Protein AF-0000000084981467 (afdb_homodimer)

Radius of gyration: 21.56 Å; Cα contacts (8 Å, |Δi|>4): 1219; chains: 2; bounding box: 47×58×45 Å

Sequence (458 aa):
MKLGIIAAMEPEVRSLVESLENQRTQEVANQLIYEGTIAGKEVVLIQSGIGKVNATIATTLLIERLGVTHVINTGSAGGIGTHLAVGDLVVSTQLAYHDADARAFDYAYGQVPGMPLYYPADNLLQAKVKQAAESLSWSAQAGEVLSGDSFISSQERRQAIIGHFPNALAVEMEGAAIAQCCWQFDVPFVVIRAISDLGDEEASISFDEFIEKVGKKSAELVREVIKQVMKLGIIAAMEPEVRSLVESLENQRTQEVANQLIYEGTIAGKEVVLIQSGIGKVNATIATTLLIERLGVTHVINTGSAGGIGTHLAVGDLVVSTQLAYHDADARAFDYAYGQVPGMPLYYPADNLLQAKVKQAAESLSWSAQAGEVLSGDSFISSQERRQAIIGHFPNALAVEMEGAAIAQCCWQFDVPFVVIRAISDLGDEEASISFDEFIEKVGKKSAE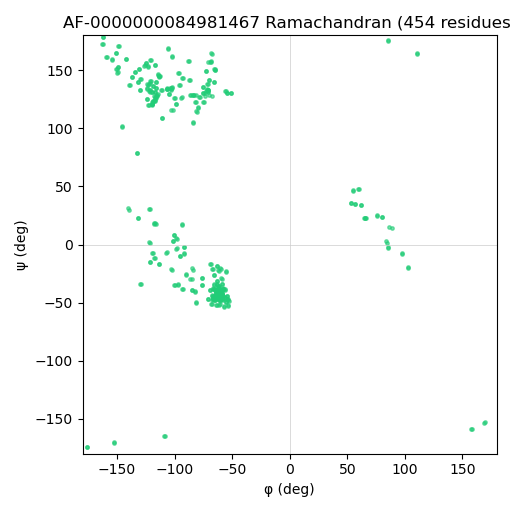LVREVIKQV

Nearest PDB structures (foldseek):
  3bl6-assembly1_A-2  TM=9.898E-01  e=1.188E-37  unclassified
  4g41-assembly1_B  TM=9.764E-01  e=2.211E-35  Streptococcus pyogenes ATCC 10782
  4gmh-assembly1_A-2  TM=9.787E-01  e=2.291E-36  Staphylococcus aureus subsp. aureus Mu50
  1zos-assembly3_E  TM=9.683E-01  e=3.658E-35  Streptococcus pneumoniae R6
  6po4-assembly3_E  TM=9.795E-01  e=8.295E-35  Haemophilus influenzae PittII

Secondary structure (DSSP, 8-state):
--EEEEESSHHHHHHHHHT-EEEEEEEETTEEEEEEEETTEEEEEEE--SSHHHHHHHHHIIIIIT--SEEEEEEEEEE-STT--TT-EEEEEEEEESS-B-GGGTPPTTPPTTS-S-EEPPHHHHHHHHHHHHHTT--EEEEEEEE-SB---SHHHHHHHHHH-TTEEEEESSHHHHHHHHHHHT--EEEEEEEEE-SSTTHHHHHHHHHHHHHHHHHHHHHHHHHH-/--EEEEESSHHHHHHHHHT-EEEEEEEETTEEEEEEEETTEEEEEEE--SSHHHHHHHHHIIIIIT--SEEEEEEEEEE-STT--TT-EEEEEEEEESS-B-GGGTPPTTPPTTS-S-EEPPHHHHHHHHHHHHHTT--EEEEEEEE-SB---SHHHHHHHHHH-TTEEEEESSHHHHHHHHHHHT--EEEEEEEEE-SSTTHHHHHHHHHHHHHHHHHHHHHHHHHH-

Foldseek 3Di:
DEEEEEEADCLQCVVVLVQFDPWDWDADPNKIWIWGDFLRHTYIYINQHFALVSLLVSLCCCCPVVPGQEYEYEFAWAFLAPPDDFFAKAKEQKEFAQPDDPCVVPDARRDDPPGDRIQGADPVLSVLLQVLCVVVVHDYHYFYEYADQDQQEAPVSSVSSCVSVVTHTTYGGYPVSSRRSCVVVVGHYMYMHGYQHHSHNCRVVSNVVCRNPRSVVRNSSVSSSSNVD/DEEEEEEADCLQCVVVLVQFDPWDWDADPNKIWIWGDFLRHTYIYIRQHFALVSLLVSLCCCCPPVPGQEYEYEFAWAFLAPPDDFFAKAKEQKEFAQPDDPCVVPDARRDDPPGDRIQGADPVLSVLLQVLCVVVVHDYHYFYEYADQDQQEAPVSSVSSCVSVVTHTTYGGYPVSSRRSCVVVVGHYMYMHGYQHHSHNCRVVSNVVCRNPRSVVRNSSVSSSSNVD

Structure (mmCIF, N/CA/C/O backbone):
data_AF-0000000084981467-model_v1
#
loop_
_entity.id
_entity.type
_entity.pdbx_description
1 polymer "5'-methylthioadenosine/S-adenosylhomocysteine nucleosidase"
#
loop_
_atom_site.group_PDB
_atom_site.id
_atom_site.type_symbol
_atom_site.label_atom_id
_atom_site.label_alt_id
_atom_site.label_comp_id
_atom_site.label_asym_id
_atom_site.label_entity_id
_atom_site.label_seq_id
_atom_site.pdbx_PDB_ins_code
_atom_site.Cartn_x
_atom_site.Cartn_y
_atom_site.Cartn_z
_atom_site.occupancy
_atom_site.B_iso_or_equiv
_atom_site.auth_seq_id
_atom_site.auth_comp_id
_atom_site.auth_asym_id
_atom_site.auth_atom_id
_atom_site.pdbx_PDB_model_num
ATOM 1 N N . MET A 1 1 ? 16.984 -9.336 -19.359 1 86.19 1 MET A N 1
ATOM 2 C CA . MET A 1 1 ? 15.797 -9.352 -18.5 1 86.19 1 MET A CA 1
ATOM 3 C C . MET A 1 1 ? 16.141 -9.859 -17.109 1 86.19 1 MET A C 1
ATOM 5 O O . MET A 1 1 ? 16.812 -10.883 -16.953 1 86.19 1 MET A O 1
ATOM 9 N N . LYS A 1 2 ? 16.031 -9.102 -16.172 1 93.88 2 LYS A N 1
ATOM 10 C CA . LYS A 1 2 ? 16.156 -9.531 -14.781 1 93.88 2 LYS A CA 1
ATOM 11 C C . LYS A 1 2 ? 14.789 -9.68 -14.125 1 93.88 2 LYS A C 1
ATOM 13 O O . LYS A 1 2 ? 14.07 -8.695 -13.93 1 93.88 2 LYS A O 1
ATOM 18 N N . LEU A 1 3 ? 14.43 -10.883 -13.742 1 97.69 3 LEU A N 1
ATOM 19 C CA . LEU A 1 3 ? 13.086 -11.203 -13.273 1 97.69 3 LEU A CA 1
ATOM 20 C C . LEU A 1 3 ? 13 -11.102 -11.758 1 97.69 3 LEU A C 1
ATOM 22 O O . LEU A 1 3 ? 13.859 -11.625 -11.039 1 97.69 3 LEU A O 1
ATOM 26 N N . GLY A 1 4 ? 12.062 -10.352 -11.297 1 98.75 4 GLY A N 1
ATOM 27 C CA . GLY A 1 4 ? 11.672 -10.336 -9.898 1 98.75 4 GLY A CA 1
ATOM 28 C C . GLY A 1 4 ? 10.359 -11.055 -9.641 1 98.75 4 GLY A C 1
ATOM 29 O O . GLY A 1 4 ? 9.375 -10.828 -10.344 1 98.75 4 GLY A O 1
ATOM 30 N N . ILE A 1 5 ? 10.383 -11.938 -8.688 1 98.88 5 ILE A N 1
ATOM 31 C CA . ILE A 1 5 ? 9.195 -12.703 -8.32 1 98.88 5 ILE A CA 1
ATOM 32 C C . ILE A 1 5 ? 8.789 -12.375 -6.883 1 98.88 5 ILE A C 1
ATOM 34 O O . ILE A 1 5 ? 9.633 -12.375 -5.98 1 98.88 5 ILE A O 1
ATOM 38 N N . ILE A 1 6 ? 7.539 -12.094 -6.688 1 98.94 6 ILE A N 1
ATOM 39 C CA . ILE A 1 6 ? 7.02 -11.773 -5.359 1 98.94 6 ILE A CA 1
ATOM 40 C C . ILE A 1 6 ? 5.941 -12.781 -4.973 1 98.94 6 ILE A C 1
ATOM 42 O O . ILE A 1 6 ? 5.043 -13.07 -5.766 1 98.94 6 ILE A O 1
ATOM 46 N N . ALA A 1 7 ? 6.043 -13.305 -3.826 1 98.88 7 ALA A N 1
ATOM 47 C CA . ALA A 1 7 ? 5.004 -14.102 -3.176 1 98.88 7 ALA A CA 1
ATOM 48 C C . ALA A 1 7 ? 4.824 -13.688 -1.72 1 98.88 7 ALA A C 1
ATOM 50 O O . ALA A 1 7 ? 5.785 -13.297 -1.054 1 98.88 7 ALA A O 1
ATOM 51 N N . ALA A 1 8 ? 3.619 -13.805 -1.212 1 98.81 8 ALA A N 1
ATOM 52 C CA . ALA A 1 8 ? 3.318 -13.273 0.116 1 98.81 8 ALA A CA 1
ATOM 53 C C . ALA A 1 8 ? 3.691 -14.273 1.205 1 98.81 8 ALA A C 1
ATOM 55 O O . ALA A 1 8 ? 4.211 -13.891 2.256 1 98.81 8 ALA A O 1
ATOM 56 N N . MET A 1 9 ? 3.439 -15.5 0.943 1 98.44 9 MET A N 1
ATOM 57 C CA . MET A 1 9 ? 3.551 -16.516 1.987 1 98.44 9 MET A CA 1
ATOM 58 C C . MET A 1 9 ? 4.555 -17.594 1.595 1 98.44 9 MET A C 1
ATOM 60 O O . MET A 1 9 ? 4.734 -17.875 0.409 1 98.44 9 MET A O 1
ATOM 64 N N . GLU A 1 10 ? 5.055 -18.281 2.58 1 98.06 10 GLU A N 1
ATOM 65 C CA . GLU A 1 10 ? 6.117 -19.266 2.402 1 98.06 10 GLU A CA 1
ATOM 66 C C . GLU A 1 10 ? 5.672 -20.406 1.481 1 98.06 10 GLU A C 1
ATOM 68 O O . GLU A 1 10 ? 6.398 -20.781 0.562 1 98.06 10 GLU A O 1
ATOM 73 N N . PRO A 1 11 ? 4.469 -20.922 1.599 1 97.94 11 PRO A N 1
ATOM 74 C CA . PRO A 1 11 ? 4.059 -22.016 0.71 1 97.94 11 PRO A CA 1
ATOM 75 C C . PRO A 1 11 ? 4.047 -21.609 -0.76 1 97.94 11 PRO A C 1
ATOM 77 O O . PRO A 1 11 ? 4.164 -22.453 -1.644 1 97.94 11 PRO A O 1
ATOM 80 N N . GLU A 1 12 ? 3.943 -20.328 -1.064 1 98.06 12 GLU A N 1
ATOM 81 C CA . GLU A 1 12 ? 3.822 -19.812 -2.428 1 98.06 12 GLU A CA 1
ATOM 82 C C . GLU A 1 12 ? 5.191 -19.656 -3.08 1 98.06 12 GLU A C 1
ATOM 84 O O . GLU A 1 12 ? 5.301 -19.609 -4.309 1 98.06 12 GLU A O 1
ATOM 89 N N . VAL A 1 13 ? 6.23 -19.562 -2.266 1 97.44 13 VAL A N 1
ATOM 90 C CA . VAL A 1 13 ? 7.543 -19.234 -2.818 1 97.44 13 VAL A CA 1
ATOM 91 C C . VAL A 1 13 ? 8.508 -20.391 -2.588 1 97.44 13 VAL A C 1
ATOM 93 O O . VAL A 1 13 ? 9.531 -20.5 -3.258 1 97.44 13 VAL A O 1
ATOM 96 N N . ARG A 1 14 ? 8.156 -21.344 -1.779 1 97.31 14 ARG A N 1
ATOM 97 C CA . ARG A 1 14 ? 9.047 -22.391 -1.301 1 97.31 14 ARG A CA 1
ATOM 98 C C . ARG A 1 14 ? 9.664 -23.156 -2.465 1 97.31 14 ARG A C 1
ATOM 100 O O . ARG A 1 14 ? 10.883 -23.328 -2.527 1 97.31 14 ARG A O 1
ATOM 107 N N . SER A 1 15 ? 8.875 -23.641 -3.322 1 97.69 15 SER A N 1
ATOM 108 C CA . SER A 1 15 ? 9.359 -24.484 -4.418 1 97.69 15 SER A CA 1
ATOM 109 C C . SER A 1 15 ? 10.289 -23.703 -5.34 1 97.69 15 SER A C 1
ATOM 111 O O . SER A 1 15 ? 11.227 -24.266 -5.91 1 97.69 15 SER A O 1
ATOM 113 N N . LEU A 1 16 ? 10 -22.391 -5.516 1 98.44 16 LEU A N 1
ATOM 114 C CA . LEU A 1 16 ? 10.875 -21.531 -6.324 1 98.44 16 LEU A CA 1
ATOM 115 C C . LEU A 1 16 ? 12.227 -21.359 -5.645 1 98.44 16 LEU A C 1
ATOM 117 O O . LEU A 1 16 ? 13.266 -21.438 -6.293 1 98.44 16 LEU A O 1
ATOM 121 N N . VAL A 1 17 ? 12.188 -21.094 -4.367 1 98.31 17 VAL A N 1
ATOM 122 C CA . VAL A 1 17 ? 13.414 -20.922 -3.596 1 98.31 17 VAL A CA 1
ATOM 123 C C . VAL A 1 17 ? 14.258 -22.203 -3.672 1 98.31 17 VAL A C 1
ATOM 125 O O . VAL A 1 17 ? 15.469 -22.141 -3.867 1 98.31 17 VAL A O 1
ATOM 128 N N . GLU A 1 18 ? 13.602 -23.312 -3.594 1 97.56 18 GLU A N 1
ATOM 129 C CA . GLU A 1 18 ? 14.281 -24.609 -3.633 1 97.56 18 GLU A CA 1
ATOM 130 C C . GLU A 1 18 ? 14.914 -24.859 -5 1 97.56 18 GLU A C 1
ATOM 132 O O . GLU A 1 18 ? 15.867 -25.625 -5.117 1 97.56 18 GLU A O 1
ATOM 137 N N . SER A 1 19 ? 14.469 -24.203 -5.984 1 97.25 19 SER A N 1
ATOM 138 C CA . SER A 1 19 ? 14.93 -24.422 -7.352 1 97.25 19 SER A CA 1
ATOM 139 C C . SER A 1 19 ? 16.094 -23.484 -7.695 1 97.25 19 SER A C 1
ATOM 141 O O . SER A 1 19 ? 16.688 -23.609 -8.758 1 97.25 19 SER A O 1
ATOM 143 N N . LEU A 1 20 ? 16.391 -22.578 -6.859 1 97.56 20 LEU A N 1
ATOM 144 C CA . LEU A 1 20 ? 17.422 -21.578 -7.137 1 97.56 20 LEU A CA 1
ATOM 145 C C . LEU A 1 20 ? 18.812 -22.219 -7.094 1 97.56 20 LEU A C 1
ATOM 147 O O . LEU A 1 20 ? 19.125 -22.984 -6.172 1 97.56 20 LEU A O 1
ATOM 151 N N . GLU A 1 21 ? 19.562 -21.922 -8.062 1 97.81 21 GLU A N 1
ATOM 152 C CA . GLU A 1 21 ? 20.984 -22.203 -8.07 1 97.81 21 GLU A CA 1
ATOM 153 C C . GLU A 1 21 ? 21.797 -20.984 -7.645 1 97.81 21 GLU A C 1
ATOM 155 O O . GLU A 1 21 ? 21.375 -19.844 -7.898 1 97.81 21 GLU A O 1
ATOM 160 N N . ASN A 1 22 ? 23 -21.188 -6.941 1 97.31 22 ASN A N 1
ATOM 161 C CA . ASN A 1 22 ? 23.844 -20.109 -6.461 1 97.31 22 ASN A CA 1
ATOM 162 C C . ASN A 1 22 ? 23.078 -19.125 -5.59 1 97.31 22 ASN A C 1
ATOM 164 O O . ASN A 1 22 ? 23.109 -17.906 -5.816 1 97.31 22 ASN A O 1
ATOM 168 N N . GLN A 1 23 ? 22.344 -19.609 -4.719 1 97.5 23 GLN A N 1
ATOM 169 C CA . GLN A 1 23 ? 21.406 -18.844 -3.92 1 97.5 23 GLN A CA 1
ATOM 170 C C . GLN A 1 23 ? 22.125 -17.953 -2.918 1 97.5 23 GLN A C 1
ATOM 172 O O . GLN A 1 23 ? 23.062 -18.375 -2.264 1 97.5 23 GLN A O 1
ATOM 177 N N . ARG A 1 24 ? 21.719 -16.703 -2.844 1 97.75 24 ARG A N 1
ATOM 178 C CA . ARG A 1 24 ? 22.062 -15.742 -1.8 1 97.75 24 ARG A CA 1
ATOM 179 C C . ARG A 1 24 ? 20.797 -15.18 -1.138 1 97.75 24 ARG A C 1
ATOM 181 O O . ARG A 1 24 ? 19.812 -14.883 -1.816 1 97.75 24 ARG A O 1
ATOM 188 N N . THR A 1 25 ? 20.906 -15.109 0.163 1 98.19 25 THR A N 1
ATOM 189 C CA . THR A 1 25 ? 19.734 -14.648 0.909 1 98.19 25 THR A CA 1
ATOM 190 C C . THR A 1 25 ? 20.078 -13.406 1.724 1 98.19 25 THR A C 1
ATOM 192 O O . THR A 1 25 ? 21.156 -13.297 2.289 1 98.19 25 THR A O 1
ATOM 195 N N . GLN A 1 26 ? 19.188 -12.477 1.736 1 98.12 26 GLN A N 1
ATOM 196 C CA . GLN A 1 26 ? 19.266 -11.312 2.611 1 98.12 26 GLN A CA 1
ATOM 197 C C . GLN A 1 26 ? 17.891 -10.93 3.131 1 98.12 26 GLN A C 1
ATOM 199 O O . GLN A 1 26 ? 16.875 -11.398 2.613 1 98.12 26 GLN A O 1
ATOM 204 N N . GLU A 1 27 ? 17.891 -10.234 4.16 1 98.38 27 GLU A N 1
ATOM 205 C CA . GLU A 1 27 ? 16.641 -9.711 4.73 1 98.38 27 GLU A CA 1
ATOM 206 C C . GLU A 1 27 ? 16.656 -8.18 4.75 1 98.38 27 GLU A C 1
ATOM 208 O O . GLU A 1 27 ? 17.609 -7.566 5.234 1 98.38 27 GLU A O 1
ATOM 213 N N . VAL A 1 28 ? 15.703 -7.586 4.152 1 98.25 28 VAL A N 1
ATOM 214 C CA . VAL A 1 28 ? 15.492 -6.145 4.141 1 98.25 28 VAL A CA 1
ATOM 215 C C . VAL A 1 28 ? 14.039 -5.832 4.508 1 98.25 28 VAL A C 1
ATOM 217 O O . VAL A 1 28 ? 13.117 -6.441 3.967 1 98.25 28 VAL A O 1
ATOM 220 N N . ALA A 1 29 ? 13.773 -4.871 5.426 1 98.38 29 ALA A N 1
ATOM 221 C CA . ALA A 1 29 ? 12.422 -4.477 5.824 1 98.38 29 ALA A CA 1
ATOM 222 C C . ALA A 1 29 ? 11.609 -5.688 6.266 1 98.38 29 ALA A C 1
ATOM 224 O O . ALA A 1 29 ? 10.445 -5.828 5.891 1 98.38 29 ALA A O 1
ATOM 225 N N . ASN A 1 30 ? 12.289 -6.594 6.906 1 98.38 30 ASN A N 1
ATOM 226 C CA . ASN A 1 30 ? 11.688 -7.801 7.461 1 98.38 30 ASN A CA 1
ATOM 227 C C . ASN A 1 30 ? 11.133 -8.703 6.363 1 98.38 30 ASN A C 1
ATOM 229 O O . ASN A 1 30 ? 10.164 -9.438 6.586 1 98.38 30 ASN A O 1
ATOM 233 N N . GLN A 1 31 ? 11.641 -8.57 5.152 1 98.69 31 GLN A N 1
ATOM 234 C CA . GLN A 1 31 ? 11.273 -9.461 4.055 1 98.69 31 GLN A CA 1
ATOM 235 C C . GLN A 1 31 ? 12.477 -10.258 3.57 1 98.69 31 GLN A C 1
ATOM 237 O O . GLN A 1 31 ? 13.594 -9.734 3.496 1 98.69 31 GLN A O 1
ATOM 242 N N . LEU A 1 32 ? 12.25 -11.484 3.285 1 98.69 32 LEU A N 1
ATOM 243 C CA . LEU A 1 32 ? 13.312 -12.359 2.797 1 98.69 32 LEU A CA 1
ATOM 244 C C . LEU A 1 32 ? 13.492 -12.211 1.29 1 98.69 32 LEU A C 1
ATOM 246 O O . LEU A 1 32 ? 12.516 -12.258 0.537 1 98.69 32 LEU A O 1
ATOM 250 N N . ILE A 1 33 ? 14.711 -11.984 0.908 1 98.75 33 ILE A N 1
ATOM 251 C CA . ILE A 1 33 ? 15.086 -11.844 -0.495 1 98.75 33 ILE A CA 1
ATOM 252 C C . ILE A 1 33 ? 16.047 -12.961 -0.894 1 98.75 33 ILE A C 1
ATOM 254 O O . ILE A 1 33 ? 17.062 -13.172 -0.244 1 98.75 33 ILE A O 1
ATOM 258 N N . TYR A 1 34 ? 15.688 -13.664 -1.94 1 98.69 34 TYR A N 1
ATOM 259 C CA . TYR A 1 34 ? 16.516 -14.742 -2.484 1 98.69 34 TYR A CA 1
ATOM 260 C C . TYR A 1 34 ? 16.969 -14.414 -3.9 1 98.69 34 TYR A C 1
ATOM 262 O O . TYR A 1 34 ? 16.156 -14.133 -4.777 1 98.69 34 TYR A O 1
ATOM 270 N N . GLU A 1 35 ? 18.25 -14.43 -4.098 1 98.19 35 GLU A N 1
ATOM 271 C CA . GLU A 1 35 ? 18.812 -14.203 -5.426 1 98.19 35 GLU A CA 1
ATOM 272 C C . GLU A 1 35 ? 19.516 -15.453 -5.953 1 98.19 35 GLU A C 1
ATOM 274 O O . GLU A 1 35 ? 20.109 -16.203 -5.18 1 98.19 35 GLU A O 1
ATOM 279 N N . GLY A 1 36 ? 19.453 -15.641 -7.223 1 97.44 36 GLY A N 1
ATOM 280 C CA . GLY A 1 36 ? 20.125 -16.75 -7.875 1 97.44 36 GLY A CA 1
ATOM 281 C C . GLY A 1 36 ? 19.703 -16.938 -9.32 1 97.44 36 GLY A C 1
ATOM 282 O O . GLY A 1 36 ? 19.422 -15.969 -10.023 1 97.44 36 GLY A O 1
ATOM 283 N N . THR A 1 37 ? 19.844 -18.203 -9.734 1 97.38 37 THR A N 1
ATOM 284 C CA . THR A 1 37 ? 19.438 -18.516 -11.102 1 97.38 37 THR A CA 1
ATOM 285 C C . THR A 1 37 ? 18.5 -19.719 -11.141 1 97.38 37 THR A C 1
ATOM 287 O O . THR A 1 37 ? 18.594 -20.609 -10.305 1 97.38 37 THR A O 1
ATOM 290 N N . ILE A 1 38 ? 17.562 -19.656 -12 1 97.12 38 ILE A N 1
ATOM 291 C CA . ILE A 1 38 ? 16.719 -20.781 -12.375 1 97.12 38 ILE A CA 1
ATOM 292 C C . ILE A 1 38 ? 16.812 -21.016 -13.883 1 97.12 38 ILE A C 1
ATOM 294 O O . ILE A 1 38 ? 16.547 -20.109 -14.68 1 97.12 38 ILE A O 1
ATOM 298 N N . ALA A 1 39 ? 17.25 -22.203 -14.305 1 94.81 39 ALA A N 1
ATOM 299 C CA . ALA A 1 39 ? 17.406 -22.531 -15.719 1 94.81 39 ALA A CA 1
ATOM 300 C C . ALA A 1 39 ? 18.328 -21.531 -16.406 1 94.81 39 ALA A C 1
ATOM 302 O O . ALA A 1 39 ? 18.031 -21.062 -17.516 1 94.81 39 ALA A O 1
ATOM 303 N N . GLY A 1 40 ? 19.266 -21.078 -15.742 1 94.44 40 GLY A N 1
ATOM 304 C CA . GLY A 1 40 ? 20.297 -20.203 -16.297 1 94.44 40 GLY A CA 1
ATOM 305 C C . GLY A 1 40 ? 19.875 -18.734 -16.312 1 94.44 40 GLY A C 1
ATOM 306 O O . GLY A 1 40 ? 20.656 -17.875 -16.719 1 94.44 40 GLY A O 1
ATOM 307 N N . LYS A 1 41 ? 18.703 -18.438 -15.82 1 95.88 41 LYS A N 1
ATOM 308 C CA . LYS A 1 41 ? 18.188 -17.062 -15.812 1 95.88 41 LYS A CA 1
ATOM 309 C C . LYS A 1 41 ? 18.328 -16.438 -14.43 1 95.88 41 LYS A C 1
ATOM 311 O O . LYS A 1 41 ? 18.062 -17.078 -13.414 1 95.88 41 LYS A O 1
ATOM 316 N N . GLU A 1 42 ? 18.797 -15.234 -14.344 1 95.56 42 GLU A N 1
ATOM 317 C CA . GLU A 1 42 ? 18.875 -14.508 -13.078 1 95.56 42 GLU A CA 1
ATOM 318 C C . GLU A 1 42 ? 17.5 -14.164 -12.539 1 95.56 42 GLU A C 1
ATOM 320 O O . GLU A 1 42 ? 16.688 -13.562 -13.25 1 95.56 42 GLU A O 1
ATOM 325 N N . VAL A 1 43 ? 17.297 -14.531 -11.281 1 97.69 43 VAL A N 1
ATOM 326 C CA . VAL A 1 43 ? 15.992 -14.281 -10.672 1 97.69 43 VAL A CA 1
ATOM 327 C C . VAL A 1 43 ? 16.188 -13.75 -9.25 1 97.69 43 VAL A C 1
ATOM 329 O O . VAL A 1 43 ? 17.141 -14.109 -8.57 1 97.69 43 VAL A O 1
ATOM 332 N N . VAL A 1 44 ? 15.344 -12.852 -8.844 1 98.69 44 VAL A N 1
ATOM 333 C CA . VAL A 1 44 ? 15.234 -12.375 -7.473 1 98.69 44 VAL A CA 1
ATOM 334 C C . VAL A 1 44 ? 13.844 -12.664 -6.93 1 98.69 44 VAL A C 1
ATOM 336 O O . VAL A 1 44 ? 12.844 -12.242 -7.508 1 98.69 44 VAL A O 1
ATOM 339 N N . LEU A 1 45 ? 13.781 -13.438 -5.844 1 98.81 45 LEU A N 1
ATOM 340 C CA . LEU A 1 45 ? 12.531 -13.781 -5.184 1 98.81 45 LEU A CA 1
ATOM 341 C C . LEU A 1 45 ? 12.383 -13.016 -3.873 1 98.81 45 LEU A C 1
ATOM 343 O O . LEU A 1 45 ? 13.344 -12.875 -3.115 1 98.81 45 LEU A O 1
ATOM 347 N N . ILE A 1 46 ? 11.203 -12.445 -3.652 1 98.94 46 ILE A N 1
ATOM 348 C CA . ILE A 1 46 ? 10.938 -11.828 -2.357 1 98.94 46 ILE A CA 1
ATOM 349 C C . ILE A 1 46 ? 9.688 -12.445 -1.736 1 98.94 46 ILE A C 1
ATOM 351 O O . ILE A 1 46 ? 8.656 -12.562 -2.395 1 98.94 46 ILE A O 1
ATOM 355 N N . GLN A 1 47 ? 9.836 -12.938 -0.547 1 98.88 47 GLN A N 1
ATOM 356 C CA . GLN A 1 47 ? 8.688 -13.234 0.298 1 98.88 47 GLN A CA 1
ATOM 357 C C . GLN A 1 47 ? 8.211 -11.992 1.044 1 98.88 47 GLN A C 1
ATOM 359 O O . GLN A 1 47 ? 8.766 -11.633 2.084 1 98.88 47 GLN A O 1
ATOM 364 N N . SER A 1 48 ? 7.145 -11.43 0.615 1 98.81 48 SER A N 1
ATOM 365 C CA . SER A 1 48 ? 6.832 -10.047 0.964 1 98.81 48 SER A CA 1
ATOM 366 C C . SER A 1 48 ? 6.02 -9.977 2.25 1 98.81 48 SER A C 1
ATOM 368 O O . SER A 1 48 ? 6.023 -8.953 2.938 1 98.81 48 SER A O 1
ATOM 370 N N . GLY A 1 49 ? 5.289 -11.062 2.545 1 98.75 49 GLY A N 1
ATOM 371 C CA . GLY A 1 49 ? 4.18 -10.938 3.477 1 98.75 49 GLY A CA 1
ATOM 372 C C . GLY A 1 49 ? 2.893 -10.484 2.812 1 98.75 49 GLY A C 1
ATOM 373 O O . GLY A 1 49 ? 2.881 -10.164 1.624 1 98.75 49 GLY A O 1
ATOM 374 N N . ILE A 1 50 ? 1.874 -10.445 3.602 1 98.88 50 ILE A N 1
ATOM 375 C CA . ILE A 1 50 ? 0.529 -10.281 3.061 1 98.88 50 ILE A CA 1
ATOM 376 C C . ILE A 1 50 ? 0.158 -8.797 3.047 1 98.88 50 ILE A C 1
ATOM 378 O O . ILE A 1 50 ? 0.534 -8.047 3.951 1 98.88 50 ILE A O 1
ATOM 382 N N . GLY A 1 51 ? -0.55 -8.375 2.031 1 98.94 51 GLY A N 1
ATOM 383 C CA . GLY A 1 51 ? -1.158 -7.055 2.029 1 98.94 51 GLY A CA 1
ATOM 384 C C . GLY A 1 51 ? -0.511 -6.102 1.042 1 98.94 51 GLY A C 1
ATOM 385 O O . GLY A 1 51 ? 0.636 -6.301 0.636 1 98.94 51 GLY A O 1
ATOM 386 N N . LYS A 1 52 ? -1.212 -5.012 0.765 1 98.94 52 LYS A N 1
ATOM 387 C CA . LYS A 1 52 ? -0.82 -4.035 -0.245 1 98.94 52 LYS A CA 1
ATOM 388 C C . LYS A 1 52 ? 0.507 -3.373 0.115 1 98.94 52 LYS A C 1
ATOM 390 O O . LYS A 1 52 ? 1.384 -3.225 -0.738 1 98.94 52 LYS A O 1
ATOM 395 N N . VAL A 1 53 ? 0.643 -3.037 1.354 1 98.94 53 VAL A N 1
ATOM 396 C CA . VAL A 1 53 ? 1.81 -2.266 1.769 1 98.94 53 VAL A CA 1
ATOM 397 C C . VAL A 1 53 ? 3.057 -3.148 1.719 1 98.94 53 VAL A C 1
ATOM 399 O O . VAL A 1 53 ? 4.086 -2.748 1.168 1 98.94 53 VAL A O 1
ATOM 402 N N . ASN A 1 54 ? 2.986 -4.348 2.256 1 98.94 54 ASN A N 1
ATOM 403 C CA . ASN A 1 54 ? 4.117 -5.266 2.174 1 98.94 54 ASN A CA 1
ATOM 404 C C . ASN A 1 54 ? 4.504 -5.555 0.726 1 98.94 54 ASN A C 1
ATOM 406 O O . ASN A 1 54 ? 5.688 -5.551 0.382 1 98.94 54 ASN A O 1
ATOM 410 N N . ALA A 1 55 ? 3.535 -5.812 -0.099 1 98.94 55 ALA A N 1
ATOM 411 C CA . ALA A 1 55 ? 3.779 -6.086 -1.514 1 98.94 55 ALA A CA 1
ATOM 412 C C . ALA A 1 55 ? 4.453 -4.895 -2.189 1 98.94 55 ALA A C 1
ATOM 414 O O . ALA A 1 55 ? 5.32 -5.074 -3.051 1 98.94 55 ALA A O 1
ATOM 415 N N . THR A 1 56 ? 4.02 -3.693 -1.818 1 99 56 THR A N 1
ATOM 416 C CA . THR A 1 56 ? 4.574 -2.477 -2.4 1 99 56 THR A CA 1
ATOM 417 C C . THR A 1 56 ? 6.031 -2.299 -1.985 1 99 56 THR A C 1
ATOM 419 O O . THR A 1 56 ? 6.879 -1.94 -2.809 1 99 56 THR A O 1
ATOM 422 N N . ILE A 1 57 ? 6.348 -2.516 -0.693 1 98.94 57 ILE A N 1
ATOM 423 C CA . ILE A 1 57 ? 7.727 -2.457 -0.23 1 98.94 57 ILE A CA 1
ATOM 424 C C . ILE A 1 57 ? 8.586 -3.41 -1.056 1 98.94 57 ILE A C 1
ATOM 426 O O . ILE A 1 57 ? 9.625 -3.012 -1.594 1 98.94 57 ILE A O 1
ATOM 430 N N . ALA A 1 58 ? 8.125 -4.648 -1.195 1 98.94 58 ALA A N 1
ATOM 431 C CA . ALA A 1 58 ? 8.859 -5.672 -1.938 1 98.94 58 ALA A CA 1
ATOM 432 C C . ALA A 1 58 ? 9.109 -5.23 -3.377 1 98.94 58 ALA A C 1
ATOM 434 O O . ALA A 1 58 ? 10.227 -5.359 -3.887 1 98.94 58 ALA A O 1
ATOM 435 N N . THR A 1 59 ? 8.07 -4.73 -4.023 1 98.94 59 THR A N 1
ATOM 436 C CA . THR A 1 59 ? 8.18 -4.324 -5.418 1 98.94 59 THR A CA 1
ATOM 437 C C . THR A 1 59 ? 9.172 -3.176 -5.574 1 98.94 59 THR A C 1
ATOM 439 O O . THR A 1 59 ? 10 -3.18 -6.492 1 98.94 59 THR A O 1
ATOM 442 N N . THR A 1 60 ? 9.07 -2.223 -4.684 1 98.94 60 THR A N 1
ATOM 443 C CA . THR A 1 60 ? 9.977 -1.081 -4.73 1 98.94 60 THR A CA 1
ATOM 444 C C . THR A 1 60 ? 11.422 -1.53 -4.539 1 98.94 60 THR A C 1
ATOM 446 O O . THR A 1 60 ? 12.32 -1.047 -5.227 1 98.94 60 THR A O 1
ATOM 449 N N . LEU A 1 61 ? 11.633 -2.445 -3.619 1 98.81 61 LEU A N 1
ATOM 450 C CA . LEU A 1 61 ? 12.969 -2.98 -3.398 1 98.81 61 LEU A CA 1
ATOM 451 C C . LEU A 1 61 ? 13.477 -3.699 -4.641 1 98.81 61 LEU A C 1
ATOM 453 O O . LEU A 1 61 ? 14.633 -3.514 -5.043 1 98.81 61 LEU A O 1
ATOM 457 N N . LEU A 1 62 ? 12.617 -4.539 -5.238 1 98.75 62 LEU A N 1
ATOM 458 C CA . LEU A 1 62 ? 13 -5.266 -6.441 1 98.75 62 LEU A CA 1
ATOM 459 C C . LEU A 1 62 ? 13.492 -4.309 -7.52 1 98.75 62 LEU A C 1
ATOM 461 O O . LEU A 1 62 ? 14.539 -4.543 -8.125 1 98.75 62 LEU A O 1
ATOM 465 N N . ILE A 1 63 ? 12.781 -3.209 -7.719 1 98.5 63 ILE A N 1
ATOM 466 C CA . ILE A 1 63 ? 13.047 -2.314 -8.844 1 98.5 63 ILE A CA 1
ATOM 467 C C . ILE A 1 63 ? 14.219 -1.392 -8.5 1 98.5 63 ILE A C 1
ATOM 469 O O . ILE A 1 63 ? 15.203 -1.325 -9.242 1 98.5 63 ILE A O 1
ATOM 473 N N . GLU A 1 64 ? 14.195 -0.757 -7.379 1 96.5 64 GLU A N 1
ATOM 474 C CA . GLU A 1 64 ? 15.117 0.32 -7.039 1 96.5 64 GLU A CA 1
ATOM 475 C C . GLU A 1 64 ? 16.453 -0.233 -6.527 1 96.5 64 GLU A C 1
ATOM 477 O O . GLU A 1 64 ? 17.516 0.304 -6.84 1 96.5 64 GLU A O 1
ATOM 482 N N . ARG A 1 65 ? 16.391 -1.253 -5.738 1 95 65 ARG A N 1
ATOM 483 C CA . ARG A 1 65 ? 17.594 -1.763 -5.09 1 95 65 ARG A CA 1
ATOM 484 C C . ARG A 1 65 ? 18.234 -2.873 -5.918 1 95 65 ARG A C 1
ATOM 486 O O . ARG A 1 65 ? 19.453 -2.963 -6.004 1 95 65 ARG A O 1
ATOM 493 N N . LEU A 1 66 ? 17.391 -3.717 -6.531 1 96.69 66 LEU A N 1
ATOM 494 C CA . LEU A 1 66 ? 17.922 -4.953 -7.094 1 96.69 66 LEU A CA 1
ATOM 495 C C . LEU A 1 66 ? 17.953 -4.891 -8.617 1 96.69 66 LEU A C 1
ATOM 497 O O . LEU A 1 66 ? 18.438 -5.812 -9.273 1 96.69 66 LEU A O 1
ATOM 501 N N . GLY A 1 67 ? 17.375 -3.84 -9.195 1 96.94 67 GLY A N 1
ATOM 502 C CA . GLY A 1 67 ? 17.484 -3.59 -10.625 1 96.94 67 GLY A CA 1
ATOM 503 C C . GLY A 1 67 ? 16.609 -4.492 -11.461 1 96.94 67 GLY A C 1
ATOM 504 O O . GLY A 1 67 ? 16.922 -4.773 -12.625 1 96.94 67 GLY A O 1
ATOM 505 N N . VAL A 1 68 ? 15.57 -4.996 -10.953 1 98.12 68 VAL A N 1
ATOM 506 C CA . VAL A 1 68 ? 14.617 -5.859 -11.633 1 98.12 68 VAL A CA 1
ATOM 507 C C . VAL A 1 68 ? 13.898 -5.078 -12.734 1 98.12 68 VAL A C 1
ATOM 509 O O . VAL A 1 68 ? 13.531 -3.918 -12.539 1 98.12 68 VAL A O 1
ATOM 512 N N . THR A 1 69 ? 13.703 -5.801 -13.906 1 97.94 69 THR A N 1
ATOM 513 C CA . THR A 1 69 ? 13.133 -5.113 -15.062 1 97.94 69 THR A CA 1
ATOM 514 C C . THR A 1 69 ? 11.75 -5.676 -15.391 1 97.94 69 THR A C 1
ATOM 516 O O . THR A 1 69 ? 11 -5.074 -16.172 1 97.94 69 THR A O 1
ATOM 519 N N . HIS A 1 70 ? 11.391 -6.871 -14.875 1 98.44 70 HIS A N 1
ATOM 520 C CA . HIS A 1 70 ? 10.102 -7.539 -15.031 1 98.44 70 HIS A CA 1
ATOM 521 C C . HIS A 1 70 ? 9.648 -8.188 -13.734 1 98.44 70 HIS A C 1
ATOM 523 O O . HIS A 1 70 ? 10.453 -8.812 -13.031 1 98.44 70 HIS A O 1
ATOM 529 N N . VAL A 1 71 ? 8.406 -8.062 -13.414 1 98.88 71 VAL A N 1
ATOM 530 C CA . VAL A 1 71 ? 7.934 -8.555 -12.125 1 98.88 71 VAL A CA 1
ATOM 531 C C . VAL A 1 71 ? 6.828 -9.586 -12.344 1 98.88 71 VAL A C 1
ATOM 533 O O . VAL A 1 71 ? 5.934 -9.383 -13.172 1 98.88 71 VAL A O 1
ATOM 536 N N . ILE A 1 72 ? 6.895 -10.688 -11.688 1 98.88 72 ILE A N 1
ATOM 537 C CA . ILE A 1 72 ? 5.836 -11.688 -11.625 1 98.88 72 ILE A CA 1
ATOM 538 C C . ILE A 1 72 ? 5.363 -11.844 -10.18 1 98.88 72 ILE A C 1
ATOM 540 O O . ILE A 1 72 ? 6.176 -12.016 -9.266 1 98.88 72 ILE A O 1
ATOM 544 N N . ASN A 1 73 ? 4.117 -11.664 -9.969 1 98.94 73 ASN A N 1
ATOM 545 C CA . ASN A 1 73 ? 3.5 -11.984 -8.68 1 98.94 73 ASN A CA 1
ATOM 546 C C . ASN A 1 73 ? 2.781 -13.328 -8.727 1 98.94 73 ASN A C 1
ATOM 548 O O . ASN A 1 73 ? 1.978 -13.578 -9.625 1 98.94 73 ASN A O 1
ATOM 552 N N . THR A 1 74 ? 3.141 -14.18 -7.801 1 98.88 74 THR A N 1
ATOM 553 C CA . THR A 1 74 ? 2.539 -15.508 -7.77 1 98.88 74 THR A CA 1
ATOM 554 C C . THR A 1 74 ? 1.944 -15.797 -6.395 1 98.88 74 THR A C 1
ATOM 556 O O . THR A 1 74 ? 2.373 -15.227 -5.391 1 98.88 74 THR A O 1
ATOM 559 N N . GLY A 1 75 ? 0.969 -16.656 -6.391 1 98.69 75 GLY A N 1
ATOM 560 C CA . GLY A 1 75 ? 0.351 -17.062 -5.137 1 98.69 75 GLY A CA 1
ATOM 561 C C . GLY A 1 75 ? -1.05 -17.609 -5.309 1 98.69 75 GLY A C 1
ATOM 562 O O . GLY A 1 75 ? -1.38 -18.156 -6.363 1 98.69 75 GLY A O 1
ATOM 563 N N . SER A 1 76 ? -1.844 -17.594 -4.215 1 98.81 76 SER A N 1
ATOM 564 C CA . SER A 1 76 ? -3.211 -18.109 -4.172 1 98.81 76 SER A CA 1
ATOM 565 C C . SER A 1 76 ? -4.227 -16.969 -4.234 1 98.81 76 SER A C 1
ATOM 567 O O . SER A 1 76 ? -3.875 -15.805 -4.055 1 98.81 76 SER A O 1
ATOM 569 N N . ALA A 1 77 ? -5.453 -17.312 -4.578 1 98.81 77 ALA A N 1
ATOM 570 C CA . ALA A 1 77 ? -6.531 -16.328 -4.648 1 98.81 77 ALA A CA 1
ATOM 571 C C . ALA A 1 77 ? -7.891 -16.984 -4.434 1 98.81 77 ALA A C 1
ATOM 573 O O . ALA A 1 77 ? -8.008 -18.219 -4.508 1 98.81 77 ALA A O 1
ATOM 574 N N . GLY A 1 78 ? -8.844 -16.172 -4.066 1 98.81 78 GLY A N 1
ATOM 575 C CA . GLY A 1 78 ? -10.227 -16.609 -4.109 1 98.81 78 GLY A CA 1
ATOM 576 C C . GLY A 1 78 ? -10.852 -16.469 -5.488 1 98.81 78 GLY A C 1
ATOM 577 O O . GLY A 1 78 ? -10.773 -15.406 -6.109 1 98.81 78 GLY A O 1
ATOM 578 N N . GLY A 1 79 ? -11.43 -17.531 -5.926 1 98.69 79 GLY A N 1
ATOM 579 C CA . GLY A 1 79 ? -12.133 -17.484 -7.195 1 98.69 79 GLY A CA 1
ATOM 580 C C . GLY A 1 79 ? -13.531 -16.906 -7.086 1 98.69 79 GLY A C 1
ATOM 581 O O . GLY A 1 79 ? -14.367 -17.438 -6.34 1 98.69 79 GLY A O 1
ATOM 582 N N . ILE A 1 80 ? -13.789 -15.828 -7.871 1 98.06 80 ILE A N 1
ATOM 583 C CA . ILE A 1 80 ? -15.125 -15.242 -7.785 1 98.06 80 ILE A CA 1
ATOM 584 C C . ILE A 1 80 ? -15.781 -15.258 -9.164 1 98.06 80 ILE A C 1
ATOM 586 O O . ILE A 1 80 ? -16.953 -14.898 -9.305 1 98.06 80 ILE A O 1
ATOM 590 N N . GLY A 1 81 ? -14.984 -15.477 -10.203 1 94.25 81 GLY A N 1
ATOM 591 C CA . GLY A 1 81 ? -15.523 -15.609 -11.547 1 94.25 81 GLY A CA 1
ATOM 592 C C . GLY A 1 81 ? -16.359 -16.859 -11.734 1 94.25 81 GLY A C 1
ATOM 593 O O . GLY A 1 81 ? -16.188 -17.844 -11.016 1 94.25 81 GLY A O 1
ATOM 594 N N . THR A 1 82 ? -17.094 -16.797 -12.812 1 86.56 82 THR A N 1
ATOM 595 C CA . THR A 1 82 ? -17.953 -17.938 -13.094 1 86.56 82 THR A CA 1
ATOM 596 C C . THR A 1 82 ? -17.141 -19.125 -13.594 1 86.56 82 THR A C 1
ATOM 598 O O . THR A 1 82 ? -16.141 -18.938 -14.305 1 86.56 82 THR A O 1
ATOM 601 N N . HIS A 1 83 ? -17.234 -20.328 -13.055 1 88.62 83 HIS A N 1
ATOM 602 C CA . HIS A 1 83 ? -16.703 -21.609 -13.5 1 88.62 83 HIS A CA 1
ATOM 603 C C . HIS A 1 83 ? -15.297 -21.844 -12.953 1 88.62 83 HIS A C 1
ATOM 605 O O . HIS A 1 83 ? -14.492 -22.531 -13.57 1 88.62 83 HIS A O 1
ATOM 611 N N . LEU A 1 84 ? -14.914 -21.078 -11.992 1 96.56 84 LEU A N 1
ATOM 612 C CA . LEU A 1 84 ? -13.633 -21.375 -11.367 1 96.56 84 LEU A CA 1
ATOM 613 C C . LEU A 1 84 ? -13.797 -22.406 -10.242 1 96.56 84 LEU A C 1
ATOM 615 O O . LEU A 1 84 ? -14.797 -22.391 -9.531 1 96.56 84 LEU A O 1
ATOM 619 N N . ALA A 1 85 ? -12.875 -23.25 -10.164 1 97.5 85 ALA A N 1
ATOM 620 C CA . ALA A 1 85 ? -12.781 -24.234 -9.094 1 97.5 85 ALA A CA 1
ATOM 621 C C . ALA A 1 85 ? -11.438 -24.156 -8.383 1 97.5 85 ALA A C 1
ATOM 623 O O . ALA A 1 85 ? -10.477 -23.609 -8.922 1 97.5 85 ALA A O 1
ATOM 624 N N . VAL A 1 86 ? -11.445 -24.609 -7.172 1 98.19 86 VAL A N 1
ATOM 625 C CA . VAL A 1 86 ? -10.18 -24.719 -6.449 1 98.19 86 VAL A CA 1
ATOM 626 C C . VAL A 1 86 ? -9.156 -25.469 -7.301 1 98.19 86 VAL A C 1
ATOM 628 O O . VAL A 1 86 ? -9.477 -26.5 -7.891 1 98.19 86 VAL A O 1
ATOM 631 N N . GLY A 1 87 ? -7.984 -24.875 -7.414 1 98.19 87 GLY A N 1
ATOM 632 C CA . GLY A 1 87 ? -6.934 -25.5 -8.211 1 98.19 87 GLY A CA 1
ATOM 633 C C . GLY A 1 87 ? -6.766 -24.859 -9.578 1 98.19 87 GLY A C 1
ATOM 634 O O . GLY A 1 87 ? -5.73 -25.031 -10.227 1 98.19 87 GLY A O 1
ATOM 635 N N . ASP A 1 88 ? -7.762 -24.156 -10.039 1 98.56 88 ASP A N 1
ATOM 636 C CA . ASP A 1 88 ? -7.656 -23.484 -11.336 1 98.56 88 ASP A CA 1
ATOM 637 C C . ASP A 1 88 ? -6.586 -22.406 -11.305 1 98.56 88 ASP A C 1
ATOM 639 O O . ASP A 1 88 ? -6.301 -21.828 -10.25 1 98.56 88 ASP A O 1
ATOM 643 N N . LEU A 1 89 ? -5.973 -22.188 -12.484 1 98.75 89 LEU A N 1
ATOM 644 C CA . LEU A 1 89 ? -4.957 -21.156 -12.633 1 98.75 89 LEU A CA 1
ATOM 645 C C . LEU A 1 89 ? -5.523 -19.922 -13.352 1 98.75 89 LEU A C 1
ATOM 647 O O . LEU A 1 89 ? -6.285 -20.062 -14.305 1 98.75 89 LEU A O 1
ATOM 651 N N . VAL A 1 90 ? -5.207 -18.781 -12.805 1 98.81 90 VAL A N 1
ATOM 652 C CA . VAL A 1 90 ? -5.613 -17.5 -13.398 1 98.81 90 VAL A CA 1
ATOM 653 C C . VAL A 1 90 ? -4.383 -16.656 -13.703 1 98.81 90 VAL A C 1
ATOM 655 O O . VAL A 1 90 ? -3.463 -16.578 -12.883 1 98.81 90 VAL A O 1
ATOM 658 N N . VAL A 1 91 ? -4.277 -16.094 -14.914 1 98.88 91 VAL A N 1
ATOM 659 C CA . VAL A 1 91 ? -3.27 -15.102 -15.281 1 98.88 91 VAL A CA 1
ATOM 660 C C . VAL A 1 91 ? -3.938 -13.75 -15.508 1 98.88 91 VAL A C 1
ATOM 662 O O . VAL A 1 91 ? -4.965 -13.664 -16.188 1 98.88 91 VAL A O 1
ATOM 665 N N . SER A 1 92 ? -3.396 -12.734 -14.953 1 98.88 92 SER A N 1
ATOM 666 C CA . SER A 1 92 ? -4.035 -11.422 -14.969 1 98.88 92 SER A CA 1
ATOM 667 C C . SER A 1 92 ? -3.982 -10.805 -16.359 1 98.88 92 SER A C 1
ATOM 669 O O . SER A 1 92 ? -2.949 -10.859 -17.031 1 98.88 92 SER A O 1
ATOM 671 N N . THR A 1 93 ? -5.098 -10.211 -16.734 1 98.88 93 THR A N 1
ATOM 672 C CA . THR A 1 93 ? -5.098 -9.289 -17.875 1 98.88 93 THR A CA 1
ATOM 673 C C . THR A 1 93 ? -4.996 -7.844 -17.391 1 98.88 93 THR A C 1
ATOM 675 O O . THR A 1 93 ? -4.406 -7 -18.062 1 98.88 93 THR A O 1
ATOM 678 N N . GLN A 1 94 ? -5.598 -7.582 -16.266 1 98.88 94 GLN A N 1
ATOM 679 C CA . GLN A 1 94 ? -5.574 -6.293 -15.578 1 98.88 94 GLN A CA 1
ATOM 680 C C . GLN A 1 94 ? -5.914 -6.453 -14.102 1 98.88 94 GLN A C 1
ATOM 682 O O . GLN A 1 94 ? -6.469 -7.473 -13.695 1 98.88 94 GLN A O 1
ATOM 687 N N . LEU A 1 95 ? -5.582 -5.5 -13.336 1 98.94 95 LEU A N 1
ATOM 688 C CA . LEU A 1 95 ? -5.832 -5.535 -11.898 1 98.94 95 LEU A CA 1
ATOM 689 C C . LEU A 1 95 ? -6.492 -4.242 -11.438 1 98.94 95 LEU A C 1
ATOM 691 O O . LEU A 1 95 ? -6.242 -3.174 -12 1 98.94 95 LEU A O 1
ATOM 695 N N . ALA A 1 96 ? -7.266 -4.27 -10.414 1 98.94 96 ALA A N 1
ATOM 696 C CA . ALA A 1 96 ? -7.898 -3.139 -9.742 1 98.94 96 ALA A CA 1
ATOM 697 C C . ALA A 1 96 ? -8.078 -3.422 -8.25 1 98.94 96 ALA A C 1
ATOM 699 O O . ALA A 1 96 ? -7.812 -4.535 -7.789 1 98.94 96 ALA A O 1
ATOM 700 N N . TYR A 1 97 ? -8.453 -2.412 -7.551 1 98.94 97 TYR A N 1
ATOM 701 C CA . TYR A 1 97 ? -8.742 -2.572 -6.129 1 98.94 97 TYR A CA 1
ATOM 702 C C . TYR A 1 97 ? -10.227 -2.789 -5.891 1 98.94 97 TYR A C 1
ATOM 704 O O . TYR A 1 97 ? -11.062 -2.129 -6.512 1 98.94 97 TYR A O 1
ATOM 712 N N . HIS A 1 98 ? -10.562 -3.699 -5.031 1 98.88 98 HIS A N 1
ATOM 713 C CA . HIS A 1 98 ? -11.977 -3.861 -4.707 1 98.88 98 HIS A CA 1
ATOM 714 C C . HIS A 1 98 ? -12.336 -3.145 -3.41 1 98.88 98 HIS A C 1
ATOM 716 O O . HIS A 1 98 ? -13.477 -3.223 -2.945 1 98.88 98 HIS A O 1
ATOM 722 N N . ASP A 1 99 ? -11.352 -2.414 -2.859 1 98.75 99 ASP A N 1
ATOM 723 C CA . ASP A 1 99 ? -11.617 -1.788 -1.566 1 98.75 99 ASP A CA 1
ATOM 724 C C . ASP A 1 99 ? -11.203 -0.317 -1.575 1 98.75 99 ASP A C 1
ATOM 726 O O . ASP A 1 99 ? -10.883 0.249 -0.529 1 98.75 99 ASP A O 1
ATOM 730 N N . ALA A 1 100 ? -11.133 0.317 -2.746 1 98.88 100 ALA A N 1
ATOM 731 C CA . ALA A 1 100 ? -10.93 1.757 -2.893 1 98.88 100 ALA A CA 1
ATOM 732 C C . ALA A 1 100 ? -12.219 2.445 -3.334 1 98.88 100 ALA A C 1
ATOM 734 O O . ALA A 1 100 ? -12.938 1.938 -4.195 1 98.88 100 ALA A O 1
ATOM 735 N N . ASP A 1 101 ? -12.539 3.531 -2.701 1 98.75 101 ASP A N 1
ATOM 736 C CA . ASP A 1 101 ? -13.773 4.238 -3.027 1 98.75 101 ASP A CA 1
ATOM 737 C C . ASP A 1 101 ? -13.602 5.75 -2.879 1 98.75 101 ASP A C 1
ATOM 739 O O . ASP A 1 101 ? -13.555 6.266 -1.762 1 98.75 101 ASP A O 1
ATOM 743 N N . ALA A 1 102 ? -13.43 6.418 -3.943 1 98.56 102 ALA A N 1
ATOM 744 C CA . ALA A 1 102 ? -13.359 7.875 -3.984 1 98.56 102 ALA A CA 1
ATOM 745 C C . ALA A 1 102 ? -14.438 8.453 -4.895 1 98.56 102 ALA A C 1
ATOM 747 O O . ALA A 1 102 ? -14.219 9.469 -5.555 1 98.56 102 ALA A O 1
ATOM 748 N N . ARG A 1 103 ? -15.562 7.738 -4.961 1 98.38 103 ARG A N 1
ATOM 749 C CA . ARG A 1 103 ? -16.672 8.164 -5.805 1 98.38 103 ARG A CA 1
ATOM 750 C C . ARG A 1 103 ? -17.188 9.539 -5.379 1 98.38 103 ARG A C 1
ATOM 752 O O . ARG A 1 103 ? -17.797 10.25 -6.176 1 98.38 103 ARG A O 1
ATOM 759 N N . ALA A 1 104 ? -16.906 9.969 -4.148 1 97.5 104 ALA A N 1
ATOM 760 C CA . ALA A 1 104 ? -17.234 11.305 -3.66 1 97.5 104 ALA A CA 1
ATOM 761 C C . ALA A 1 104 ? -16.641 12.383 -4.559 1 97.5 104 ALA A C 1
ATOM 763 O O . ALA A 1 104 ? -17.125 13.523 -4.578 1 97.5 104 ALA A O 1
ATOM 764 N N . PHE A 1 105 ? -15.578 12.055 -5.312 1 97.81 105 PHE A N 1
ATOM 765 C CA . PHE A 1 105 ? -14.891 13 -6.188 1 97.81 105 PHE A CA 1
ATOM 766 C C . PHE A 1 105 ? -15 12.562 -7.645 1 97.81 105 PHE A C 1
ATOM 768 O O . PHE A 1 105 ? -14.102 12.836 -8.445 1 97.81 105 PHE A O 1
ATOM 775 N N . ASP A 1 106 ? -15.891 11.727 -8.039 1 97.25 106 ASP A N 1
ATOM 776 C CA . ASP A 1 106 ? -16.25 11.336 -9.398 1 97.25 106 ASP A CA 1
ATOM 777 C C . ASP A 1 106 ? -15.266 10.312 -9.961 1 97.25 106 ASP A C 1
ATOM 779 O O . ASP A 1 106 ? -15.062 10.242 -11.18 1 97.25 106 ASP A O 1
ATOM 783 N N . TYR A 1 107 ? -14.633 9.625 -9.078 1 98.38 107 TYR A N 1
ATOM 784 C CA . TYR A 1 107 ? -13.836 8.477 -9.5 1 98.38 107 TYR A CA 1
ATOM 785 C C . TYR A 1 107 ? -14.688 7.211 -9.539 1 98.38 107 TYR A C 1
ATOM 787 O O . TYR A 1 107 ? -15.75 7.148 -8.914 1 98.38 107 TYR A O 1
ATOM 795 N N . ALA A 1 108 ? -14.234 6.211 -10.336 1 98.69 108 ALA A N 1
ATOM 796 C CA . ALA A 1 108 ? -14.891 4.906 -10.336 1 98.69 108 ALA A CA 1
ATOM 797 C C . ALA A 1 108 ? -14.586 4.137 -9.055 1 98.69 108 ALA A C 1
ATOM 799 O O . ALA A 1 108 ? -13.555 4.355 -8.422 1 98.69 108 ALA A O 1
ATOM 800 N N . TYR A 1 109 ? -15.562 3.283 -8.625 1 98.75 109 TYR A N 1
ATOM 801 C CA . TYR A 1 109 ? -15.242 2.381 -7.52 1 98.75 109 TYR A CA 1
ATOM 802 C C . TYR A 1 109 ? -13.992 1.567 -7.828 1 98.75 109 TYR A C 1
ATOM 804 O O . TYR A 1 109 ? -13.867 1.002 -8.914 1 98.75 109 TYR A O 1
ATOM 812 N N . GLY A 1 110 ? -13.07 1.542 -6.914 1 98.88 110 GLY A N 1
ATOM 813 C CA . GLY A 1 110 ? -11.836 0.805 -7.09 1 98.88 110 GLY A CA 1
ATOM 814 C C . GLY A 1 110 ? -10.68 1.676 -7.562 1 98.88 110 GLY A C 1
ATOM 815 O O . GLY A 1 110 ? -9.539 1.226 -7.609 1 98.88 110 GLY A O 1
ATOM 816 N N . GLN A 1 111 ? -10.992 2.895 -7.883 1 98.88 111 GLN A N 1
ATOM 817 C CA . GLN A 1 111 ? -9.977 3.791 -8.414 1 98.88 111 GLN A CA 1
ATOM 818 C C . GLN A 1 111 ? -9.43 4.715 -7.332 1 98.88 111 GLN A C 1
ATOM 820 O O . GLN A 1 111 ? -10.195 5.418 -6.668 1 98.88 111 GLN A O 1
ATOM 825 N N . VAL A 1 112 ? -8.156 4.66 -7.094 1 98.88 112 VAL A N 1
ATOM 826 C CA . VAL A 1 112 ? -7.488 5.621 -6.223 1 98.88 112 VAL A CA 1
ATOM 827 C C . VAL A 1 112 ? -7.324 6.953 -6.949 1 98.88 112 VAL A C 1
ATOM 829 O O . VAL A 1 112 ? -6.922 6.988 -8.109 1 98.88 112 VAL A O 1
ATOM 832 N N . PRO A 1 113 ? -7.617 8.094 -6.262 1 98.75 113 PRO A N 1
ATOM 833 C CA . PRO A 1 113 ? -7.504 9.391 -6.938 1 98.75 113 PRO A CA 1
ATOM 834 C C . PRO A 1 113 ? -6.121 9.625 -7.535 1 98.75 113 PRO A C 1
ATOM 836 O O . PRO A 1 113 ? -5.109 9.398 -6.867 1 98.75 113 PRO A O 1
ATOM 839 N N . GLY A 1 114 ? -6.117 10.07 -8.812 1 98.44 114 GLY A N 1
ATOM 840 C CA . GLY A 1 114 ? -4.863 10.336 -9.508 1 98.44 114 GLY A CA 1
ATOM 841 C C . GLY A 1 114 ? -4.27 9.102 -10.156 1 98.44 114 GLY A C 1
ATOM 842 O O . GLY A 1 114 ? -3.24 9.18 -10.828 1 98.44 114 GLY A O 1
ATOM 843 N N . MET A 1 115 ? -4.879 7.957 -10 1 98.81 115 MET A N 1
ATOM 844 C CA . MET A 1 115 ? -4.426 6.691 -10.578 1 98.81 115 MET A CA 1
ATOM 845 C C . MET A 1 115 ? -5.453 6.145 -11.562 1 98.81 115 MET A C 1
ATOM 847 O O . MET A 1 115 ? -6.629 6.508 -11.508 1 98.81 115 MET A O 1
ATOM 851 N N . PRO A 1 116 ? -5.031 5.34 -12.516 1 98.81 116 PRO A N 1
ATOM 852 C CA . PRO A 1 116 ? -6.039 4.664 -13.336 1 98.81 116 PRO A CA 1
ATOM 853 C C . PRO A 1 116 ? -6.84 3.625 -12.555 1 98.81 116 PRO A C 1
ATOM 855 O O . PRO A 1 116 ? -6.387 3.152 -11.508 1 98.81 116 PRO A O 1
ATOM 858 N N . LEU A 1 117 ? -8.016 3.328 -13.078 1 98.88 117 LEU A N 1
ATOM 859 C CA . LEU A 1 117 ? -8.82 2.289 -12.445 1 98.88 117 LEU A CA 1
ATOM 860 C C . LEU A 1 117 ? -8.148 0.925 -12.578 1 98.88 117 LEU A C 1
ATOM 862 O O . LEU A 1 117 ? -8.078 0.167 -11.609 1 98.88 117 LEU A O 1
ATOM 866 N N . TYR A 1 118 ? -7.707 0.627 -13.789 1 98.94 118 TYR A N 1
ATOM 867 C CA . TYR A 1 118 ? -7.125 -0.674 -14.094 1 98.94 118 TYR A CA 1
ATOM 868 C C . TYR A 1 118 ? -5.645 -0.546 -14.422 1 98.94 118 TYR A C 1
ATOM 870 O O . TYR A 1 118 ? -5.223 0.432 -15.047 1 98.94 118 TYR A O 1
ATOM 878 N N . TYR A 1 119 ? -4.906 -1.511 -14.031 1 98.94 119 TYR A N 1
ATOM 879 C CA . TYR A 1 119 ? -3.512 -1.68 -14.422 1 98.94 119 TYR A CA 1
ATOM 880 C C . TYR A 1 119 ? -3.346 -2.883 -15.344 1 98.94 119 TYR A C 1
ATOM 882 O O . TYR A 1 119 ? -3.457 -4.027 -14.906 1 98.94 119 TYR A O 1
ATOM 890 N N . PRO A 1 120 ? -3.08 -2.65 -16.578 1 98.94 120 PRO A N 1
ATOM 891 C CA . PRO A 1 120 ? -2.961 -3.766 -17.516 1 98.94 120 PRO A CA 1
ATOM 892 C C . PRO A 1 120 ? -1.687 -4.578 -17.312 1 98.94 120 PRO A C 1
ATOM 894 O O . PRO A 1 120 ? -0.604 -4.008 -17.156 1 98.94 120 PRO A O 1
ATOM 897 N N . ALA A 1 121 ? -1.809 -5.879 -17.297 1 98.88 121 ALA A N 1
ATOM 898 C CA . ALA A 1 121 ? -0.639 -6.75 -17.266 1 98.88 121 ALA A CA 1
ATOM 899 C C . ALA A 1 121 ? 0.103 -6.715 -18.594 1 98.88 121 ALA A C 1
ATOM 901 O O . ALA A 1 121 ? -0.475 -6.359 -19.625 1 98.88 121 ALA A O 1
ATOM 902 N N . ASP A 1 122 ? 1.364 -7.059 -18.531 1 98.75 122 ASP A N 1
ATOM 903 C CA . ASP A 1 122 ? 2.219 -7 -19.719 1 98.75 122 ASP A CA 1
ATOM 904 C C . ASP A 1 122 ? 1.852 -8.094 -20.719 1 98.75 122 ASP A C 1
ATOM 906 O O . ASP A 1 122 ? 1.779 -9.273 -20.359 1 98.75 122 ASP A O 1
ATOM 910 N N . ASN A 1 123 ? 1.688 -7.738 -21.984 1 98.5 123 ASN A N 1
ATOM 911 C CA . ASN A 1 123 ? 1.262 -8.672 -23.016 1 98.5 123 ASN A CA 1
ATOM 912 C C . ASN A 1 123 ? 2.283 -9.789 -23.219 1 98.5 123 ASN A C 1
ATOM 914 O O . ASN A 1 123 ? 1.911 -10.945 -23.406 1 98.5 123 ASN A O 1
ATOM 918 N N . LEU A 1 124 ? 3.518 -9.43 -23.219 1 97.81 124 LEU A N 1
ATOM 919 C CA . LEU A 1 124 ? 4.562 -10.422 -23.438 1 97.81 124 LEU A CA 1
ATOM 920 C C . LEU A 1 124 ? 4.605 -11.43 -22.297 1 97.81 124 LEU A C 1
ATOM 922 O O . LEU A 1 124 ? 4.703 -12.633 -22.531 1 97.81 124 LEU A O 1
ATOM 926 N N . LEU A 1 125 ? 4.523 -10.922 -21.062 1 98.31 125 LEU A N 1
ATOM 927 C CA . LEU A 1 125 ? 4.539 -11.82 -19.922 1 98.31 125 LEU A CA 1
ATOM 928 C C . LEU A 1 125 ? 3.299 -12.711 -19.906 1 98.31 125 LEU A C 1
ATOM 930 O O . LEU A 1 125 ? 3.383 -13.898 -19.578 1 98.31 125 LEU A O 1
ATOM 934 N N . GLN A 1 126 ? 2.189 -12.164 -20.266 1 98.56 126 GLN A N 1
ATOM 935 C CA . GLN A 1 126 ? 0.974 -12.961 -20.375 1 98.56 126 GLN A CA 1
ATOM 936 C C . GLN A 1 126 ? 1.149 -14.102 -21.375 1 98.56 126 GLN A C 1
ATOM 938 O O . GLN A 1 126 ? 0.746 -15.242 -21.109 1 98.56 126 GLN A O 1
ATOM 943 N N . ALA A 1 127 ? 1.722 -13.781 -22.5 1 98.19 127 ALA A N 1
ATOM 944 C CA . ALA A 1 127 ? 1.953 -14.781 -23.531 1 98.19 127 ALA A CA 1
ATOM 945 C C . ALA A 1 127 ? 2.889 -15.883 -23.031 1 98.19 127 ALA A C 1
ATOM 947 O O . ALA A 1 127 ? 2.689 -17.062 -23.328 1 98.19 127 ALA A O 1
ATOM 948 N N . LYS A 1 128 ? 3.871 -15.477 -22.281 1 98.06 128 LYS A N 1
ATOM 949 C CA . LYS A 1 128 ? 4.812 -16.453 -21.734 1 98.06 128 LYS A CA 1
ATOM 950 C C . LYS A 1 128 ? 4.133 -17.375 -20.719 1 98.06 128 LYS A C 1
ATOM 952 O O . LYS A 1 128 ? 4.453 -18.562 -20.641 1 98.06 128 LYS A O 1
ATOM 957 N N . VAL A 1 129 ? 3.211 -16.812 -19.922 1 98.62 129 VAL A N 1
ATOM 958 C CA . VAL A 1 129 ? 2.469 -17.625 -18.969 1 98.62 129 VAL A CA 1
ATOM 959 C C . VAL A 1 129 ? 1.619 -18.656 -19.703 1 98.62 129 VAL A C 1
ATOM 961 O O . VAL A 1 129 ? 1.564 -19.828 -19.312 1 98.62 129 VAL A O 1
ATOM 964 N N . LYS A 1 130 ? 1.02 -18.25 -20.734 1 97.75 130 LYS A N 1
ATOM 965 C CA . LYS A 1 130 ? 0.208 -19.156 -21.531 1 97.75 130 LYS A CA 1
ATOM 966 C C . LYS A 1 130 ? 1.062 -20.266 -22.141 1 97.75 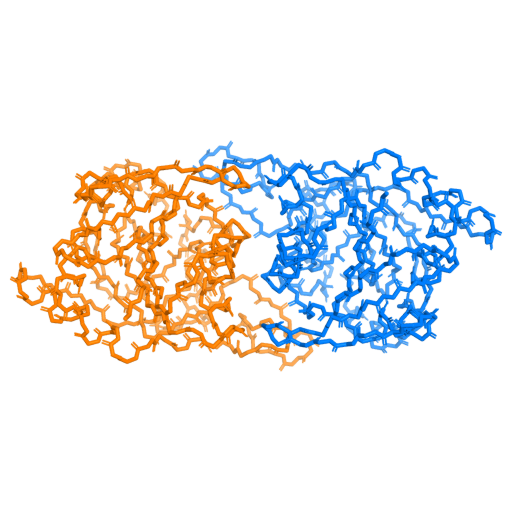130 LYS A C 1
ATOM 968 O O . LYS A 1 130 ? 0.672 -21.438 -22.109 1 97.75 130 LYS A O 1
ATOM 973 N N . GLN A 1 131 ? 2.137 -19.891 -22.688 1 98.06 131 GLN A N 1
ATOM 974 C CA . GLN A 1 131 ? 3.061 -20.875 -23.266 1 98.06 131 GLN A CA 1
ATOM 975 C C . GLN A 1 131 ? 3.527 -21.875 -22.219 1 98.06 131 GLN A C 1
ATOM 977 O O . GLN A 1 131 ? 3.598 -23.078 -22.484 1 98.06 131 GLN A O 1
ATOM 982 N N . ALA A 1 132 ? 3.85 -21.375 -21.062 1 98.56 132 ALA A N 1
ATOM 983 C CA . ALA A 1 132 ? 4.297 -22.219 -19.969 1 98.56 132 ALA A CA 1
ATOM 984 C C . ALA A 1 132 ? 3.203 -23.203 -19.547 1 98.56 132 ALA A C 1
ATOM 986 O O . ALA A 1 132 ? 3.469 -24.391 -19.344 1 98.56 132 ALA A O 1
ATOM 987 N N . ALA A 1 133 ? 1.994 -22.688 -19.406 1 98.5 133 ALA A N 1
ATOM 988 C CA . ALA A 1 133 ? 0.868 -23.547 -19.047 1 98.5 133 ALA A CA 1
ATOM 989 C C . ALA A 1 133 ? 0.678 -24.656 -20.078 1 98.5 133 ALA A C 1
ATOM 991 O O . ALA A 1 133 ? 0.469 -25.812 -19.719 1 98.5 133 ALA A O 1
ATOM 992 N N . GLU A 1 134 ? 0.803 -24.312 -21.297 1 97.81 134 GLU A N 1
ATOM 993 C CA . GLU A 1 134 ? 0.662 -25.281 -22.375 1 97.81 134 GLU A CA 1
ATOM 994 C C . GLU A 1 134 ? 1.744 -26.359 -22.297 1 97.81 134 GLU A C 1
ATOM 996 O O . GLU A 1 134 ? 1.468 -27.547 -22.484 1 97.81 134 GLU A O 1
ATOM 1001 N N . SER A 1 135 ? 2.922 -25.938 -22.062 1 97.69 135 SER A N 1
ATOM 1002 C CA . SER A 1 135 ? 4.043 -26.859 -21.953 1 97.69 135 SER A CA 1
ATOM 1003 C C . SER A 1 135 ? 3.814 -27.875 -20.828 1 97.69 135 SER A C 1
ATOM 1005 O O . SER A 1 135 ? 4.297 -29 -20.906 1 97.69 135 SER A O 1
ATOM 1007 N N . LEU A 1 136 ? 3.076 -27.469 -19.812 1 98.12 136 LEU A N 1
ATOM 1008 C CA . LEU A 1 136 ? 2.779 -28.328 -18.672 1 98.12 136 LEU A CA 1
ATOM 1009 C C . LEU A 1 136 ? 1.475 -29.094 -18.891 1 98.12 136 LEU A C 1
ATOM 1011 O O . LEU A 1 136 ? 1.031 -29.844 -18.016 1 98.12 136 LEU A O 1
ATOM 1015 N N . SER A 1 137 ? 0.814 -28.891 -19.938 1 98.38 137 SER A N 1
ATOM 1016 C CA . SER A 1 137 ? -0.507 -29.422 -20.25 1 98.38 137 SER A CA 1
ATOM 1017 C C . SER A 1 137 ? -1.55 -28.938 -19.25 1 98.38 137 SER A C 1
ATOM 1019 O O . SER A 1 137 ? -2.426 -29.703 -18.844 1 98.38 137 SER A O 1
ATOM 1021 N N . TRP A 1 138 ? -1.352 -27.719 -18.781 1 98.31 138 TRP A N 1
ATOM 1022 C CA . TRP A 1 138 ? -2.297 -27.031 -17.922 1 98.31 138 TRP A CA 1
ATOM 1023 C C . TRP A 1 138 ? -3.041 -25.938 -18.688 1 98.31 138 TRP A C 1
ATOM 1025 O O . TRP A 1 138 ? -2.775 -25.719 -19.875 1 98.31 138 TRP A O 1
ATOM 1035 N N . SER A 1 139 ? -4.031 -25.438 -18.094 1 96.12 139 SER A N 1
ATOM 1036 C CA . SER A 1 139 ? -4.746 -24.281 -18.609 1 96.12 139 SER A CA 1
ATOM 1037 C C . SER A 1 139 ? -4.793 -23.156 -17.578 1 96.12 139 SER A C 1
ATOM 1039 O O . SER A 1 139 ? -4.984 -23.406 -16.391 1 96.12 139 SER A O 1
ATOM 1041 N N . ALA A 1 140 ? -4.504 -21.969 -18.016 1 97.44 140 ALA A N 1
ATOM 1042 C CA . ALA A 1 140 ? -4.629 -20.766 -17.188 1 97.44 140 ALA A CA 1
ATOM 1043 C C . ALA A 1 140 ? -5.629 -19.781 -17.797 1 97.44 140 ALA A C 1
ATOM 1045 O O . ALA A 1 140 ? -5.484 -19.375 -18.953 1 97.44 140 ALA A O 1
ATOM 1046 N N . GLN A 1 141 ? -6.613 -19.5 -17.047 1 98.06 141 GLN A N 1
ATOM 1047 C CA . GLN A 1 141 ? -7.609 -18.547 -17.531 1 98.06 141 GLN A CA 1
ATOM 1048 C C . GLN A 1 141 ? -7.117 -17.109 -17.406 1 98.06 141 GLN A C 1
ATOM 1050 O O . GLN A 1 141 ? -6.645 -16.703 -16.344 1 98.06 141 GLN A O 1
ATOM 1055 N N . ALA A 1 142 ? -7.156 -16.344 -18.516 1 98.38 142 ALA A N 1
ATOM 1056 C CA . ALA A 1 142 ? -6.77 -14.938 -18.5 1 98.38 142 ALA A CA 1
ATOM 1057 C C . ALA A 1 142 ? -7.945 -14.055 -18.094 1 98.38 142 ALA A C 1
ATOM 1059 O O . ALA A 1 142 ? -9.047 -14.203 -18.625 1 98.38 142 ALA A O 1
ATOM 1060 N N . GLY A 1 143 ? -7.73 -13.164 -17.078 1 98.44 143 GLY A N 1
ATOM 1061 C CA . GLY A 1 143 ? -8.828 -12.281 -16.703 1 98.44 143 GLY A CA 1
ATOM 1062 C C . GLY A 1 143 ? -8.445 -11.273 -15.633 1 98.44 143 GLY A C 1
ATOM 1063 O O . GLY A 1 143 ? -7.262 -11.125 -15.312 1 98.44 143 GLY A O 1
ATOM 1064 N N . GLU A 1 144 ? -9.469 -10.555 -15.203 1 98.75 144 GLU A N 1
ATOM 1065 C CA . GLU A 1 144 ? -9.312 -9.484 -14.227 1 98.75 144 GLU A CA 1
ATOM 1066 C C . GLU A 1 144 ? -9.109 -10.039 -12.82 1 98.75 144 GLU A C 1
ATOM 1068 O O . GLU A 1 144 ? -9.812 -10.961 -12.398 1 98.75 144 GLU A O 1
ATOM 1073 N N . VAL A 1 145 ? -8.102 -9.562 -12.125 1 98.94 145 VAL A N 1
ATOM 1074 C CA . VAL A 1 145 ? -7.824 -9.914 -10.734 1 98.94 145 VAL A CA 1
ATOM 1075 C C . VAL A 1 145 ? -7.965 -8.68 -9.852 1 98.94 145 VAL A C 1
ATOM 1077 O O . VAL A 1 145 ? -7.504 -7.594 -10.211 1 98.94 145 VAL A O 1
ATOM 1080 N N . LEU A 1 146 ? -8.633 -8.797 -8.719 1 98.94 146 LEU A N 1
ATOM 1081 C CA . LEU A 1 146 ? -8.875 -7.684 -7.809 1 98.94 146 LEU A CA 1
ATOM 1082 C C . LEU A 1 146 ? -8.133 -7.883 -6.496 1 98.94 146 LEU A C 1
ATOM 1084 O O . LEU A 1 146 ? -8.016 -9.008 -6.004 1 98.94 146 LEU A O 1
ATOM 1088 N N . SER A 1 147 ? -7.664 -6.785 -5.941 1 98.94 147 SER A N 1
ATOM 1089 C CA . SER A 1 147 ? -6.949 -6.863 -4.672 1 98.94 147 SER A CA 1
ATOM 1090 C C . SER A 1 147 ? -7.602 -5.973 -3.619 1 98.94 147 SER A C 1
ATOM 1092 O O . SER A 1 147 ? -8.211 -4.953 -3.949 1 98.94 147 SER A O 1
ATOM 1094 N N . GLY A 1 148 ? -7.473 -6.27 -2.428 1 98.88 148 GLY A N 1
ATOM 1095 C CA . GLY A 1 148 ? -7.785 -5.527 -1.217 1 98.88 148 GLY A CA 1
ATOM 1096 C C . GLY A 1 148 ? -7.105 -6.086 0.019 1 98.88 148 GLY A C 1
ATOM 1097 O O . GLY A 1 148 ? -6.52 -7.168 -0.026 1 98.88 148 GLY A O 1
ATOM 1098 N N . ASP A 1 149 ? -7.23 -5.359 1.123 1 98.88 149 ASP A N 1
ATOM 1099 C CA . ASP A 1 149 ? -6.527 -5.785 2.33 1 98.88 149 ASP A CA 1
ATOM 1100 C C . ASP A 1 149 ? -7.426 -6.652 3.209 1 98.88 149 ASP A C 1
ATOM 1102 O O . ASP A 1 149 ? -7.156 -6.832 4.398 1 98.88 149 ASP A O 1
ATOM 1106 N N . SER A 1 150 ? -8.477 -7.172 2.643 1 98.81 150 SER A N 1
ATOM 1107 C CA . SER A 1 150 ? -9.398 -8.039 3.371 1 98.81 150 SER A CA 1
ATOM 1108 C C . SER A 1 150 ? -9.508 -9.406 2.713 1 98.81 150 SER A C 1
ATOM 1110 O O . SER A 1 150 ? -9.516 -9.516 1.484 1 98.81 150 SER A O 1
ATOM 1112 N N . PHE A 1 151 ? -9.578 -10.43 3.57 1 98.75 151 PHE A N 1
ATOM 1113 C CA . PHE A 1 151 ? -9.875 -11.773 3.084 1 98.75 151 PHE A CA 1
ATOM 1114 C C . PHE A 1 151 ? -11.367 -11.945 2.834 1 98.75 151 PHE A C 1
ATOM 1116 O O . PHE A 1 151 ? -12.172 -11.812 3.756 1 98.75 151 PHE A O 1
ATOM 1123 N N . ILE A 1 152 ? -11.703 -12.203 1.583 1 98.69 152 ILE A N 1
ATOM 1124 C CA . ILE A 1 152 ? -13.102 -12.32 1.206 1 98.69 152 ILE A CA 1
ATOM 1125 C C . ILE A 1 152 ? -13.625 -13.711 1.563 1 98.69 152 ILE A C 1
ATOM 1127 O O . ILE A 1 152 ? -13.188 -14.711 0.989 1 98.69 152 ILE A O 1
ATOM 1131 N N . SER A 1 153 ? -14.57 -13.742 2.531 1 98.12 153 SER A N 1
ATOM 1132 C CA . SER A 1 153 ? -14.992 -15.031 3.066 1 98.12 153 SER A CA 1
ATOM 1133 C C . SER A 1 153 ? -16.5 -15.07 3.299 1 98.12 153 SER A C 1
ATOM 1135 O O . SER A 1 153 ? -16.969 -15.695 4.254 1 98.12 153 SER A O 1
ATOM 1137 N N . SER A 1 154 ? -17.219 -14.336 2.52 1 97.62 154 SER A N 1
ATOM 1138 C CA . SER A 1 154 ? -18.688 -14.375 2.605 1 97.62 154 SER A CA 1
ATOM 1139 C C . SER A 1 154 ? -19.328 -14.102 1.247 1 97.62 154 SER A C 1
ATOM 1141 O O . SER A 1 154 ? -18.812 -13.297 0.464 1 97.62 154 SER A O 1
ATOM 1143 N N . GLN A 1 155 ? -20.422 -14.703 1.07 1 97.25 155 GLN A N 1
ATOM 1144 C CA . GLN A 1 155 ? -21.172 -14.516 -0.17 1 97.25 155 GLN A CA 1
ATOM 1145 C C . GLN A 1 155 ? -21.578 -13.055 -0.344 1 97.25 155 GLN A C 1
ATOM 1147 O O . GLN A 1 155 ? -21.625 -12.547 -1.466 1 97.25 155 GLN A O 1
ATOM 1152 N N . GLU A 1 156 ? -21.891 -12.445 0.732 1 97.62 156 GLU A N 1
ATOM 1153 C CA . GLU A 1 156 ? -22.312 -11.047 0.695 1 97.62 156 GLU A CA 1
ATOM 1154 C C . GLU A 1 156 ? -21.203 -10.156 0.137 1 97.62 156 GLU A C 1
ATOM 1156 O O . GLU A 1 156 ? -21.438 -9.367 -0.78 1 97.62 156 GLU A O 1
ATOM 1161 N N . ARG A 1 157 ? -20.078 -10.273 0.673 1 97.31 157 ARG A N 1
ATOM 1162 C CA . ARG A 1 157 ? -18.938 -9.492 0.201 1 97.31 157 ARG A CA 1
ATOM 1163 C C . ARG A 1 157 ? -18.562 -9.875 -1.229 1 97.31 157 ARG A C 1
ATOM 1165 O O . ARG A 1 157 ? -18.266 -9 -2.051 1 97.31 157 ARG A O 1
ATOM 1172 N N . ARG A 1 158 ? -18.547 -11.172 -1.446 1 97.81 158 ARG A N 1
ATOM 1173 C CA . ARG A 1 158 ? -18.281 -11.695 -2.783 1 97.81 158 ARG A CA 1
ATOM 1174 C C . ARG A 1 158 ? -19.219 -11.062 -3.814 1 97.81 158 ARG A C 1
ATOM 1176 O O . ARG A 1 158 ? -18.75 -10.562 -4.844 1 97.81 158 ARG A O 1
ATOM 1183 N N . GLN A 1 159 ? -20.484 -11.016 -3.559 1 97.81 159 GLN A N 1
ATOM 1184 C CA . GLN A 1 159 ? -21.484 -10.492 -4.484 1 97.81 159 GLN A CA 1
ATOM 1185 C C . GLN A 1 159 ? -21.344 -8.984 -4.645 1 97.81 159 GLN A C 1
ATOM 1187 O O . GLN A 1 159 ? -21.562 -8.445 -5.734 1 97.81 159 GLN A O 1
ATOM 1192 N N . ALA A 1 160 ? -21.062 -8.32 -3.584 1 98 160 ALA A N 1
ATOM 1193 C CA . ALA A 1 160 ? -20.828 -6.883 -3.672 1 98 160 ALA A CA 1
ATOM 1194 C C .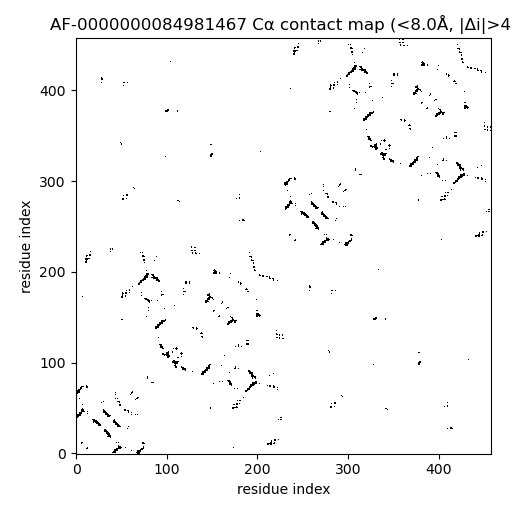 ALA A 1 160 ? -19.672 -6.566 -4.625 1 98 160 ALA A C 1
ATOM 1196 O O . ALA A 1 160 ? -19.766 -5.637 -5.43 1 98 160 ALA A O 1
ATOM 1197 N N . ILE A 1 161 ? -18.609 -7.344 -4.566 1 98.62 161 ILE A N 1
ATOM 1198 C CA . ILE A 1 161 ? -17.453 -7.148 -5.426 1 98.62 161 ILE A CA 1
ATOM 1199 C C . ILE A 1 161 ? -17.828 -7.422 -6.879 1 98.62 161 ILE A C 1
ATOM 1201 O O . ILE A 1 161 ? -17.516 -6.633 -7.77 1 98.62 161 ILE A O 1
ATOM 1205 N N . ILE A 1 162 ? -18.531 -8.5 -7.117 1 98 162 ILE A N 1
ATOM 1206 C CA . ILE A 1 162 ? -18.953 -8.875 -8.469 1 98 162 ILE A CA 1
ATOM 1207 C C . ILE A 1 162 ? -19.859 -7.789 -9.039 1 98 162 ILE A C 1
ATOM 1209 O O . ILE A 1 162 ? -19.797 -7.496 -10.242 1 98 162 ILE A O 1
ATOM 1213 N N . GLY A 1 163 ? -20.672 -7.188 -8.195 1 98.38 163 GLY A N 1
ATOM 1214 C CA . GLY A 1 163 ? -21.531 -6.098 -8.625 1 98.38 163 GLY A CA 1
ATOM 1215 C C . GLY A 1 163 ? -20.766 -4.934 -9.219 1 98.38 163 GLY A C 1
ATOM 1216 O O . GLY A 1 163 ? -21.219 -4.32 -10.195 1 98.38 163 GLY A O 1
ATOM 1217 N N . HIS A 1 164 ? -19.641 -4.621 -8.672 1 98.56 164 HIS A N 1
ATOM 1218 C CA . HIS A 1 164 ? -18.812 -3.521 -9.156 1 98.56 164 HIS A CA 1
ATOM 1219 C C . HIS A 1 164 ? -17.906 -3.973 -10.297 1 98.56 164 HIS A C 1
ATOM 1221 O O . HIS A 1 164 ? -17.531 -3.17 -11.156 1 98.56 164 HIS A O 1
ATOM 1227 N N . PHE A 1 165 ? -17.531 -5.25 -10.266 1 98.56 165 PHE A N 1
ATOM 1228 C CA . PHE A 1 165 ? -16.594 -5.816 -11.227 1 98.56 165 PHE A CA 1
ATOM 1229 C C . PHE A 1 165 ? -17.125 -7.133 -11.789 1 98.56 165 PHE A C 1
ATOM 1231 O O . PHE A 1 165 ? -16.578 -8.203 -11.492 1 98.56 165 PHE A O 1
ATOM 1238 N N . PRO A 1 166 ? -18 -7.066 -12.672 1 97.81 166 PRO A N 1
ATOM 1239 C CA . PRO A 1 166 ? -18.688 -8.281 -13.125 1 97.81 166 PRO A CA 1
ATOM 1240 C C . PRO A 1 166 ? -17.766 -9.219 -13.906 1 97.81 166 PRO A C 1
ATOM 1242 O O . PRO A 1 166 ? -18.078 -10.406 -14.055 1 97.81 166 PRO A O 1
ATOM 1245 N N . ASN A 1 167 ? -16.609 -8.75 -14.383 1 97 167 ASN A N 1
ATOM 1246 C CA . ASN A 1 167 ? -15.734 -9.586 -15.203 1 97 167 ASN A CA 1
ATOM 1247 C C . ASN A 1 167 ? -14.562 -10.133 -14.398 1 97 167 ASN A C 1
ATOM 1249 O O . ASN A 1 167 ? -13.703 -10.836 -14.938 1 97 167 ASN A O 1
ATOM 1253 N N . ALA A 1 168 ? -14.539 -9.852 -13.133 1 98.5 168 ALA A N 1
ATOM 1254 C CA . ALA A 1 168 ? -13.414 -10.273 -12.312 1 98.5 168 ALA A CA 1
ATOM 1255 C C . ALA A 1 168 ? -13.398 -11.789 -12.125 1 98.5 168 ALA A C 1
ATOM 1257 O O . ALA A 1 168 ? -14.453 -12.406 -11.953 1 98.5 168 ALA A O 1
ATOM 1258 N N . LEU A 1 169 ? -12.203 -12.383 -12.133 1 98.75 169 LEU A N 1
ATOM 1259 C CA . LEU A 1 169 ? -12.055 -13.82 -11.961 1 98.75 169 LEU A CA 1
ATOM 1260 C C . LEU A 1 169 ? -11.656 -14.164 -10.531 1 98.75 169 LEU A C 1
ATOM 1262 O O . LEU A 1 169 ? -12.055 -15.203 -10 1 98.75 169 LEU A O 1
ATOM 1266 N N . ALA A 1 170 ? -10.859 -13.297 -9.922 1 98.88 170 ALA A N 1
ATOM 1267 C CA . ALA A 1 170 ? -10.266 -13.688 -8.641 1 98.88 170 ALA A CA 1
ATOM 1268 C C . ALA A 1 170 ? -10.055 -12.477 -7.746 1 98.88 170 ALA A C 1
ATOM 1270 O O . ALA A 1 170 ? -9.953 -11.344 -8.234 1 98.88 170 ALA A O 1
ATOM 1271 N N . VAL A 1 171 ? -10.078 -12.711 -6.441 1 98.94 171 VAL A N 1
ATOM 1272 C CA . VAL A 1 171 ? -9.758 -11.711 -5.43 1 98.94 171 VAL A CA 1
ATOM 1273 C C . VAL A 1 171 ? -8.555 -12.172 -4.609 1 98.94 171 VAL A C 1
ATOM 1275 O O . VAL A 1 171 ? -8.414 -13.359 -4.316 1 98.94 171 VAL A O 1
ATOM 1278 N N . GLU A 1 172 ? -7.656 -11.273 -4.367 1 98.88 172 GLU A N 1
ATOM 1279 C CA . GLU A 1 172 ? -6.473 -11.539 -3.559 1 98.88 172 GLU A CA 1
ATOM 1280 C C . GLU A 1 172 ? -5.961 -10.266 -2.887 1 98.88 172 GLU A C 1
ATOM 1282 O O . GLU A 1 172 ? -6.695 -9.289 -2.768 1 98.88 172 GLU A O 1
ATOM 1287 N N . MET A 1 173 ? -4.762 -10.266 -2.258 1 98.88 173 MET A N 1
ATOM 1288 C CA . MET A 1 173 ? -4.496 -9.195 -1.302 1 98.88 173 MET A CA 1
ATOM 1289 C C . MET A 1 173 ? -3.24 -8.422 -1.691 1 98.88 173 MET A C 1
ATOM 1291 O O . MET A 1 173 ? -2.85 -7.477 -1 1 98.88 173 MET A O 1
ATOM 1295 N N . GLU A 1 174 ? -2.596 -8.812 -2.867 1 98.94 174 GLU A N 1
ATOM 1296 C CA . GLU A 1 174 ? -1.312 -8.164 -3.115 1 98.94 174 GLU A CA 1
ATOM 1297 C C . GLU A 1 174 ? -1.249 -7.59 -4.527 1 98.94 174 GLU A C 1
ATOM 1299 O O . GLU A 1 174 ? -0.606 -6.566 -4.758 1 98.94 174 GLU A O 1
ATOM 1304 N N . GLY A 1 175 ? -1.828 -8.148 -5.516 1 98.94 175 GLY A N 1
ATOM 1305 C CA . GLY A 1 175 ? -1.531 -8.023 -6.934 1 98.94 175 GLY A CA 1
ATOM 1306 C C . GLY A 1 175 ? -1.7 -6.609 -7.453 1 98.94 175 GLY A C 1
ATOM 1307 O O . GLY A 1 175 ? -0.828 -6.09 -8.156 1 98.94 175 GLY A O 1
ATOM 1308 N N . ALA A 1 176 ? -2.805 -5.949 -7.109 1 99 176 ALA A N 1
ATOM 1309 C CA . ALA A 1 176 ? -3.053 -4.602 -7.617 1 99 176 ALA A CA 1
ATOM 1310 C C . ALA A 1 176 ? -2.023 -3.613 -7.074 1 99 176 ALA A C 1
ATOM 1312 O O . ALA A 1 176 ? -1.642 -2.664 -7.766 1 99 176 ALA A O 1
ATOM 1313 N N . ALA A 1 177 ? -1.591 -3.85 -5.824 1 99 177 ALA A N 1
ATOM 1314 C CA . ALA A 1 177 ? -0.548 -2.994 -5.262 1 99 177 ALA A CA 1
ATOM 1315 C C . ALA A 1 177 ? 0.757 -3.139 -6.039 1 99 177 ALA A C 1
ATOM 1317 O O . ALA A 1 177 ? 1.425 -2.145 -6.332 1 99 177 ALA A O 1
ATOM 1318 N N . ILE A 1 178 ? 1.113 -4.395 -6.359 1 99 178 ILE A N 1
ATOM 1319 C CA . ILE A 1 178 ? 2.299 -4.668 -7.164 1 99 178 ILE A CA 1
ATOM 1320 C C . ILE A 1 178 ? 2.141 -4.035 -8.547 1 99 178 ILE A C 1
ATOM 1322 O O . ILE A 1 178 ? 3.062 -3.389 -9.047 1 99 178 ILE A O 1
ATOM 1326 N N . ALA A 1 179 ? 0.966 -4.164 -9.133 1 99 179 ALA A N 1
ATOM 1327 C CA . ALA A 1 179 ? 0.67 -3.598 -10.445 1 99 179 ALA A CA 1
ATOM 1328 C C . ALA A 1 179 ? 0.815 -2.08 -10.438 1 99 179 ALA A C 1
ATOM 1330 O O . ALA A 1 179 ? 1.438 -1.502 -11.336 1 99 179 ALA A O 1
ATOM 1331 N N . GLN A 1 180 ? 0.22 -1.459 -9.453 1 99 180 GLN A N 1
ATOM 1332 C CA . GLN A 1 180 ? 0.312 -0.006 -9.352 1 99 180 GLN A CA 1
ATOM 1333 C C . GLN A 1 180 ? 1.761 0.445 -9.195 1 99 180 GLN A C 1
ATOM 1335 O O . GLN A 1 180 ? 2.18 1.436 -9.797 1 99 180 GLN A O 1
ATOM 1340 N N . CYS A 1 181 ? 2.508 -0.249 -8.312 1 98.94 181 CYS A N 1
ATOM 1341 C CA . CYS A 1 181 ? 3.914 0.086 -8.133 1 98.94 181 CYS A CA 1
ATOM 1342 C C . CYS A 1 181 ? 4.684 -0.045 -9.438 1 98.94 181 CYS A C 1
ATOM 1344 O O . CYS A 1 181 ? 5.438 0.855 -9.812 1 98.94 181 CYS A O 1
ATOM 1346 N N . CYS A 1 182 ? 4.473 -1.115 -10.125 1 98.94 182 CYS A N 1
ATOM 1347 C CA . CYS A 1 182 ? 5.109 -1.323 -11.422 1 98.94 182 CYS A CA 1
ATOM 1348 C C . CYS A 1 182 ? 4.715 -0.23 -12.406 1 98.94 182 CYS A C 1
ATOM 1350 O O . CYS A 1 182 ? 5.547 0.246 -13.18 1 98.94 182 CYS A O 1
ATOM 1352 N N . TRP A 1 183 ? 3.441 0.11 -12.375 1 98.88 183 TRP A N 1
ATOM 1353 C CA . TRP A 1 183 ? 2.959 1.183 -13.242 1 98.88 183 TRP A CA 1
ATOM 1354 C C . TRP A 1 183 ? 3.697 2.486 -12.953 1 98.88 183 TRP A C 1
ATOM 1356 O O . TRP A 1 183 ? 4.125 3.182 -13.883 1 98.88 183 TRP A O 1
ATOM 1366 N N . GLN A 1 184 ? 3.867 2.801 -11.711 1 98.88 184 GLN A N 1
ATOM 1367 C CA . GLN A 1 184 ? 4.547 4.023 -11.297 1 98.88 184 GLN A CA 1
ATOM 1368 C C . GLN A 1 184 ? 6 4.031 -11.758 1 98.88 184 GLN A C 1
ATOM 1370 O O . GLN A 1 184 ? 6.547 5.086 -12.094 1 98.88 184 GLN A O 1
ATOM 1375 N N . PHE A 1 185 ? 6.629 2.873 -11.852 1 98.81 185 PHE A N 1
ATOM 1376 C CA . PHE A 1 185 ? 8.039 2.756 -12.211 1 98.81 185 PHE A CA 1
ATOM 1377 C C . PHE A 1 185 ? 8.195 2.424 -13.688 1 98.81 185 PHE A C 1
ATOM 1379 O O . PHE A 1 185 ? 9.312 2.305 -14.188 1 98.81 185 PHE A O 1
ATOM 1386 N N . ASP A 1 186 ? 7.086 2.211 -14.391 1 98.56 186 ASP A N 1
ATOM 1387 C CA . ASP A 1 186 ? 7.094 1.807 -15.797 1 98.56 186 ASP A CA 1
ATOM 1388 C C . ASP A 1 186 ? 7.828 0.479 -15.977 1 98.56 186 ASP A C 1
ATOM 1390 O O . ASP A 1 186 ? 8.75 0.38 -16.797 1 98.56 186 ASP A O 1
ATOM 1394 N N . VAL A 1 187 ? 7.484 -0.485 -15.141 1 98.88 187 VAL A N 1
ATOM 1395 C CA . VAL A 1 187 ? 8.039 -1.832 -15.188 1 98.88 187 VAL A CA 1
ATOM 1396 C C . VAL A 1 187 ? 6.945 -2.834 -15.539 1 98.88 187 VAL A C 1
ATOM 1398 O O . VAL A 1 187 ? 5.871 -2.822 -14.938 1 98.88 187 VAL A O 1
ATOM 1401 N N . PRO A 1 188 ? 7.141 -3.705 -16.531 1 98.88 188 PRO A N 1
ATOM 1402 C CA . PRO A 1 188 ? 6.141 -4.715 -16.875 1 98.88 188 PRO A CA 1
ATOM 1403 C C . PRO A 1 188 ? 5.922 -5.738 -15.766 1 98.88 188 PRO A C 1
ATOM 1405 O O . PRO A 1 188 ? 6.863 -6.086 -15.047 1 98.88 188 PRO A O 1
ATOM 1408 N N . PHE A 1 189 ? 4.688 -6.262 -15.734 1 98.94 189 PHE A N 1
ATOM 1409 C CA . PHE A 1 189 ? 4.355 -7.234 -14.695 1 98.94 189 PHE A CA 1
ATOM 1410 C C . PHE A 1 189 ? 3.281 -8.195 -15.18 1 98.94 189 PHE A C 1
ATOM 1412 O O . PHE A 1 189 ? 2.627 -7.945 -16.188 1 98.94 189 PHE A O 1
ATOM 1419 N N . VAL A 1 190 ? 3.154 -9.273 -14.438 1 98.94 190 VAL A N 1
ATOM 1420 C CA . VAL A 1 190 ? 2.008 -10.164 -14.562 1 98.94 190 VAL A CA 1
ATOM 1421 C C . VAL A 1 190 ? 1.729 -10.836 -13.219 1 98.94 190 VAL A C 1
ATOM 1423 O O . VAL A 1 190 ? 2.631 -10.977 -12.391 1 98.94 190 VAL A O 1
ATOM 1426 N N . VAL A 1 191 ? 0.478 -11.164 -12.984 1 98.94 191 VAL A N 1
ATOM 1427 C CA . VAL A 1 191 ? 0.056 -11.859 -11.773 1 98.94 191 VAL A CA 1
ATOM 1428 C C . VAL A 1 191 ? -0.493 -13.242 -12.133 1 98.94 191 VAL A C 1
ATOM 1430 O O . VAL A 1 191 ? -1.325 -13.367 -13.031 1 98.94 191 VAL A O 1
ATOM 1433 N N . ILE A 1 192 ? 0.05 -14.211 -11.453 1 98.94 192 ILE A N 1
ATOM 1434 C CA . ILE A 1 192 ? -0.373 -15.602 -11.602 1 98.94 192 ILE A CA 1
ATOM 1435 C C . ILE A 1 192 ? -0.941 -16.109 -10.273 1 98.94 192 ILE A C 1
ATOM 1437 O O . ILE A 1 192 ? -0.287 -16.016 -9.234 1 98.94 192 ILE A O 1
ATOM 1441 N N . ARG A 1 193 ? -2.141 -16.656 -10.312 1 98.81 193 ARG A N 1
ATOM 1442 C CA . ARG A 1 193 ? -2.789 -17.141 -9.102 1 98.81 193 ARG A CA 1
ATOM 1443 C C . ARG A 1 193 ? -3.348 -18.547 -9.297 1 98.81 193 ARG A C 1
ATOM 1445 O O . ARG A 1 193 ? -3.859 -18.859 -10.375 1 98.81 193 ARG A O 1
ATOM 1452 N N . ALA A 1 194 ? -3.199 -19.328 -8.305 1 98.88 194 ALA A N 1
ATOM 1453 C CA . ALA A 1 194 ? -3.971 -20.562 -8.203 1 98.88 194 ALA A CA 1
ATOM 1454 C C . ALA A 1 194 ? -5.105 -20.422 -7.195 1 98.88 194 ALA A C 1
ATOM 1456 O O . ALA A 1 194 ? -4.898 -19.938 -6.082 1 98.88 194 ALA A O 1
ATOM 1457 N N . ILE A 1 195 ? -6.32 -20.859 -7.547 1 98.88 195 ILE A N 1
ATOM 1458 C CA . ILE A 1 195 ? -7.512 -20.625 -6.738 1 98.88 195 ILE A CA 1
ATOM 1459 C C . ILE A 1 195 ? -7.496 -21.562 -5.527 1 98.88 195 ILE A C 1
ATOM 1461 O O . ILE A 1 195 ? -7.422 -22.781 -5.676 1 98.88 195 ILE A O 1
ATOM 1465 N N . SER A 1 196 ? -7.559 -20.969 -4.375 1 98.75 196 SER A N 1
ATOM 1466 C CA . SER A 1 196 ? -7.484 -21.719 -3.131 1 98.75 196 SER A CA 1
ATOM 1467 C C . SER A 1 196 ? -8.867 -21.891 -2.502 1 98.75 196 SER A C 1
ATOM 1469 O O . SER A 1 196 ? -9.062 -22.75 -1.648 1 98.75 196 SER A O 1
ATOM 1471 N N . ASP A 1 197 ? -9.812 -21.047 -2.842 1 98.62 197 ASP A N 1
ATOM 1472 C CA . ASP A 1 197 ? -11.164 -21 -2.297 1 98.62 197 ASP A CA 1
ATOM 1473 C C . ASP A 1 197 ? -12.094 -20.203 -3.223 1 98.62 197 ASP A C 1
ATOM 1475 O O . ASP A 1 197 ? -11.664 -19.703 -4.262 1 98.62 197 ASP A O 1
ATOM 1479 N N . LEU A 1 198 ? -13.344 -20.141 -2.795 1 97.88 198 LEU A N 1
ATOM 1480 C CA . LEU A 1 198 ? -14.297 -19.516 -3.703 1 97.88 198 LEU A CA 1
ATOM 1481 C C . LEU A 1 198 ? -14.898 -18.266 -3.08 1 97.88 198 LEU A C 1
ATOM 1483 O O . LEU A 1 198 ? -15.992 -17.844 -3.461 1 97.88 198 LEU A O 1
ATOM 1487 N N . GLY A 1 199 ? -14.289 -17.703 -2.062 1 96.94 199 GLY A N 1
ATOM 1488 C CA . GLY A 1 199 ? -14.672 -16.438 -1.458 1 96.94 199 GLY A CA 1
ATOM 1489 C C . GLY A 1 199 ? -16.031 -16.484 -0.784 1 96.94 199 GLY A C 1
ATOM 1490 O O . GLY A 1 199 ? -16.719 -15.477 -0.705 1 96.94 199 GLY A O 1
ATOM 1491 N N . ASP A 1 200 ? -16.422 -17.703 -0.428 1 96.81 200 ASP A N 1
ATOM 1492 C CA . ASP A 1 200 ? -17.688 -17.875 0.26 1 96.81 200 ASP A CA 1
ATOM 1493 C C . ASP A 1 200 ? -17.484 -18.25 1.728 1 96.81 200 ASP A C 1
ATOM 1495 O O . ASP A 1 200 ? -16.391 -18.031 2.273 1 96.81 200 ASP A O 1
ATOM 1499 N N . GLU A 1 201 ? -18.516 -18.734 2.404 1 97.38 201 GLU A N 1
ATOM 1500 C CA . GLU A 1 201 ? -18.469 -18.984 3.842 1 97.38 201 GLU A CA 1
ATOM 1501 C C . GLU A 1 201 ? -17.438 -20.047 4.188 1 97.38 201 GLU A C 1
ATOM 1503 O O . GLU A 1 201 ? -16.969 -20.125 5.328 1 97.38 201 GLU A O 1
ATOM 1508 N N . GLU A 1 202 ? -17.016 -20.844 3.217 1 97.38 202 GLU A N 1
ATOM 1509 C CA . GLU A 1 202 ? -16.062 -21.922 3.455 1 97.38 202 GLU A CA 1
ATOM 1510 C C . GLU A 1 202 ? -14.656 -21.516 3.037 1 97.38 202 GLU A C 1
ATOM 1512 O O . GLU A 1 202 ? -13.734 -22.328 3.074 1 97.38 202 GLU A O 1
ATOM 1517 N N . ALA A 1 203 ? -14.531 -20.328 2.727 1 97.88 203 ALA A N 1
ATOM 1518 C CA . ALA A 1 203 ? -13.289 -19.875 2.096 1 97.88 203 ALA A CA 1
ATOM 1519 C C . ALA A 1 203 ? -12.094 -20.094 3.021 1 97.88 203 ALA A C 1
ATOM 1521 O O . ALA A 1 203 ? -11.039 -20.547 2.586 1 97.88 203 ALA A O 1
ATOM 1522 N N . SER A 1 204 ? -12.227 -19.703 4.301 1 97.69 204 SER A N 1
ATOM 1523 C CA . SER A 1 204 ? -11.094 -19.781 5.219 1 97.69 204 SER A CA 1
ATOM 1524 C C . SER A 1 204 ? -10.648 -21.234 5.426 1 97.69 204 SER A C 1
ATOM 1526 O O . SER A 1 204 ? -9.453 -21.516 5.473 1 97.69 204 SER A O 1
ATOM 1528 N N . ILE A 1 205 ? -11.555 -22.109 5.516 1 97.44 205 ILE A N 1
ATOM 1529 C CA . ILE A 1 205 ? -11.258 -23.531 5.676 1 97.44 205 ILE A CA 1
ATOM 1530 C C . ILE A 1 205 ? -10.602 -24.078 4.406 1 97.44 205 ILE A C 1
ATOM 1532 O O . ILE A 1 205 ? -9.594 -24.781 4.469 1 97.44 205 ILE A O 1
ATOM 1536 N N . SER A 1 206 ? -11.273 -23.797 3.342 1 97.75 206 SER A N 1
ATOM 1537 C CA . SER A 1 206 ? -10.727 -24.203 2.055 1 97.75 206 SER A CA 1
ATOM 1538 C C . SER A 1 206 ? -9.305 -23.688 1.864 1 97.75 206 SER A C 1
ATOM 1540 O O . SER A 1 206 ? -8.406 -24.453 1.478 1 97.75 206 SER A O 1
ATOM 1542 N N . PHE A 1 207 ? -9.086 -22.469 2.135 1 98.19 207 PHE A N 1
ATOM 1543 C CA . PHE A 1 207 ? -7.762 -21.859 2.041 1 98.19 207 PHE A CA 1
ATOM 1544 C C . PHE A 1 207 ? -6.742 -22.656 2.852 1 98.19 207 PHE A C 1
ATOM 1546 O O . PHE A 1 207 ? -5.684 -23.031 2.338 1 98.19 207 PHE A O 1
ATOM 1553 N N . ASP A 1 208 ? -7.023 -22.906 4.078 1 97.81 208 ASP A N 1
ATOM 1554 C CA . ASP A 1 208 ? -6.109 -23.625 4.961 1 97.81 208 ASP A CA 1
ATOM 1555 C C . ASP A 1 208 ? -5.785 -25.016 4.406 1 97.81 208 ASP A C 1
ATOM 1557 O O . ASP A 1 208 ? -4.641 -25.469 4.492 1 97.81 208 ASP A O 1
ATOM 1561 N N . GLU A 1 209 ? -6.754 -25.562 3.785 1 98.06 209 GLU A N 1
ATOM 1562 C CA . GLU A 1 209 ? -6.609 -26.922 3.266 1 98.06 209 GLU A CA 1
ATOM 1563 C C . GLU A 1 209 ? -5.758 -26.938 2 1 98.06 209 GLU A C 1
ATOM 1565 O O . GLU A 1 209 ? -5.035 -27.906 1.746 1 98.06 209 GLU A O 1
ATOM 1570 N N . PHE A 1 210 ? -5.77 -25.891 1.269 1 98.19 210 PHE A N 1
ATOM 1571 C CA . PHE A 1 210 ? -5.273 -26.016 -0.096 1 98.19 210 PHE A CA 1
ATOM 1572 C C . PHE A 1 210 ? -4.074 -25.109 -0.33 1 98.19 210 PHE A C 1
ATOM 1574 O O . PHE A 1 210 ? -3.418 -25.188 -1.37 1 98.19 210 PHE A O 1
ATOM 1581 N N . ILE A 1 211 ? -3.73 -24.266 0.584 1 98.25 211 ILE A N 1
ATOM 1582 C CA . ILE A 1 211 ? -2.711 -23.234 0.371 1 98.25 211 ILE A CA 1
ATOM 1583 C C . ILE A 1 211 ? -1.395 -23.891 -0.032 1 98.25 211 ILE A C 1
ATOM 1585 O O . ILE A 1 211 ? -0.68 -23.391 -0.901 1 98.25 211 ILE A O 1
ATOM 1589 N N . GLU A 1 212 ? -1.028 -25 0.523 1 97.81 212 GLU A N 1
ATOM 1590 C CA . GLU A 1 212 ? 0.21 -25.688 0.168 1 97.81 212 GLU A CA 1
ATOM 1591 C C . GLU A 1 212 ? 0.175 -26.172 -1.276 1 97.81 212 GLU A C 1
ATOM 1593 O O . GLU A 1 212 ? 1.117 -25.938 -2.039 1 97.81 212 GLU A O 1
ATOM 1598 N N . LYS A 1 213 ? -0.9 -26.797 -1.636 1 98.06 213 LYS A N 1
ATOM 1599 C CA . LYS A 1 213 ? -1.048 -27.375 -2.967 1 98.06 213 LYS A CA 1
ATOM 1600 C C . LYS A 1 213 ? -1.108 -26.297 -4.039 1 98.06 213 LYS A C 1
ATOM 1602 O O . LYS A 1 213 ? -0.413 -26.375 -5.051 1 98.06 213 LYS A O 1
ATOM 1607 N N . VAL A 1 214 ? -1.899 -25.297 -3.818 1 97.94 214 VAL A N 1
ATOM 1608 C CA . VAL A 1 214 ? -2.113 -24.297 -4.855 1 97.94 214 VAL A CA 1
ATOM 1609 C C . VAL A 1 214 ? -0.905 -23.375 -4.93 1 97.94 214 VAL A C 1
ATOM 1611 O O . VAL A 1 214 ? -0.553 -22.891 -6.008 1 97.94 214 VAL A O 1
ATOM 1614 N N . GLY A 1 215 ? -0.302 -23.109 -3.807 1 97.62 215 GLY A N 1
ATOM 1615 C CA . GLY A 1 215 ? 0.942 -22.359 -3.828 1 97.62 215 GLY A CA 1
ATOM 1616 C C . GLY A 1 215 ? 2.029 -23.031 -4.652 1 97.62 215 GLY A C 1
ATOM 1617 O O . GLY A 1 215 ? 2.713 -22.359 -5.434 1 97.62 215 GLY A O 1
ATOM 1618 N N . LYS A 1 216 ? 2.158 -24.297 -4.492 1 97.75 216 LYS A N 1
ATOM 1619 C CA . LYS A 1 216 ? 3.129 -25.078 -5.262 1 97.75 216 LYS A CA 1
ATOM 1620 C C . LYS A 1 216 ? 2.789 -25.062 -6.75 1 97.75 216 LYS A C 1
ATOM 1622 O O . LYS A 1 216 ? 3.682 -24.969 -7.598 1 97.75 216 LYS A O 1
ATOM 1627 N N . LYS A 1 217 ? 1.544 -25.172 -7.059 1 98.44 217 LYS A N 1
ATOM 1628 C CA . LYS A 1 217 ? 1.098 -25.203 -8.445 1 98.44 217 LYS A CA 1
ATOM 1629 C C . LYS A 1 217 ? 1.432 -23.891 -9.164 1 98.44 217 LYS A C 1
ATOM 1631 O O . LYS A 1 217 ? 1.977 -23.906 -10.266 1 98.44 217 LYS A O 1
ATOM 1636 N N . SER A 1 218 ? 1.038 -22.766 -8.57 1 98.5 218 SER A N 1
ATOM 1637 C CA . SER A 1 218 ? 1.353 -21.469 -9.164 1 98.5 218 SER A CA 1
ATOM 1638 C C . SER A 1 218 ? 2.857 -21.281 -9.312 1 98.5 218 SER A C 1
ATOM 1640 O O . SER A 1 218 ? 3.326 -20.75 -10.32 1 98.5 218 SER A O 1
ATOM 1642 N N . ALA A 1 219 ? 3.615 -21.734 -8.32 1 98.19 219 ALA A N 1
ATOM 1643 C CA . ALA A 1 219 ? 5.07 -21.625 -8.359 1 98.19 219 ALA A CA 1
ATOM 1644 C C . ALA A 1 219 ? 5.648 -22.453 -9.508 1 98.19 219 ALA A C 1
ATOM 1646 O O . ALA A 1 219 ? 6.609 -22.047 -10.156 1 98.19 219 ALA A O 1
ATOM 1647 N N . GLU A 1 220 ? 5.129 -23.594 -9.711 1 97.94 220 GLU A N 1
ATOM 1648 C CA . GLU A 1 220 ? 5.586 -24.438 -10.805 1 97.94 220 GLU A CA 1
ATOM 1649 C C . GLU A 1 220 ? 5.359 -23.766 -12.156 1 97.94 220 GLU A C 1
ATOM 1651 O O . GLU A 1 220 ? 6.199 -23.875 -13.055 1 97.94 220 GLU A O 1
ATOM 1656 N N . LEU A 1 221 ? 4.227 -23.188 -12.273 1 98.69 221 LEU A N 1
ATOM 1657 C CA . LEU A 1 221 ? 3.957 -22.453 -13.508 1 98.69 221 LEU A CA 1
ATOM 1658 C C . LEU A 1 221 ? 4.969 -21.328 -13.695 1 98.69 221 LEU A C 1
ATOM 1660 O O . LEU A 1 221 ? 5.473 -21.125 -14.805 1 98.69 221 LEU A O 1
ATOM 1664 N N . VAL A 1 222 ? 5.297 -20.578 -12.656 1 98.75 222 VAL A N 1
ATOM 1665 C CA . VAL A 1 222 ? 6.27 -19.5 -12.719 1 98.75 222 VAL A CA 1
ATOM 1666 C C . VAL A 1 222 ? 7.629 -20.047 -13.141 1 98.75 222 VAL A C 1
ATOM 1668 O O . VAL A 1 222 ? 8.32 -19.438 -13.969 1 98.75 222 VAL A O 1
ATOM 1671 N N . ARG A 1 223 ? 7.992 -21.141 -12.562 1 98.25 223 ARG A N 1
ATOM 1672 C CA . ARG A 1 223 ? 9.258 -21.766 -12.93 1 98.25 223 ARG A CA 1
ATOM 1673 C C . ARG A 1 223 ? 9.312 -22.047 -14.43 1 98.25 223 ARG A C 1
ATOM 1675 O O . ARG A 1 223 ? 10.344 -21.828 -15.07 1 98.25 223 ARG A O 1
ATOM 1682 N N . GLU A 1 224 ? 8.234 -22.578 -14.938 1 98.19 224 GLU A N 1
ATOM 1683 C CA . GLU A 1 224 ? 8.172 -22.875 -16.375 1 98.19 224 GLU A CA 1
ATOM 1684 C C . GLU A 1 224 ? 8.242 -21.594 -17.188 1 98.19 224 GLU A C 1
ATOM 1686 O O . GLU A 1 224 ? 8.836 -21.578 -18.266 1 98.19 224 GLU A O 1
ATOM 1691 N N . VAL A 1 225 ? 7.594 -20.484 -16.719 1 98.38 225 VAL A N 1
ATOM 1692 C CA . VAL A 1 225 ? 7.668 -19.188 -17.391 1 98.38 225 VAL A CA 1
ATOM 1693 C C . VAL A 1 225 ? 9.125 -18.734 -17.469 1 98.38 225 VAL A C 1
ATOM 1695 O O . VAL A 1 225 ? 9.57 -18.266 -18.516 1 98.38 225 VAL A O 1
ATOM 1698 N N . ILE A 1 226 ? 9.852 -18.859 -16.375 1 97.81 226 ILE A N 1
ATOM 1699 C CA . ILE A 1 226 ? 11.25 -18.453 -16.297 1 97.81 226 ILE A CA 1
ATOM 1700 C C . ILE A 1 226 ? 12.055 -19.156 -17.375 1 97.81 226 ILE A C 1
ATOM 1702 O O . ILE A 1 226 ? 12.875 -18.531 -18.062 1 97.81 226 ILE A O 1
ATOM 1706 N N . LYS A 1 227 ? 11.758 -20.391 -17.625 1 95.38 227 LYS A N 1
ATOM 1707 C CA . LYS A 1 227 ? 12.469 -21.172 -18.625 1 95.38 227 LYS A CA 1
ATOM 1708 C C . LYS A 1 227 ? 12.219 -20.625 -20.031 1 95.38 227 LYS A C 1
ATOM 1710 O O . LYS A 1 227 ? 13.062 -20.781 -20.922 1 95.38 227 LYS A O 1
ATOM 1715 N N . GLN A 1 228 ? 11.094 -19.984 -20.156 1 91.88 228 GLN A N 1
ATOM 1716 C CA . GLN A 1 228 ? 10.656 -19.578 -21.5 1 91.88 228 GLN A CA 1
ATOM 1717 C C . GLN A 1 228 ? 11.07 -18.141 -21.797 1 91.88 228 GLN A C 1
ATOM 1719 O O . GLN A 1 228 ? 10.938 -17.672 -22.938 1 91.88 228 GLN A O 1
ATOM 1724 N N . VAL A 1 229 ? 11.555 -17.391 -20.844 1 90.5 229 VAL A N 1
ATOM 1725 C CA . VAL A 1 229 ? 11.93 -16 -21.062 1 90.5 229 VAL A CA 1
ATOM 1726 C C . VAL A 1 229 ? 13.406 -15.914 -21.422 1 90.5 229 VAL A C 1
ATOM 1728 O O . VAL A 1 229 ? 14.227 -16.688 -20.906 1 90.5 229 VAL A O 1
ATOM 1731 N N . MET B 1 1 ? 20.344 13.406 12.148 1 86.31 1 MET B N 1
ATOM 1732 C CA . MET B 1 1 ? 18.953 13.125 11.781 1 86.31 1 MET B CA 1
ATOM 1733 C C . MET B 1 1 ? 18.656 13.641 10.375 1 86.31 1 MET B C 1
ATOM 1735 O O . MET B 1 1 ? 18.984 14.781 10.047 1 86.31 1 MET B O 1
ATOM 1739 N N . LYS B 1 2 ? 18.359 12.844 9.523 1 93.88 2 LYS B N 1
ATOM 1740 C CA . LYS B 1 2 ? 17.875 13.219 8.195 1 93.88 2 LYS B CA 1
ATOM 1741 C C . LYS B 1 2 ? 16.359 13.039 8.086 1 93.88 2 LYS B C 1
ATOM 1743 O O . LYS B 1 2 ? 15.867 11.906 8.117 1 93.88 2 LYS B O 1
ATOM 1748 N N . LEU B 1 3 ? 15.641 14.109 7.902 1 97.69 3 LEU B N 1
ATOM 1749 C CA . LEU B 1 3 ? 14.18 14.102 7.973 1 97.69 3 LEU B CA 1
ATOM 1750 C C . LEU B 1 3 ? 13.57 13.922 6.59 1 97.69 3 LEU B C 1
ATOM 1752 O O . LEU B 1 3 ? 13.969 14.594 5.637 1 97.69 3 LEU B O 1
ATOM 1756 N N . GLY B 1 4 ? 12.727 12.961 6.473 1 98.75 4 GLY B N 1
ATOM 1757 C CA . GLY B 1 4 ? 11.859 12.797 5.312 1 98.75 4 GLY B CA 1
ATOM 1758 C C . GLY B 1 4 ? 10.422 13.188 5.582 1 98.75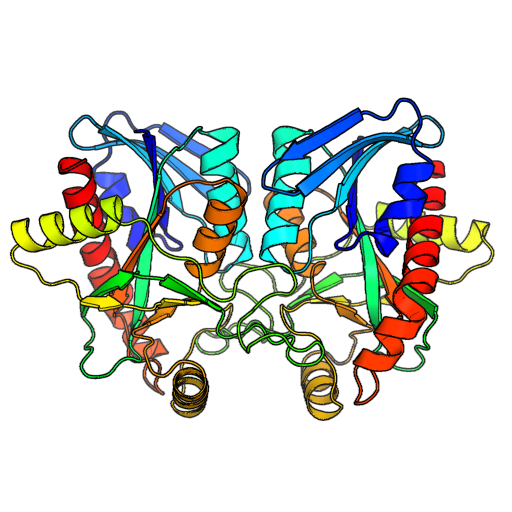 4 GLY B C 1
ATOM 1759 O O . GLY B 1 4 ? 9.836 12.773 6.586 1 98.75 4 GLY B O 1
ATOM 1760 N N . ILE B 1 5 ? 9.906 14.008 4.727 1 98.88 5 ILE B N 1
ATOM 1761 C CA . ILE B 1 5 ? 8.523 14.469 4.852 1 98.88 5 ILE B CA 1
ATOM 1762 C C . ILE B 1 5 ? 7.707 14 3.652 1 98.88 5 ILE B C 1
ATOM 1764 O O . ILE B 1 5 ? 8.133 14.148 2.504 1 98.88 5 ILE B O 1
ATOM 1768 N N . ILE B 1 6 ? 6.57 13.438 3.914 1 98.94 6 ILE B N 1
ATOM 1769 C CA . ILE B 1 6 ? 5.688 12.953 2.859 1 98.94 6 ILE B CA 1
ATOM 1770 C C . ILE B 1 6 ? 4.344 13.672 2.938 1 98.94 6 ILE B C 1
ATOM 1772 O O . ILE B 1 6 ? 3.758 13.789 4.016 1 98.94 6 ILE B O 1
ATOM 1776 N N . ALA B 1 7 ? 3.895 14.156 1.86 1 98.88 7 ALA B N 1
ATOM 1777 C CA . ALA B 1 7 ? 2.541 14.672 1.67 1 98.88 7 ALA B CA 1
ATOM 1778 C C . ALA B 1 7 ? 1.937 14.164 0.365 1 98.88 7 ALA B C 1
ATOM 1780 O O . ALA B 1 7 ? 2.65 13.969 -0.622 1 98.88 7 ALA B O 1
ATOM 1781 N N . ALA B 1 8 ? 0.641 13.984 0.339 1 98.81 8 ALA B N 1
ATOM 1782 C CA . ALA B 1 8 ? 0.003 13.344 -0.808 1 98.81 8 ALA B CA 1
ATOM 1783 C C . ALA B 1 8 ? -0.288 14.359 -1.912 1 98.81 8 ALA B C 1
ATOM 1785 O O . ALA B 1 8 ? -0.118 14.055 -3.096 1 98.81 8 ALA B O 1
ATOM 1786 N N . MET B 1 9 ? -0.705 15.516 -1.52 1 98.44 9 MET B N 1
ATOM 1787 C CA . MET B 1 9 ? -1.218 16.484 -2.484 1 98.44 9 MET B CA 1
ATOM 1788 C C . MET B 1 9 ? -0.409 17.766 -2.443 1 98.44 9 MET B C 1
ATOM 1790 O O . MET B 1 9 ? 0.118 18.141 -1.394 1 98.44 9 MET B O 1
ATOM 1794 N N . GLU B 1 10 ? -0.477 18.516 -3.512 1 98.06 10 GLU B N 1
ATOM 1795 C CA . GLU B 1 10 ? 0.326 19.719 -3.695 1 98.06 10 GLU B CA 1
ATOM 1796 C C . GLU B 1 10 ? 0.009 20.75 -2.625 1 98.06 10 GLU B C 1
ATOM 1798 O O . GLU B 1 10 ? 0.917 21.328 -2.021 1 98.06 10 GLU B O 1
ATOM 1803 N N . PRO B 1 11 ? -1.231 21 -2.271 1 97.88 11 PRO B N 1
ATOM 1804 C CA . PRO B 1 11 ? -1.521 22 -1.248 1 97.88 11 PRO B CA 1
ATOM 1805 C C . PRO B 1 11 ? -0.898 21.656 0.104 1 97.88 11 PRO B C 1
ATOM 1807 O O . PRO B 1 11 ? -0.659 22.562 0.919 1 97.88 11 PRO B O 1
ATOM 1810 N N . GLU B 1 12 ? -0.589 20.406 0.369 1 98 12 GLU B N 1
ATOM 1811 C CA . GLU B 1 12 ? -0.085 19.938 1.658 1 98 12 GLU B CA 1
ATOM 1812 C C . GLU B 1 12 ? 1.428 20.109 1.756 1 98 12 GLU B C 1
ATOM 1814 O O . GLU B 1 12 ? 1.982 20.156 2.855 1 98 12 GLU B O 1
ATOM 1819 N N . VAL B 1 13 ? 2.09 20.234 0.612 1 97.38 13 VAL B N 1
ATOM 1820 C CA . VAL B 1 13 ? 3.549 20.234 0.633 1 97.38 13 VAL B CA 1
ATOM 1821 C C . VAL B 1 13 ? 4.074 21.562 0.114 1 97.38 13 VAL B C 1
ATOM 1823 O O . VAL B 1 13 ? 5.227 21.922 0.365 1 97.38 13 VAL B O 1
ATOM 1826 N N . ARG B 1 14 ? 3.24 22.375 -0.469 1 97.25 14 ARG B N 1
ATOM 1827 C CA . ARG B 1 14 ? 3.635 23.578 -1.196 1 97.25 14 ARG B CA 1
ATOM 1828 C C . ARG B 1 14 ? 4.445 24.516 -0.307 1 97.25 14 ARG B C 1
ATOM 1830 O O . ARG B 1 14 ? 5.535 24.953 -0.688 1 97.25 14 ARG B O 1
ATOM 1837 N N . SER B 1 15 ? 3.939 24.844 0.8 1 97.62 15 SER B N 1
ATOM 1838 C CA . SER B 1 15 ? 4.586 25.812 1.675 1 97.62 15 SER B CA 1
ATOM 1839 C C . SER B 1 15 ? 5.941 25.297 2.158 1 97.62 15 SER B C 1
ATOM 1841 O O . SER B 1 15 ? 6.867 26.094 2.373 1 97.62 15 SER B O 1
ATOM 1843 N N . LEU B 1 16 ? 6.043 23.969 2.375 1 98.44 16 LEU B N 1
ATOM 1844 C CA . LEU B 1 16 ? 7.32 23.375 2.768 1 98.44 16 LEU B CA 1
ATOM 1845 C C . LEU B 1 16 ? 8.336 23.469 1.632 1 98.44 16 LEU B C 1
ATOM 1847 O O . LEU B 1 16 ? 9.492 23.812 1.857 1 98.44 16 LEU B O 1
ATOM 1851 N N . VAL B 1 17 ? 7.891 23.156 0.451 1 98.25 17 VAL B N 1
ATOM 1852 C CA . VAL B 1 17 ? 8.758 23.234 -0.724 1 98.25 17 VAL B CA 1
ATOM 1853 C C . VAL B 1 17 ? 9.258 24.656 -0.907 1 98.25 17 VAL B C 1
ATOM 1855 O O . VAL B 1 17 ? 10.445 24.875 -1.172 1 98.25 17 VAL B O 1
ATOM 1858 N N . GLU B 1 18 ? 8.383 25.594 -0.689 1 97.56 18 GLU B N 1
ATOM 1859 C CA . GLU B 1 18 ? 8.727 27 -0.849 1 97.56 18 GLU B CA 1
ATOM 1860 C C . GLU B 1 18 ? 9.742 27.453 0.201 1 97.56 18 GLU B C 1
ATOM 1862 O O . GLU B 1 18 ? 10.461 28.422 -0.003 1 97.56 18 GLU B O 1
ATOM 1867 N N . SER B 1 19 ? 9.844 26.766 1.248 1 97.25 19 SER B N 1
ATOM 1868 C CA . SER B 1 19 ? 10.711 27.141 2.359 1 97.25 19 SER B CA 1
ATOM 1869 C C . SER B 1 19 ? 12.094 26.5 2.217 1 97.25 19 SER B C 1
ATOM 1871 O O . SER B 1 19 ? 13 26.812 2.994 1 97.25 19 SER B O 1
ATOM 1873 N N . LEU B 1 20 ? 12.273 25.641 1.284 1 97.56 20 LEU B N 1
ATOM 1874 C CA . LEU B 1 20 ? 13.531 24.938 1.12 1 97.56 20 LEU B CA 1
ATOM 1875 C C . LEU B 1 20 ? 14.617 25.859 0.602 1 97.56 20 LEU B C 1
ATOM 1877 O O . LEU B 1 20 ? 14.391 26.641 -0.328 1 97.56 20 LEU B O 1
ATOM 1881 N N . GLU B 1 21 ? 15.711 25.781 1.223 1 97.81 21 GLU B N 1
ATOM 1882 C CA . GLU B 1 21 ? 16.938 26.375 0.71 1 97.81 21 GLU B CA 1
ATOM 1883 C C . GLU B 1 21 ? 17.781 25.344 -0.029 1 97.81 21 GLU B C 1
ATOM 1885 O O . GLU B 1 21 ? 17.766 24.156 0.313 1 97.81 21 GLU B O 1
ATOM 1890 N N . ASN B 1 22 ? 18.562 25.781 -1.13 1 97.31 22 ASN B N 1
ATOM 1891 C CA . ASN B 1 22 ? 19.406 24.906 -1.934 1 97.31 22 ASN B CA 1
ATOM 1892 C C . ASN B 1 22 ? 18.594 23.734 -2.502 1 97.31 22 ASN B C 1
ATOM 1894 O O . ASN B 1 22 ? 18.984 22.578 -2.354 1 97.31 22 ASN B O 1
ATOM 1898 N N . GLN B 1 23 ? 17.531 24 -3.016 1 97.44 23 GLN B N 1
ATOM 1899 C CA . GLN B 1 23 ? 16.547 23.016 -3.443 1 97.44 23 GLN B CA 1
ATOM 1900 C C . GLN B 1 23 ? 17.031 22.25 -4.676 1 97.44 23 GLN B C 1
ATOM 1902 O O . GLN B 1 23 ? 17.562 22.859 -5.613 1 97.44 23 GLN B O 1
ATOM 1907 N N . ARG B 1 24 ? 16.906 20.938 -4.641 1 97.75 24 ARG B N 1
ATOM 1908 C CA . ARG B 1 24 ? 17.047 20.047 -5.777 1 97.75 24 ARG B CA 1
ATOM 1909 C C . ARG B 1 24 ? 15.805 19.188 -5.961 1 97.75 24 ARG B C 1
ATOM 1911 O O . ARG B 1 24 ? 15.227 18.703 -4.984 1 97.75 24 ARG B O 1
ATOM 1918 N N . THR B 1 25 ? 15.453 19.078 -7.203 1 98.19 25 THR B N 1
ATOM 1919 C CA . THR B 1 25 ? 14.227 18.344 -7.492 1 98.19 25 THR B CA 1
ATOM 1920 C C . THR B 1 25 ? 14.508 17.172 -8.422 1 98.19 25 THR B C 1
ATOM 1922 O O . THR B 1 25 ? 15.312 17.281 -9.352 1 98.19 25 THR B O 1
ATOM 1925 N N . GLN B 1 26 ? 13.914 16.078 -8.156 1 98.06 26 GLN B N 1
ATOM 1926 C CA . GLN B 1 26 ? 13.922 14.914 -9.047 1 98.06 26 GLN B CA 1
ATOM 1927 C C . GLN B 1 26 ? 12.57 14.211 -9.039 1 98.06 26 GLN B C 1
ATOM 1929 O O . GLN B 1 26 ? 11.734 14.461 -8.172 1 98.06 26 GLN B O 1
ATOM 1934 N N . GLU B 1 27 ? 12.359 13.484 -10.023 1 98.38 27 GLU B N 1
ATOM 1935 C CA . GLU B 1 27 ? 11.148 12.672 -10.125 1 98.38 27 GLU B CA 1
ATOM 1936 C C . GLU B 1 27 ? 11.484 11.188 -10.211 1 98.38 27 GLU B C 1
ATOM 1938 O O . GLU B 1 27 ? 12.312 10.773 -11.031 1 98.38 27 GLU B O 1
ATOM 1943 N N . VAL B 1 28 ? 10.984 10.414 -9.336 1 98.19 28 VAL B N 1
ATOM 1944 C CA . VAL B 1 28 ? 11.117 8.961 -9.312 1 98.19 28 VAL B CA 1
ATOM 1945 C C . VAL B 1 28 ? 9.742 8.32 -9.133 1 98.19 28 VAL B C 1
ATOM 1947 O O . VAL B 1 28 ? 8.969 8.727 -8.266 1 98.19 28 VAL B O 1
ATOM 1950 N N . ALA B 1 29 ? 9.383 7.281 -9.93 1 98.38 29 ALA B N 1
ATOM 1951 C CA . ALA B 1 29 ? 8.109 6.574 -9.82 1 98.38 29 ALA B CA 1
ATOM 1952 C C . ALA B 1 29 ? 6.934 7.547 -9.883 1 98.38 29 ALA B C 1
ATOM 1954 O O . ALA B 1 29 ? 5.984 7.434 -9.102 1 98.38 29 ALA B O 1
ATOM 1955 N N . ASN B 1 30 ? 7.105 8.562 -10.688 1 98.38 30 ASN B N 1
ATOM 1956 C CA . ASN B 1 30 ? 6.082 9.57 -10.93 1 98.38 30 ASN B CA 1
ATOM 1957 C C . ASN B 1 30 ? 5.777 10.375 -9.672 1 98.38 30 ASN B C 1
ATOM 1959 O O . ASN B 1 30 ? 4.656 10.852 -9.484 1 98.38 30 ASN B O 1
ATOM 1963 N N . GLN B 1 31 ? 6.711 10.414 -8.734 1 98.69 31 GLN B N 1
ATOM 1964 C CA . GLN B 1 31 ? 6.582 11.25 -7.547 1 98.69 31 GLN B CA 1
ATOM 1965 C C . GLN B 1 31 ? 7.672 12.32 -7.504 1 98.69 31 GLN B C 1
ATOM 1967 O O . GLN B 1 31 ? 8.82 12.055 -7.867 1 98.69 31 GLN B O 1
ATOM 1972 N N . LEU B 1 32 ? 7.293 13.477 -7.102 1 98.69 32 LEU B N 1
ATOM 1973 C CA . LEU B 1 32 ? 8.234 14.586 -7 1 98.69 32 LEU B CA 1
ATOM 1974 C C . LEU B 1 32 ? 8.977 14.547 -5.672 1 98.69 32 LEU B C 1
ATOM 1976 O O . LEU B 1 32 ? 8.367 14.406 -4.609 1 98.69 32 LEU B O 1
ATOM 1980 N N . ILE B 1 33 ? 10.273 14.617 -5.766 1 98.75 33 ILE B N 1
ATOM 1981 C CA . ILE B 1 33 ? 11.156 14.617 -4.605 1 98.75 33 ILE B CA 1
ATOM 1982 C C . ILE B 1 33 ? 11.914 15.945 -4.535 1 98.75 33 ILE B C 1
ATOM 1984 O O . ILE B 1 33 ? 12.555 16.359 -5.512 1 98.75 33 ILE B O 1
ATOM 1988 N N . TYR B 1 34 ? 11.82 16.594 -3.412 1 98.69 34 TYR B N 1
ATOM 1989 C CA . TYR B 1 34 ? 12.516 17.859 -3.162 1 98.69 34 TYR B CA 1
ATOM 1990 C C . TYR B 1 34 ? 13.523 17.703 -2.027 1 98.69 34 TYR B C 1
ATOM 1992 O O . TYR B 1 34 ? 13.164 17.266 -0.927 1 98.69 34 TYR B O 1
ATOM 2000 N N . GLU B 1 35 ? 14.75 18.016 -2.311 1 98.19 35 GLU B N 1
ATOM 2001 C CA . GLU B 1 35 ? 15.797 17.984 -1.293 1 98.19 35 GLU B CA 1
ATOM 2002 C C . GLU B 1 35 ? 16.344 19.375 -1.009 1 98.19 35 GLU B C 1
ATOM 2004 O O . GLU B 1 35 ? 16.422 20.219 -1.909 1 98.19 35 GLU B O 1
ATOM 2009 N N . GLY B 1 36 ? 16.703 19.609 0.205 1 97.44 36 GLY B N 1
ATOM 2010 C CA . GLY B 1 36 ? 17.312 20.875 0.609 1 97.44 36 GLY B CA 1
ATOM 2011 C C . GLY B 1 36 ? 17.422 21.016 2.115 1 97.44 36 GLY B C 1
ATOM 2012 O O . GLY B 1 36 ? 17.641 20.031 2.828 1 97.44 36 GLY B O 1
ATOM 2013 N N . THR B 1 37 ? 17.406 22.297 2.498 1 97.38 37 THR B N 1
A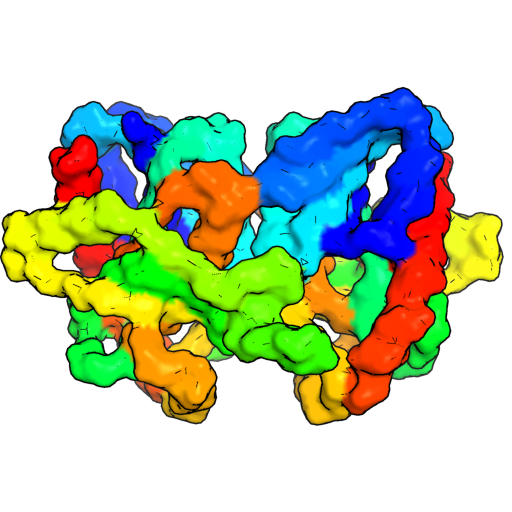TOM 2014 C CA . THR B 1 37 ? 17.484 22.562 3.93 1 97.38 37 THR B CA 1
ATOM 2015 C C . THR B 1 37 ? 16.391 23.531 4.367 1 97.38 37 THR B C 1
ATOM 2017 O O . THR B 1 37 ? 15.961 24.391 3.592 1 97.38 37 THR B O 1
ATOM 2020 N N . ILE B 1 38 ? 15.867 23.297 5.512 1 97.12 38 ILE B N 1
ATOM 2021 C CA . ILE B 1 38 ? 14.992 24.203 6.227 1 97.12 38 ILE B CA 1
ATOM 2022 C C . ILE B 1 38 ? 15.578 24.531 7.598 1 97.12 38 ILE B C 1
ATOM 2024 O O . ILE B 1 38 ? 15.82 23.625 8.398 1 97.12 38 ILE B O 1
ATOM 2028 N N . ALA B 1 39 ? 15.852 25.797 7.883 1 94.75 39 ALA B N 1
ATOM 2029 C CA . ALA B 1 39 ? 16.438 26.203 9.156 1 94.75 39 ALA B CA 1
ATOM 2030 C C . ALA B 1 39 ? 17.75 25.469 9.414 1 94.75 39 ALA B C 1
ATOM 2032 O O . ALA B 1 39 ? 17.984 25 10.531 1 94.75 39 ALA B O 1
ATOM 2033 N N . GLY B 1 40 ? 18.453 25.219 8.43 1 94.38 40 GLY B N 1
ATOM 2034 C CA . GLY B 1 40 ? 19.766 24.609 8.523 1 94.38 40 GLY B CA 1
ATOM 2035 C C . GLY B 1 40 ? 19.734 23.109 8.633 1 94.38 40 GLY B C 1
ATOM 2036 O O . GLY B 1 40 ? 20.781 22.453 8.695 1 94.38 40 GLY B O 1
ATOM 2037 N N . LYS B 1 41 ? 18.562 22.516 8.578 1 95.81 41 LYS B N 1
ATOM 2038 C CA . LYS B 1 41 ? 18.406 21.078 8.695 1 95.81 41 LYS B CA 1
ATOM 2039 C C . LYS B 1 41 ? 18.172 20.438 7.332 1 95.81 41 LYS B C 1
ATOM 2041 O O . LYS B 1 41 ? 17.406 20.969 6.52 1 95.81 41 LYS B O 1
ATOM 2046 N N . GLU B 1 42 ? 18.812 19.359 7.043 1 95.5 42 GLU B N 1
ATOM 2047 C CA . GLU B 1 42 ? 18.594 18.625 5.801 1 95.5 42 GLU B CA 1
ATOM 2048 C C . GLU B 1 42 ? 17.234 17.953 5.797 1 95.5 42 GLU B C 1
ATOM 2050 O O . GLU B 1 42 ? 16.891 17.219 6.727 1 95.5 42 GLU B O 1
ATOM 2055 N N . VAL B 1 43 ? 16.5 18.203 4.719 1 97.69 43 VAL B N 1
ATOM 2056 C CA . VAL B 1 43 ? 15.164 17.641 4.617 1 97.69 43 VAL B CA 1
ATOM 2057 C C . VAL B 1 43 ? 14.938 17.109 3.205 1 97.69 43 VAL B C 1
ATOM 2059 O O . VAL B 1 43 ? 15.469 17.641 2.234 1 97.69 43 VAL B O 1
ATOM 2062 N N . VAL B 1 44 ? 14.227 16.031 3.102 1 98.69 44 VAL B N 1
ATOM 2063 C CA . VAL B 1 44 ? 13.734 15.477 1.842 1 98.69 44 VAL B CA 1
ATOM 2064 C C . VAL B 1 44 ? 12.211 15.422 1.859 1 98.69 44 VAL B C 1
ATOM 2066 O O . VAL B 1 44 ? 11.617 14.805 2.746 1 98.69 44 VAL B O 1
ATOM 2069 N N . LEU B 1 45 ? 11.594 16.109 0.91 1 98.81 45 LEU B N 1
ATOM 2070 C CA . LEU B 1 45 ? 10.141 16.125 0.769 1 98.81 45 LEU B CA 1
ATOM 2071 C C . LEU B 1 45 ? 9.703 15.297 -0.427 1 98.81 45 LEU B C 1
ATOM 2073 O O . LEU B 1 45 ? 10.32 15.344 -1.489 1 98.81 45 LEU B O 1
ATOM 2077 N N . ILE B 1 46 ? 8.68 14.477 -0.229 1 98.94 46 ILE B N 1
ATOM 2078 C CA . ILE B 1 46 ? 8.102 13.758 -1.36 1 98.94 46 ILE B CA 1
ATOM 2079 C C . ILE B 1 46 ? 6.609 14.055 -1.453 1 98.94 46 ILE B C 1
ATOM 2081 O O . ILE B 1 46 ? 5.891 13.969 -0.457 1 98.94 46 ILE B O 1
ATOM 2085 N N . GLN B 1 47 ? 6.199 14.508 -2.592 1 98.88 47 GLN B N 1
ATOM 2086 C CA . GLN B 1 47 ? 4.785 14.5 -2.943 1 98.88 47 GLN B CA 1
ATOM 2087 C C . GLN B 1 47 ? 4.363 13.148 -3.518 1 98.88 47 GLN B C 1
ATOM 2089 O O . GLN B 1 47 ? 4.566 12.883 -4.703 1 98.88 47 GLN B O 1
ATOM 2094 N N . SER B 1 48 ? 3.676 12.391 -2.754 1 98.81 48 SER B N 1
ATOM 2095 C CA . SER B 1 48 ? 3.574 10.961 -3.027 1 98.81 48 SER B CA 1
ATOM 2096 C C . SER B 1 48 ? 2.381 10.656 -3.926 1 98.81 48 SER B C 1
ATOM 2098 O O . SER B 1 48 ? 2.365 9.633 -4.613 1 98.81 48 SER B O 1
ATOM 2100 N N . GLY B 1 49 ? 1.372 11.531 -3.879 1 98.75 49 GLY B N 1
ATOM 2101 C CA . GLY B 1 49 ? 0.058 11.117 -4.344 1 98.75 49 GLY B CA 1
ATOM 2102 C C . GLY B 1 49 ? -0.759 10.414 -3.277 1 98.75 49 GLY B C 1
ATOM 2103 O O . GLY B 1 49 ? -0.258 10.141 -2.186 1 98.75 49 GLY B O 1
ATOM 2104 N N . ILE B 1 50 ? -1.952 10.125 -3.639 1 98.88 50 ILE B N 1
ATOM 2105 C CA . ILE B 1 50 ? -2.93 9.68 -2.652 1 98.88 50 ILE B CA 1
ATOM 2106 C C . ILE B 1 50 ? -2.924 8.156 -2.57 1 98.88 50 ILE B C 1
ATOM 2108 O O . ILE B 1 50 ? -2.742 7.473 -3.584 1 98.88 50 ILE B O 1
ATOM 2112 N N . GLY B 1 51 ? -3.098 7.617 -1.388 1 98.94 51 GLY B N 1
ATOM 2113 C CA . GLY B 1 51 ? -3.35 6.195 -1.223 1 98.94 51 GLY B CA 1
ATOM 2114 C C . GLY B 1 51 ? -2.188 5.453 -0.587 1 98.94 51 GLY B C 1
ATOM 2115 O O . GLY B 1 51 ? -1.049 5.926 -0.622 1 98.94 51 GLY B O 1
ATOM 2116 N N . LYS B 1 52 ? -2.479 4.254 -0.12 1 98.94 52 LYS B N 1
ATOM 2117 C CA . LYS B 1 52 ? -1.536 3.434 0.635 1 98.94 52 LYS B CA 1
ATOM 2118 C C . LYS B 1 52 ? -0.321 3.07 -0.213 1 98.94 52 LYS B C 1
ATOM 2120 O O . LYS B 1 52 ? 0.816 3.154 0.254 1 98.94 52 LYS B O 1
ATOM 2125 N N . VAL B 1 53 ? -0.577 2.721 -1.43 1 98.94 53 VAL B N 1
ATOM 2126 C CA . VAL B 1 53 ? 0.5 2.215 -2.273 1 98.94 53 VAL B CA 1
ATOM 2127 C C . VAL B 1 53 ? 1.444 3.355 -2.646 1 98.94 53 VAL B C 1
ATOM 2129 O O . VAL B 1 53 ? 2.664 3.223 -2.529 1 98.94 53 VAL B O 1
ATOM 2132 N N . ASN B 1 54 ? 0.914 4.484 -3.07 1 98.94 54 ASN B N 1
ATOM 2133 C CA . ASN B 1 54 ? 1.757 5.637 -3.369 1 98.94 54 ASN B CA 1
ATOM 2134 C C . ASN B 1 54 ? 2.572 6.066 -2.152 1 98.94 54 ASN B C 1
ATOM 2136 O O . ASN B 1 54 ? 3.768 6.344 -2.266 1 98.94 54 ASN B O 1
ATOM 2140 N N . ALA B 1 55 ? 1.946 6.137 -1.014 1 98.94 55 ALA B N 1
ATOM 2141 C CA . ALA B 1 55 ? 2.623 6.516 0.223 1 98.94 55 ALA B CA 1
ATOM 2142 C C . ALA B 1 55 ? 3.748 5.543 0.555 1 98.94 55 ALA B C 1
ATOM 2144 O O . ALA B 1 55 ? 4.805 5.945 1.047 1 98.94 55 ALA B O 1
ATOM 2145 N N . THR B 1 56 ? 3.486 4.254 0.311 1 99 56 THR B N 1
ATOM 2146 C CA . THR B 1 56 ? 4.477 3.223 0.598 1 99 56 THR B CA 1
ATOM 2147 C C . THR B 1 56 ? 5.68 3.355 -0.329 1 99 56 THR B C 1
ATOM 2149 O O . THR B 1 56 ? 6.828 3.236 0.111 1 99 56 THR B O 1
ATOM 2152 N N . ILE B 1 57 ? 5.445 3.588 -1.636 1 98.94 57 ILE B N 1
ATOM 2153 C CA . ILE B 1 57 ? 6.535 3.822 -2.574 1 98.94 57 ILE B CA 1
ATOM 2154 C C . ILE B 1 57 ? 7.402 4.98 -2.078 1 98.94 57 ILE B C 1
ATOM 2156 O O . ILE B 1 57 ? 8.625 4.848 -1.975 1 98.94 57 ILE B O 1
ATOM 2160 N N . ALA B 1 58 ? 6.754 6.082 -1.727 1 98.94 58 ALA B N 1
ATOM 2161 C CA . ALA B 1 58 ? 7.457 7.273 -1.26 1 98.94 58 ALA B CA 1
ATOM 2162 C C . ALA B 1 58 ? 8.312 6.965 -0.032 1 98.94 58 ALA B C 1
ATOM 2164 O O . ALA B 1 58 ? 9.477 7.359 0.039 1 98.94 58 ALA B O 1
ATOM 2165 N N . THR B 1 59 ? 7.723 6.277 0.931 1 98.94 59 THR B N 1
ATOM 2166 C CA . THR B 1 59 ? 8.422 5.965 2.174 1 98.94 59 THR B CA 1
ATOM 2167 C C . THR B 1 59 ? 9.633 5.074 1.905 1 98.94 59 THR B C 1
ATOM 2169 O O . THR B 1 59 ? 10.711 5.305 2.455 1 98.94 59 THR B O 1
ATOM 2172 N N . THR B 1 60 ? 9.43 4.082 1.071 1 98.94 60 THR B N 1
ATOM 2173 C CA . THR B 1 60 ? 10.523 3.176 0.734 1 98.94 60 THR B CA 1
ATOM 2174 C C . THR B 1 60 ? 11.656 3.928 0.045 1 98.94 60 THR B C 1
ATOM 2176 O O . THR B 1 60 ? 12.836 3.691 0.334 1 98.94 60 THR B O 1
ATOM 2179 N N . LEU B 1 61 ? 11.305 4.828 -0.849 1 98.81 61 LEU B N 1
ATOM 2180 C CA . LEU B 1 61 ? 12.312 5.641 -1.521 1 98.81 61 LEU B CA 1
ATOM 2181 C C . LEU B 1 61 ? 13.07 6.512 -0.521 1 98.81 61 LEU B C 1
ATOM 2183 O O . LEU B 1 61 ? 14.297 6.605 -0.578 1 98.81 61 LEU B O 1
ATOM 2187 N N . LEU B 1 62 ? 12.312 7.16 0.393 1 98.75 62 LEU B N 1
ATOM 2188 C CA . LEU B 1 62 ? 12.938 8.008 1.404 1 98.75 62 LEU B CA 1
ATOM 2189 C C . LEU B 1 62 ? 13.992 7.23 2.186 1 98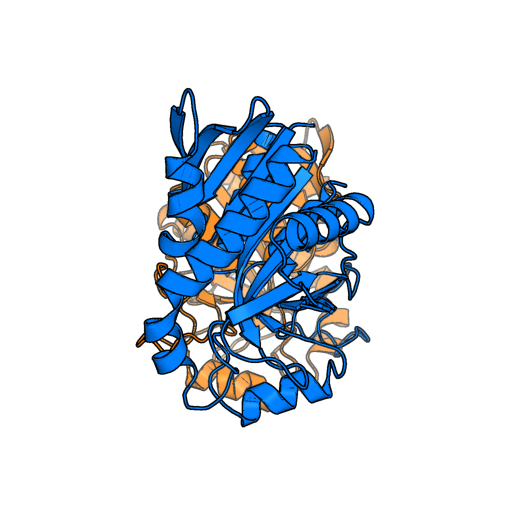.75 62 LEU B C 1
ATOM 2191 O O . LEU B 1 62 ? 15.109 7.719 2.377 1 98.75 62 LEU B O 1
ATOM 2195 N N . ILE B 1 63 ? 13.672 6.012 2.58 1 98.5 63 ILE B N 1
ATOM 2196 C CA . ILE B 1 63 ? 14.523 5.25 3.488 1 98.5 63 ILE B CA 1
ATOM 2197 C C . ILE B 1 63 ? 15.656 4.598 2.705 1 98.5 63 ILE B C 1
ATOM 2199 O O . ILE B 1 63 ? 16.828 4.785 3.031 1 98.5 63 ILE B O 1
ATOM 2203 N N . GLU B 1 64 ? 15.375 3.926 1.64 1 96.56 64 GLU B N 1
ATOM 2204 C CA . GLU B 1 64 ? 16.328 3.07 0.94 1 96.56 64 GLU B CA 1
ATOM 2205 C C . GLU B 1 64 ? 17.219 3.885 0.005 1 96.56 64 GLU B C 1
ATOM 2207 O O . GLU B 1 64 ? 18.422 3.609 -0.12 1 96.56 64 GLU B O 1
ATOM 2212 N N . ARG B 1 65 ? 16.641 4.828 -0.65 1 95.06 65 ARG B N 1
ATOM 2213 C CA . ARG B 1 65 ? 17.391 5.566 -1.671 1 95.06 65 ARG B CA 1
ATOM 2214 C C . ARG B 1 65 ? 18.016 6.828 -1.089 1 95.06 65 ARG B C 1
ATOM 2216 O O . ARG B 1 65 ? 19.125 7.195 -1.447 1 95.06 65 ARG B O 1
ATOM 2223 N N . LEU B 1 66 ? 17.281 7.488 -0.191 1 96.69 66 LEU B N 1
ATOM 2224 C CA . LEU B 1 66 ? 17.688 8.836 0.19 1 96.69 66 LEU B CA 1
ATOM 2225 C C . LEU B 1 66 ? 18.281 8.844 1.596 1 96.69 66 LEU B C 1
ATOM 2227 O O . LEU B 1 66 ? 18.75 9.883 2.07 1 96.69 66 LEU B O 1
ATOM 2231 N N . GLY B 1 67 ? 18.219 7.723 2.299 1 96.94 67 GLY B N 1
ATOM 2232 C CA . GLY B 1 67 ? 18.906 7.57 3.574 1 96.94 67 GLY B CA 1
ATOM 2233 C C . GLY B 1 67 ? 18.203 8.289 4.715 1 96.94 67 GLY B C 1
ATOM 2234 O O . GLY B 1 67 ? 18.859 8.688 5.688 1 96.94 67 GLY B O 1
ATOM 2235 N N . VAL B 1 68 ? 16.969 8.516 4.637 1 98.12 68 VAL B N 1
ATOM 2236 C CA . VAL B 1 68 ? 16.156 9.172 5.656 1 98.12 68 VAL B CA 1
ATOM 2237 C C . VAL B 1 68 ? 16.094 8.297 6.906 1 98.12 68 VAL B C 1
ATOM 2239 O O . VAL B 1 68 ? 15.945 7.074 6.809 1 98.12 68 VAL B O 1
ATOM 2242 N N . THR B 1 69 ? 16.188 9.008 8.094 1 97.94 69 THR B N 1
ATOM 2243 C CA . THR B 1 69 ? 16.234 8.266 9.352 1 97.94 69 THR B CA 1
ATOM 2244 C C . THR B 1 69 ? 14.992 8.508 10.188 1 97.94 69 THR B C 1
ATOM 2246 O O . THR B 1 69 ? 14.727 7.785 11.148 1 97.94 69 THR B O 1
ATOM 2249 N N . HIS B 1 70 ? 14.203 9.57 9.891 1 98.5 70 HIS B N 1
ATOM 2250 C CA . HIS B 1 70 ? 12.953 9.938 10.539 1 98.5 70 HIS B CA 1
ATOM 2251 C C . HIS B 1 70 ? 11.922 10.422 9.523 1 98.5 70 HIS B C 1
ATOM 2253 O O . HIS B 1 70 ? 12.258 11.18 8.609 1 98.5 70 HIS B O 1
ATOM 2259 N N . VAL B 1 71 ? 10.719 10 9.68 1 98.88 71 VAL B N 1
ATOM 2260 C CA . VAL B 1 71 ? 9.703 10.32 8.68 1 98.88 71 VAL B CA 1
ATOM 2261 C C . VAL B 1 71 ? 8.555 11.086 9.328 1 98.88 71 VAL B C 1
ATOM 2263 O O . VAL B 1 71 ? 8.094 10.727 10.414 1 98.88 71 VAL B O 1
ATOM 2266 N N . ILE B 1 72 ? 8.125 12.141 8.734 1 98.88 72 ILE B N 1
ATOM 2267 C CA . ILE B 1 72 ? 6.918 12.875 9.109 1 98.88 72 ILE B CA 1
ATOM 2268 C C . ILE B 1 72 ? 5.926 12.859 7.945 1 98.88 72 ILE B C 1
ATOM 2270 O O . ILE B 1 72 ? 6.289 13.18 6.809 1 98.88 72 ILE B O 1
ATOM 2274 N N . ASN B 1 73 ? 4.773 12.391 8.195 1 98.94 73 ASN B N 1
ATOM 2275 C CA . ASN B 1 73 ? 3.672 12.516 7.246 1 98.94 73 ASN B CA 1
ATOM 2276 C C . ASN B 1 73 ? 2.742 13.664 7.609 1 98.94 73 ASN B C 1
ATOM 2278 O O . ASN B 1 73 ? 2.301 13.781 8.758 1 98.94 73 ASN B O 1
ATOM 2282 N N . THR B 1 74 ? 2.529 14.531 6.652 1 98.88 74 THR B N 1
ATOM 2283 C CA . THR B 1 74 ? 1.676 15.688 6.898 1 98.88 74 THR B CA 1
ATOM 2284 C C . THR B 1 74 ? 0.57 15.781 5.852 1 98.88 74 THR B C 1
ATOM 2286 O O . THR B 1 74 ? 0.72 15.273 4.734 1 98.88 74 THR B O 1
ATOM 2289 N N . GLY B 1 75 ? -0.501 16.391 6.246 1 98.69 75 GLY B N 1
ATOM 2290 C CA . GLY B 1 75 ? -1.607 16.594 5.32 1 98.69 75 GLY B CA 1
ATOM 2291 C C . GLY B 1 75 ? -2.934 16.828 6.02 1 98.69 75 GLY B C 1
ATOM 2292 O O . GLY B 1 75 ? -2.969 17.344 7.141 1 98.69 75 GLY B O 1
ATOM 2293 N N . SER B 1 76 ? -4.051 16.578 5.297 1 98.81 76 SER B N 1
ATOM 2294 C CA . SER B 1 76 ? -5.414 16.766 5.781 1 98.81 76 SER B CA 1
ATOM 2295 C C . SER B 1 76 ? -6.055 15.43 6.164 1 98.81 76 SER B C 1
ATOM 2297 O O . SER B 1 76 ? -5.539 14.367 5.824 1 98.81 76 SER B O 1
ATOM 2299 N N . ALA B 1 77 ? -7.113 15.5 6.941 1 98.81 77 ALA B N 1
ATOM 2300 C CA . ALA B 1 77 ? -7.844 14.305 7.355 1 98.81 77 ALA B CA 1
ATOM 2301 C C . ALA B 1 77 ? -9.297 14.641 7.688 1 98.81 77 ALA B C 1
ATOM 2303 O O . ALA B 1 77 ? -9.648 15.812 7.855 1 98.81 77 ALA B O 1
ATOM 2304 N N . GLY B 1 78 ? -10.109 13.617 7.648 1 98.81 78 GLY B N 1
ATOM 2305 C CA . GLY B 1 78 ? -11.438 13.719 8.219 1 98.81 78 GLY B CA 1
ATOM 2306 C C . GLY B 1 78 ? -11.461 13.516 9.727 1 98.81 78 GLY B C 1
ATOM 2307 O O . GLY B 1 78 ? -10.914 12.531 10.227 1 98.81 78 GLY B O 1
ATOM 2308 N N . GLY B 1 79 ? -12.07 14.43 10.383 1 98.69 79 GLY B N 1
ATOM 2309 C CA . GLY B 1 79 ? -12.227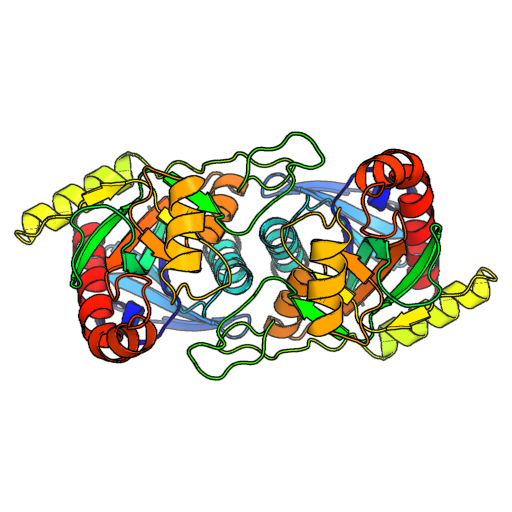 14.289 11.82 1 98.69 79 GLY B CA 1
ATOM 2310 C C . GLY B 1 79 ? -13.406 13.414 12.211 1 98.69 79 GLY B C 1
ATOM 2311 O O . GLY B 1 79 ? -14.547 13.711 11.852 1 98.69 79 GLY B O 1
ATOM 2312 N N . ILE B 1 80 ? -13.109 12.328 12.984 1 98.06 80 ILE B N 1
ATOM 2313 C CA . ILE B 1 80 ? -14.219 11.453 13.367 1 98.06 80 ILE B CA 1
ATOM 2314 C C . ILE B 1 80 ? -14.312 11.383 14.891 1 98.06 80 ILE B C 1
ATOM 2316 O O . ILE B 1 80 ? -15.242 10.781 15.438 1 98.06 80 ILE B O 1
ATOM 2320 N N . GLY B 1 81 ? -13.25 11.828 15.57 1 94.19 81 GLY B N 1
ATOM 2321 C CA . GLY B 1 81 ? -13.273 11.883 17.031 1 94.19 81 GLY B CA 1
ATOM 2322 C C . GLY B 1 81 ? -14.234 12.922 17.562 1 94.19 81 GLY B C 1
ATOM 2323 O O . GLY B 1 81 ? -14.57 13.891 16.875 1 94.19 81 GLY B O 1
ATOM 2324 N N . THR B 1 82 ? -14.484 12.742 18.828 1 86.75 82 THR B N 1
ATOM 2325 C CA . THR B 1 82 ? -15.406 13.68 19.453 1 86.75 82 THR B CA 1
ATOM 2326 C C . THR B 1 82 ? -14.742 15.039 19.656 1 86.75 82 THR B C 1
ATOM 2328 O O . THR B 1 82 ? -13.539 15.117 19.938 1 86.75 82 THR B O 1
ATOM 2331 N N . HIS B 1 83 ? -15.328 16.172 19.266 1 88.69 83 HIS B N 1
ATOM 2332 C CA . HIS B 1 83 ? -14.961 17.562 19.547 1 88.69 83 HIS B CA 1
ATOM 2333 C C . HIS B 1 83 ? -13.945 18.062 18.531 1 88.69 83 HIS B C 1
ATOM 2335 O O . HIS B 1 83 ? -13.125 18.938 18.844 1 88.69 83 HIS B O 1
ATOM 2341 N N . LEU B 1 84 ? -13.789 17.375 17.453 1 96.62 84 LEU B N 1
ATOM 2342 C CA . LEU B 1 84 ? -12.922 17.922 16.406 1 96.62 84 LEU B CA 1
ATOM 2343 C C . LEU B 1 84 ? -13.719 18.828 15.477 1 96.62 84 LEU B C 1
ATOM 2345 O O . LEU B 1 84 ? -14.875 18.547 15.172 1 96.62 84 LEU B O 1
ATOM 2349 N N . ALA B 1 85 ? -13.102 19.859 15.102 1 97.5 85 ALA B N 1
ATOM 2350 C CA . ALA B 1 85 ? -13.641 20.797 14.117 1 97.5 85 ALA B CA 1
ATOM 2351 C C . ALA B 1 85 ? -12.664 20.984 12.961 1 97.5 85 ALA B C 1
ATOM 2353 O O . ALA B 1 85 ? -11.469 20.703 13.086 1 97.5 85 ALA B O 1
ATOM 2354 N N . VAL B 1 86 ? -13.219 21.375 11.859 1 98.19 86 VAL B N 1
ATOM 2355 C CA . VAL B 1 86 ? -12.359 21.734 10.727 1 98.19 86 VAL B CA 1
ATOM 2356 C C . VAL B 1 86 ? -11.297 22.734 11.172 1 98.19 86 VAL B C 1
ATOM 2358 O O . VAL B 1 86 ? -11.602 23.688 11.891 1 98.19 86 VAL B O 1
ATOM 2361 N N . GLY B 1 87 ? -10.07 22.422 10.828 1 98.19 87 GLY B N 1
ATOM 2362 C CA . GLY B 1 87 ? -8.969 23.297 11.211 1 98.19 87 GLY B CA 1
ATOM 2363 C C . GLY B 1 87 ? -8.172 22.781 12.398 1 98.19 87 GLY B C 1
ATOM 2364 O O . GLY B 1 87 ? -7.043 23.203 12.625 1 98.19 87 GLY B O 1
ATOM 2365 N N . ASP B 1 88 ? -8.742 21.891 13.148 1 98.56 88 ASP B N 1
ATOM 2366 C CA . ASP B 1 88 ? -8.023 21.312 14.289 1 98.56 88 ASP B CA 1
ATOM 2367 C C . ASP B 1 88 ? -6.82 20.5 13.82 1 98.56 88 ASP B C 1
ATOM 2369 O O . ASP B 1 88 ? -6.824 19.953 12.719 1 98.56 88 ASP B O 1
ATOM 2373 N N . LEU B 1 89 ? -5.793 20.469 14.695 1 98.75 89 LEU B N 1
ATOM 2374 C CA . LEU B 1 89 ? -4.586 19.703 14.414 1 98.75 89 LEU B CA 1
ATOM 2375 C C . LEU B 1 89 ? -4.562 18.422 15.234 1 98.75 89 LEU B C 1
ATOM 2377 O O . LEU B 1 89 ? -4.934 18.422 16.406 1 98.75 89 LEU B O 1
ATOM 2381 N N . VAL B 1 90 ? -4.215 17.344 14.555 1 98.81 90 VAL B N 1
ATOM 2382 C CA . VAL B 1 90 ? -4.078 16.047 15.203 1 98.81 90 VAL B CA 1
ATOM 2383 C C . VAL B 1 90 ? -2.666 15.508 14.992 1 98.81 90 VAL B C 1
ATOM 2385 O O . VAL B 1 90 ? -2.115 15.602 13.898 1 98.81 90 VAL B O 1
ATOM 2388 N N . VAL B 1 91 ? -2.008 15.031 16.062 1 98.88 91 VAL B N 1
ATOM 2389 C CA . VAL B 1 91 ? -0.742 14.312 15.992 1 98.88 91 VAL B CA 1
ATOM 2390 C C . VAL B 1 91 ? -0.953 12.852 16.391 1 98.88 91 VAL B C 1
ATOM 2392 O O . VAL B 1 91 ? -1.616 12.57 17.391 1 98.88 91 VAL B O 1
ATOM 2395 N N . SER B 1 92 ? -0.433 11.961 15.625 1 98.88 92 SER B N 1
ATOM 2396 C CA . SER B 1 92 ? -0.703 10.539 15.82 1 98.88 92 SER B CA 1
ATOM 2397 C C . SER B 1 92 ? -0.003 10.016 17.078 1 98.88 92 SER B C 1
ATOM 2399 O O . SER B 1 92 ? 1.161 10.336 17.312 1 98.88 92 SER B O 1
ATOM 2401 N N . THR B 1 93 ? -0.737 9.203 17.812 1 98.88 93 THR B N 1
ATOM 2402 C CA . THR B 1 93 ? -0.113 8.352 18.828 1 98.88 93 THR B CA 1
ATOM 2403 C C . THR B 1 93 ? 0.126 6.949 18.281 1 98.88 93 THR B C 1
ATOM 2405 O O . THR B 1 93 ? 1.1 6.289 18.656 1 98.88 93 THR B O 1
ATOM 2408 N N . GLN B 1 94 ? -0.774 6.512 17.438 1 98.88 94 GLN B N 1
ATOM 2409 C CA . GLN B 1 94 ? -0.713 5.234 16.734 1 98.88 94 GLN B CA 1
ATOM 2410 C C . GLN B 1 94 ? -1.599 5.246 15.5 1 98.88 94 GLN B C 1
ATOM 2412 O O . GLN B 1 94 ? -2.48 6.098 15.367 1 98.88 94 GLN B O 1
ATOM 2417 N N . LEU B 1 95 ? -1.36 4.363 14.625 1 98.94 95 LEU B N 1
ATOM 2418 C CA . LEU B 1 95 ? -2.125 4.277 13.383 1 98.94 95 LEU B CA 1
ATOM 2419 C C . LEU B 1 95 ? -2.6 2.852 13.133 1 98.94 95 LEU B C 1
ATOM 2421 O O . LEU B 1 95 ? -1.924 1.893 13.516 1 98.94 95 LEU B O 1
ATOM 2425 N N . ALA B 1 96 ? -3.682 2.66 12.477 1 98.94 96 ALA B N 1
ATOM 2426 C CA . ALA B 1 96 ? -4.242 1.389 12.031 1 98.94 96 ALA B CA 1
ATOM 2427 C C . ALA B 1 96 ? -5.016 1.561 10.727 1 98.94 96 ALA B C 1
ATOM 2429 O O . ALA B 1 96 ? -5.195 2.684 10.242 1 98.94 96 ALA B O 1
ATOM 2430 N N . TYR B 1 97 ? -5.387 0.458 10.172 1 98.94 97 TYR B N 1
ATOM 2431 C CA . TYR B 1 97 ? -6.199 0.489 8.961 1 98.94 97 TYR B CA 1
ATOM 2432 C C . TYR B 1 97 ? -7.68 0.354 9.289 1 98.94 97 TYR B C 1
ATOM 2434 O O . TYR B 1 97 ? -8.062 -0.447 10.148 1 98.94 97 TYR B O 1
ATOM 2442 N N . HIS B 1 98 ? -8.5 1.127 8.656 1 98.88 98 HIS B N 1
ATOM 2443 C CA . HIS B 1 98 ? -9.93 0.949 8.875 1 98.88 98 HIS B CA 1
ATOM 2444 C C . HIS B 1 98 ? -10.562 0.116 7.766 1 98.88 98 HIS B C 1
ATOM 2446 O O . HIS B 1 98 ? -11.773 -0.092 7.754 1 98.88 98 HIS B O 1
ATOM 2452 N N . ASP B 1 99 ? -9.711 -0.389 6.867 1 98.75 99 ASP B N 1
ATOM 2453 C CA . ASP B 1 99 ? -10.273 -1.113 5.73 1 98.75 99 ASP B CA 1
ATOM 2454 C C . ASP B 1 99 ? -9.57 -2.453 5.527 1 98.75 99 ASP B C 1
ATOM 2456 O O . ASP B 1 99 ? -9.531 -2.975 4.414 1 98.75 99 ASP B O 1
ATOM 2460 N N . ALA B 1 100 ? -8.938 -3.004 6.562 1 98.88 100 ALA B N 1
ATOM 2461 C CA . ALA B 1 100 ? -8.375 -4.355 6.566 1 98.88 100 ALA B CA 1
ATOM 2462 C C . ALA B 1 100 ? -9.227 -5.297 7.414 1 98.88 100 ALA B C 1
ATOM 2464 O O . ALA B 1 100 ? -9.688 -4.93 8.5 1 98.88 100 ALA B O 1
ATOM 2465 N N . ASP B 1 101 ? -9.5 -6.457 6.895 1 98.75 101 ASP B N 1
ATOM 2466 C CA . ASP B 1 101 ? -10.336 -7.406 7.617 1 98.75 101 ASP B CA 1
ATOM 2467 C C . ASP B 1 101 ? -9.891 -8.844 7.352 1 98.75 101 ASP B C 1
ATOM 2469 O O . ASP B 1 101 ? -10.141 -9.383 6.273 1 98.75 101 ASP B O 1
ATOM 2473 N N . ALA B 1 102 ? -9.211 -9.414 8.242 1 98.56 102 ALA B N 1
ATOM 2474 C CA . ALA B 1 102 ? -8.805 -10.82 8.195 1 98.56 102 ALA B CA 1
ATOM 2475 C C . ALA B 1 102 ? -9.312 -11.586 9.414 1 98.56 102 ALA B C 1
ATOM 2477 O O . ALA B 1 102 ? -8.648 -12.492 9.906 1 98.56 102 ALA B O 1
ATOM 2478 N N . ARG B 1 103 ? -10.453 -11.141 9.922 1 98.38 103 ARG B N 1
ATOM 2479 C CA . ARG B 1 103 ? -11.055 -11.773 11.094 1 98.38 103 ARG B CA 1
ATOM 2480 C C . ARG B 1 103 ? -11.359 -13.242 10.828 1 98.38 103 ARG B C 1
ATOM 2482 O O . ARG B 1 103 ? -11.461 -14.039 11.758 1 98.38 103 ARG B O 1
ATOM 2489 N N . ALA B 1 104 ? -11.477 -13.648 9.562 1 97.56 104 ALA B N 1
ATOM 2490 C CA . ALA B 1 104 ? -11.656 -15.039 9.172 1 97.56 104 ALA B CA 1
ATOM 2491 C C . ALA B 1 104 ? -10.547 -15.922 9.734 1 97.56 104 ALA B C 1
ATOM 2493 O O . ALA B 1 104 ? -10.711 -17.125 9.883 1 97.56 104 ALA B O 1
ATOM 2494 N N . PHE B 1 105 ? -9.383 -15.328 10.055 1 97.81 105 PHE B N 1
ATOM 2495 C CA . PHE B 1 105 ? -8.227 -16.047 10.57 1 97.81 105 PHE B CA 1
ATOM 2496 C C . PHE B 1 105 ? -7.887 -15.594 11.984 1 97.81 105 PHE B C 1
ATOM 2498 O O . PHE B 1 105 ? -6.723 -15.625 12.383 1 97.81 105 PHE B O 1
ATOM 2505 N N . ASP B 1 106 ? -8.734 -14.961 12.711 1 97.25 106 ASP B N 1
ATOM 2506 C CA . ASP B 1 106 ? -8.648 -14.609 14.125 1 97.25 106 ASP B CA 1
ATOM 2507 C C . ASP B 1 106 ? -7.785 -13.367 14.328 1 97.25 106 ASP B C 1
ATOM 2509 O O . ASP B 1 106 ? -7.176 -13.195 15.391 1 97.25 106 ASP B O 1
ATOM 2513 N N . TYR B 1 107 ? -7.688 -12.594 13.312 1 98.44 107 TYR B N 1
ATOM 2514 C CA . TYR B 1 107 ? -7.078 -11.273 13.461 1 98.44 107 TYR B CA 1
ATOM 2515 C C . TYR B 1 107 ? -8.117 -10.234 13.867 1 98.44 107 TYR B C 1
ATOM 2517 O O . TYR B 1 107 ? -9.32 -10.438 13.672 1 98.44 107 TYR B O 1
ATOM 2525 N N . ALA B 1 108 ? -7.645 -9.125 14.477 1 98.69 108 ALA B N 1
ATOM 2526 C CA . ALA B 1 108 ? -8.531 -8 14.781 1 98.69 108 ALA B CA 1
ATOM 2527 C C . ALA B 1 108 ? -8.906 -7.242 13.516 1 98.69 108 ALA B C 1
ATOM 2529 O O . ALA B 1 108 ? -8.156 -7.242 12.539 1 98.69 108 ALA B O 1
ATOM 2530 N N . TYR B 1 109 ? -10.133 -6.656 13.516 1 98.75 109 TYR B N 1
ATOM 2531 C CA . TYR B 1 109 ? -10.453 -5.754 12.414 1 98.75 109 TYR B CA 1
ATOM 2532 C C . TYR B 1 109 ? -9.398 -4.664 12.281 1 98.75 109 TYR B C 1
ATOM 2534 O O . TYR B 1 109 ? -9.008 -4.039 13.266 1 98.75 109 TYR B O 1
ATOM 2542 N N . GLY B 1 110 ? -8.906 -4.469 11.094 1 98.88 110 GLY B N 1
ATOM 2543 C CA . GLY B 1 110 ? -7.891 -3.463 10.836 1 98.88 110 GLY B CA 1
ATOM 2544 C C . GLY B 1 110 ? -6.484 -4.027 10.812 1 98.88 110 GLY B C 1
ATOM 2545 O O . GLY B 1 110 ? -5.531 -3.328 10.461 1 98.88 110 GLY B O 1
ATOM 2546 N N . GLN B 1 111 ? -6.371 -5.262 11.172 1 98.88 111 GLN B N 1
ATOM 2547 C CA . GLN B 1 111 ? -5.055 -5.883 11.258 1 98.88 111 GLN B CA 1
ATOM 2548 C C . GLN B 1 111 ? -4.75 -6.707 10.008 1 98.88 111 GLN B C 1
ATOM 2550 O O . GLN B 1 111 ? -5.523 -7.594 9.641 1 98.88 111 GLN B O 1
ATOM 2555 N N . VAL B 1 112 ? -3.697 -6.379 9.32 1 98.88 112 VAL B N 1
ATOM 2556 C CA . VAL B 1 112 ? -3.197 -7.199 8.227 1 98.88 112 VAL B CA 1
ATOM 2557 C C . VAL B 1 112 ? -2.488 -8.43 8.781 1 98.88 112 VAL B C 1
ATOM 2559 O O . VAL B 1 112 ? -1.689 -8.328 9.719 1 98.88 112 VAL B O 1
ATOM 2562 N N . PRO B 1 113 ? -2.748 -9.633 8.195 1 98.75 113 PRO B N 1
ATOM 2563 C CA . PRO B 1 113 ? -2.109 -10.844 8.727 1 98.75 113 PRO B CA 1
ATOM 2564 C C . PRO B 1 113 ? -0.586 -10.734 8.766 1 98.75 113 PRO B C 1
ATOM 2566 O O . PRO B 1 113 ? 0.034 -10.305 7.785 1 98.75 113 PRO B O 1
ATOM 2569 N N . GLY B 1 114 ? -0.013 -11.109 9.93 1 98.44 114 GLY B N 1
ATOM 2570 C CA . GLY B 1 114 ? 1.43 -11.055 10.102 1 98.44 114 GLY B CA 1
ATOM 2571 C C . GLY B 1 114 ? 1.929 -9.695 10.547 1 98.44 114 GLY B C 1
ATOM 2572 O O . GLY B 1 114 ? 3.123 -9.516 10.797 1 98.44 114 GLY B O 1
ATOM 2573 N N . MET B 1 115 ? 1.07 -8.719 10.68 1 98.81 115 MET B N 1
ATOM 2574 C CA . MET B 1 115 ? 1.405 -7.363 11.109 1 98.81 115 MET B CA 1
ATOM 2575 C C . MET B 1 115 ? 0.716 -7.02 12.422 1 98.81 115 MET B C 1
ATOM 2577 O O . MET B 1 115 ? -0.284 -7.645 12.789 1 98.81 115 MET B O 1
ATOM 2581 N N . PRO B 1 116 ? 1.265 -6.102 13.195 1 98.81 116 PRO B N 1
ATOM 2582 C CA . PRO B 1 116 ? 0.509 -5.633 14.359 1 98.81 116 PRO B CA 1
ATOM 2583 C C . PRO B 1 116 ? -0.733 -4.832 13.969 1 98.81 116 PRO B C 1
ATOM 2585 O O . PRO B 1 116 ? -0.815 -4.312 12.852 1 98.81 116 PRO B O 1
ATOM 2588 N N . LEU B 1 117 ? -1.668 -4.801 14.883 1 98.88 117 LEU B N 1
ATOM 2589 C CA . LEU B 1 117 ? -2.863 -3.998 14.641 1 98.88 117 LEU B CA 1
ATOM 2590 C C . LEU B 1 117 ? -2.52 -2.514 14.586 1 98.88 117 LEU B C 1
ATOM 2592 O O . LEU B 1 117 ? -2.979 -1.8 13.688 1 98.88 117 LEU B O 1
ATOM 2596 N N . TYR B 1 118 ? -1.745 -2.062 15.562 1 98.94 118 TYR B N 1
ATOM 2597 C CA . TYR B 1 118 ? -1.401 -0.651 15.688 1 98.94 118 TYR B CA 1
ATOM 2598 C C . TYR B 1 118 ? 0.086 -0.428 15.445 1 98.94 118 TYR B C 1
ATOM 2600 O O . TYR B 1 118 ? 0.916 -1.258 15.828 1 98.94 118 TYR B O 1
ATOM 2608 N N . TYR B 1 119 ? 0.394 0.664 14.859 1 98.94 119 TYR B N 1
ATOM 2609 C CA . TYR B 1 119 ? 1.758 1.159 14.719 1 98.94 119 TYR B CA 1
ATOM 2610 C C . TYR B 1 119 ? 1.977 2.408 15.562 1 98.94 119 TYR B C 1
ATOM 2612 O O . TYR B 1 119 ? 1.457 3.48 15.25 1 98.94 119 TYR B O 1
ATOM 2620 N N . PRO B 1 120 ? 2.721 2.295 16.594 1 98.94 120 PRO B N 1
ATOM 2621 C CA . PRO B 1 120 ? 2.924 3.447 17.484 1 98.94 120 PRO B CA 1
ATOM 2622 C C . PRO B 1 120 ? 3.818 4.516 16.859 1 98.94 120 PRO B C 1
ATOM 2624 O O . PRO B 1 120 ? 4.863 4.195 16.281 1 98.94 120 PRO B O 1
ATOM 2627 N N . ALA B 1 121 ? 3.408 5.746 16.922 1 98.88 121 ALA B N 1
ATOM 2628 C CA . ALA B 1 121 ? 4.258 6.855 16.516 1 98.88 121 ALA B CA 1
ATOM 2629 C C . ALA B 1 121 ? 5.426 7.047 17.484 1 98.88 121 ALA B C 1
ATOM 2631 O O . ALA B 1 121 ? 5.355 6.621 18.641 1 98.88 121 ALA B O 1
ATOM 2632 N N . ASP B 1 122 ? 6.461 7.668 16.969 1 98.75 122 ASP B N 1
ATOM 2633 C CA . ASP B 1 122 ? 7.68 7.848 17.75 1 98.75 122 ASP B CA 1
ATOM 2634 C C . ASP B 1 122 ? 7.469 8.875 18.875 1 98.75 122 ASP B C 1
ATOM 2636 O O . ASP B 1 122 ? 7.004 9.984 18.609 1 98.75 122 ASP B O 1
ATOM 2640 N N . ASN B 1 123 ? 7.879 8.547 20.078 1 98.5 123 ASN B N 1
ATOM 2641 C CA . ASN B 1 123 ? 7.668 9.406 21.25 1 98.5 123 ASN B CA 1
ATOM 2642 C C . ASN B 1 123 ? 8.414 10.727 21.109 1 98.5 123 ASN B C 1
ATOM 2644 O O . ASN B 1 123 ? 7.879 11.781 21.453 1 98.5 123 ASN B O 1
ATOM 2648 N N . LEU B 1 124 ? 9.602 10.656 20.641 1 97.81 124 LEU B N 1
ATOM 2649 C CA . LEU B 1 124 ? 10.398 11.867 20.5 1 97.81 124 LEU B CA 1
ATOM 2650 C C . LEU B 1 124 ? 9.781 12.805 19.469 1 97.81 124 LEU B C 1
ATOM 2652 O O . LEU B 1 124 ? 9.688 14.016 19.688 1 97.81 124 LEU B O 1
ATOM 2656 N N . LEU B 1 125 ? 9.375 12.25 18.328 1 98.38 125 LEU B N 1
ATOM 2657 C CA . LEU B 1 125 ? 8.766 13.07 17.297 1 98.38 125 LEU B CA 1
ATOM 2658 C C . LEU B 1 125 ? 7.441 13.656 17.781 1 98.38 125 LEU B C 1
ATOM 2660 O O . LEU B 1 125 ? 7.129 14.812 17.5 1 98.38 125 LEU B O 1
ATOM 2664 N N . GLN B 1 126 ? 6.699 12.891 18.5 1 98.56 126 GLN B N 1
ATOM 2665 C CA . GLN B 1 126 ? 5.461 13.406 19.078 1 98.56 126 GLN B CA 1
ATOM 2666 C C . GLN B 1 126 ? 5.73 14.594 20 1 98.56 126 GLN B C 1
ATOM 2668 O O . GLN B 1 126 ? 5.012 15.602 19.953 1 98.56 126 GLN B O 1
ATOM 2673 N N . ALA B 1 127 ? 6.73 14.461 20.812 1 98.19 127 ALA B N 1
ATOM 2674 C CA . ALA B 1 127 ? 7.094 15.539 21.734 1 98.19 127 ALA B CA 1
ATOM 2675 C C . ALA B 1 127 ? 7.508 16.797 20.969 1 98.19 127 ALA B C 1
ATOM 2677 O O . ALA B 1 127 ? 7.172 17.906 21.375 1 98.19 127 ALA B O 1
ATOM 2678 N N . LYS B 1 128 ? 8.203 16.594 19.891 1 98.06 128 LYS B N 1
ATOM 2679 C CA . LYS B 1 128 ? 8.633 17.719 19.078 1 98.06 128 LYS B CA 1
ATOM 2680 C C . LYS B 1 128 ? 7.441 18.422 18.438 1 98.06 128 LYS B C 1
ATOM 2682 O O . LYS B 1 128 ? 7.434 19.641 18.281 1 98.06 128 LYS B O 1
ATOM 2687 N N . VAL B 1 129 ? 6.449 17.641 18.016 1 98.62 129 VAL B N 1
ATOM 2688 C CA . VAL B 1 129 ? 5.242 18.219 17.422 1 98.62 129 VAL B CA 1
ATOM 2689 C C . VAL B 1 129 ? 4.52 19.062 18.469 1 98.62 129 VAL B C 1
ATOM 2691 O O . VAL B 1 129 ? 4.059 20.172 18.172 1 98.62 129 VAL B O 1
ATOM 2694 N N . LYS B 1 130 ? 4.445 18.562 19.625 1 97.81 130 LYS B N 1
ATOM 2695 C CA . LYS B 1 130 ? 3.807 19.312 20.719 1 97.81 130 LYS B CA 1
ATOM 2696 C C . LYS B 1 130 ? 4.547 20.609 21 1 97.81 130 LYS B C 1
ATOM 2698 O O . LYS B 1 130 ? 3.92 21.656 21.172 1 97.81 130 LYS B O 1
ATOM 2703 N N . GLN B 1 131 ? 5.801 20.516 21.109 1 98.12 131 GLN B N 1
ATOM 2704 C CA . GLN B 1 131 ? 6.625 21.688 21.344 1 98.12 131 GLN B CA 1
ATOM 2705 C C . GLN B 1 131 ? 6.434 22.734 20.234 1 98.12 131 GLN B C 1
ATOM 2707 O O . GLN B 1 131 ? 6.328 23.922 20.516 1 98.12 131 GLN B O 1
ATOM 2712 N N . ALA B 1 132 ? 6.422 22.25 19.031 1 98.56 132 ALA B N 1
ATOM 2713 C CA . ALA B 1 132 ? 6.227 23.141 17.891 1 98.56 132 ALA B CA 1
ATOM 2714 C C . ALA B 1 132 ? 4.867 23.812 17.938 1 98.56 132 ALA B C 1
ATOM 2716 O O . ALA B 1 132 ? 4.762 25.016 17.688 1 98.56 132 ALA B O 1
ATOM 2717 N N . ALA B 1 133 ? 3.842 23.047 18.234 1 98.5 133 ALA B N 1
ATOM 2718 C CA . ALA B 1 133 ? 2.5 23.609 18.344 1 98.5 133 ALA B CA 1
ATOM 2719 C C . ALA B 1 133 ? 2.457 24.688 19.422 1 98.5 133 ALA B C 1
ATOM 2721 O O . ALA B 1 133 ? 1.876 25.766 19.219 1 98.5 133 ALA B O 1
ATOM 2722 N N . GLU B 1 134 ? 3.094 24.453 20.484 1 97.81 134 GLU B N 1
ATOM 2723 C CA . GLU B 1 134 ? 3.145 25.406 21.578 1 97.81 134 GLU B CA 1
ATOM 2724 C C . GLU B 1 134 ? 3.85 26.703 21.156 1 97.81 134 GLU B C 1
ATOM 2726 O O . GLU B 1 134 ? 3.41 27.797 21.5 1 97.81 134 GLU B O 1
ATOM 2731 N N . SER B 1 135 ? 4.918 26.531 20.484 1 97.69 135 SER B N 1
ATOM 2732 C CA . SER B 1 135 ? 5.68 27.688 20.016 1 97.69 135 SER B CA 1
ATOM 2733 C C . SER B 1 135 ? 4.836 28.562 19.109 1 97.69 135 SER B C 1
ATOM 2735 O O . SER B 1 135 ? 5.047 29.781 19.047 1 97.69 135 SER B O 1
ATOM 2737 N N . LEU B 1 136 ? 3.887 27.969 18.422 1 98.12 136 LEU B N 1
ATOM 2738 C CA . LEU B 1 136 ? 3.008 28.703 17.516 1 98.12 136 LEU B CA 1
ATOM 2739 C C . LEU B 1 136 ? 1.741 29.156 18.234 1 98.12 136 LEU B C 1
ATOM 2741 O O . LEU B 1 136 ? 0.852 29.75 17.609 1 98.12 136 LEU B O 1
ATOM 2745 N N . SER B 1 137 ? 1.576 28.844 19.438 1 98.38 137 SER B N 1
ATOM 2746 C CA . SER B 1 137 ? 0.376 29.078 20.234 1 98.38 137 SER B CA 1
ATOM 2747 C C . SER B 1 137 ? -0.821 28.328 19.656 1 98.38 137 SER B C 1
ATOM 2749 O O . SER B 1 137 ? -1.934 28.859 19.625 1 98.38 137 SER B O 1
ATOM 2751 N N . TRP B 1 138 ? -0.541 27.172 19.094 1 98.31 138 TRP B N 1
ATOM 2752 C CA . TRP B 1 138 ? -1.554 26.25 18.609 1 98.31 138 TRP B CA 1
ATOM 2753 C C . TRP B 1 138 ? -1.696 25.062 19.547 1 98.31 138 TRP B C 1
ATOM 2755 O O . TRP B 1 138 ? -0.961 24.938 20.531 1 98.31 138 TRP B O 1
ATOM 2765 N N . SER B 1 139 ? -2.703 24.312 19.344 1 96.19 139 SER B N 1
ATOM 2766 C CA . SER B 1 139 ? -2.895 23.047 20.031 1 96.19 139 SER B CA 1
ATOM 2767 C C . SER B 1 139 ? -3.066 21.906 19.031 1 96.19 139 SER B C 1
ATOM 2769 O O . SER B 1 139 ? -3.736 22.047 18.016 1 96.19 139 SER B O 1
ATOM 2771 N N . ALA B 1 140 ? -2.381 20.828 19.281 1 97.44 140 ALA B N 1
ATOM 2772 C CA . ALA B 1 140 ? -2.527 19.594 18.516 1 97.44 140 ALA B CA 1
ATOM 2773 C C . ALA B 1 140 ? -2.982 18.438 19.406 1 97.44 140 ALA B C 1
ATOM 2775 O O . ALA B 1 140 ? -2.334 18.125 20.406 1 97.44 140 ALA B O 1
ATOM 2776 N N . GLN B 1 141 ? -4.086 17.906 19.047 1 98.06 141 GLN B N 1
ATOM 2777 C CA . GLN B 1 141 ? -4.59 16.781 19.828 1 98.06 141 GLN B CA 1
ATOM 2778 C C . GLN B 1 141 ? -3.871 15.492 19.469 1 98.06 141 GLN B C 1
ATOM 2780 O O . GLN B 1 141 ? -3.746 15.164 18.281 1 98.06 141 GLN B O 1
ATOM 2785 N N . ALA B 1 142 ? -3.328 14.789 20.484 1 98.44 142 ALA B N 1
ATOM 2786 C CA . ALA B 1 142 ? -2.67 13.508 20.25 1 98.44 142 ALA B CA 1
ATOM 2787 C C . ALA B 1 142 ? -3.676 12.359 20.281 1 98.44 142 ALA B C 1
ATOM 2789 O O . ALA B 1 142 ? -4.516 12.281 21.188 1 98.44 142 ALA B O 1
ATOM 2790 N N . GLY B 1 143 ? -3.656 11.5 19.219 1 98.44 143 GLY B N 1
ATOM 2791 C CA . GLY B 1 143 ? -4.582 10.375 19.234 1 98.44 143 GLY B CA 1
ATOM 2792 C C . GLY B 1 143 ? -4.402 9.438 18.047 1 98.44 143 GLY B C 1
ATOM 2793 O O . GLY B 1 143 ? -3.422 9.547 17.312 1 98.44 143 GLY B O 1
ATOM 2794 N N . GLU B 1 144 ? -5.328 8.484 18 1 98.81 144 GLU B N 1
ATOM 2795 C CA . GLU B 1 144 ? -5.301 7.434 16.984 1 98.81 144 GLU B CA 1
ATOM 2796 C C . GLU B 1 144 ? -5.762 7.961 15.625 1 98.81 144 GLU B C 1
ATOM 2798 O O . GLU B 1 144 ? -6.758 8.688 15.539 1 98.81 144 GLU B O 1
ATOM 2803 N N . VAL B 1 145 ? -5 7.695 14.594 1 98.94 145 VAL B N 1
ATOM 2804 C CA . VAL B 1 145 ? -5.336 8.039 13.219 1 98.94 145 VAL B CA 1
ATOM 2805 C C . VAL B 1 145 ? -5.504 6.766 12.391 1 98.94 145 VAL B C 1
ATOM 2807 O O . VAL B 1 145 ? -4.711 5.832 12.516 1 98.94 145 VAL B O 1
ATOM 2810 N N . LEU B 1 146 ? -6.551 6.684 11.594 1 98.94 146 LEU B N 1
ATOM 2811 C CA . LEU B 1 146 ? -6.848 5.5 10.789 1 98.94 146 LEU B CA 1
ATOM 2812 C C . LEU B 1 146 ? -6.703 5.805 9.305 1 98.94 146 LEU B C 1
ATOM 2814 O O . LEU B 1 146 ? -7.039 6.902 8.852 1 98.94 146 LEU B O 1
ATOM 2818 N N . SER B 1 147 ? -6.23 4.812 8.57 1 98.94 147 SER B N 1
ATOM 2819 C CA . SER B 1 147 ? -6.074 4.992 7.133 1 98.94 147 SER B CA 1
ATOM 2820 C C . SER B 1 147 ? -6.848 3.934 6.355 1 98.94 147 SER B C 1
ATOM 2822 O O . SER B 1 147 ? -7.047 2.82 6.844 1 98.94 147 SER B O 1
ATOM 2824 N N . GLY B 1 148 ? -7.246 4.207 5.215 1 98.88 148 GLY B N 1
ATOM 2825 C CA . GLY B 1 148 ? -7.801 3.361 4.172 1 98.88 148 GLY B CA 1
ATOM 2826 C C . GLY B 1 148 ? -7.766 4.004 2.799 1 98.88 148 GLY B C 1
ATOM 2827 O O . GLY B 1 148 ? -7.469 5.195 2.674 1 98.88 148 GLY B O 1
ATOM 2828 N N . ASP B 1 149 ? -8.117 3.221 1.781 1 98.88 149 ASP B N 1
ATOM 2829 C CA . ASP B 1 149 ? -8.016 3.742 0.421 1 98.88 149 ASP B CA 1
ATOM 2830 C C . ASP B 1 149 ? -9.344 4.352 -0.031 1 98.88 149 ASP B C 1
ATOM 2832 O O . ASP B 1 149 ? -9.562 4.559 -1.227 1 98.88 149 ASP B O 1
ATOM 2836 N N . SER B 1 150 ? -10.211 4.629 0.898 1 98.81 150 SER B N 1
ATOM 2837 C CA . SER B 1 150 ? -11.5 5.234 0.596 1 98.81 150 SER B CA 1
ATOM 2838 C C . SER B 1 150 ? -11.664 6.574 1.31 1 98.81 150 SER B C 1
ATOM 2840 O O . SER B 1 150 ? -11.25 6.723 2.461 1 98.81 150 SER B O 1
ATOM 2842 N N . PHE B 1 151 ? -12.266 7.508 0.575 1 98.75 151 PHE B N 1
ATOM 2843 C CA . PHE B 1 151 ? -12.656 8.773 1.194 1 98.75 151 PHE B CA 1
ATOM 2844 C C . PHE B 1 151 ? -13.953 8.609 1.979 1 98.75 151 PHE B C 1
ATOM 2846 O O . PHE B 1 151 ? -14.992 8.266 1.41 1 98.75 151 PHE B O 1
ATOM 2853 N N . ILE B 1 152 ? -13.852 8.852 3.281 1 98.69 152 ILE B N 1
ATOM 2854 C CA . ILE B 1 152 ? -15.008 8.664 4.148 1 98.69 152 ILE B CA 1
ATOM 2855 C C . ILE B 1 152 ? -15.922 9.891 4.062 1 98.69 152 ILE B C 1
ATOM 2857 O O . ILE B 1 152 ? -15.531 10.984 4.469 1 98.69 152 ILE B O 1
ATOM 2861 N N . SER B 1 153 ? -17.141 9.664 3.518 1 98.12 153 SER B N 1
ATOM 2862 C CA . SER B 1 153 ? -18 10.805 3.23 1 98.12 153 SER B CA 1
ATOM 2863 C C . SER B 1 153 ? -19.469 10.484 3.561 1 98.12 153 SER B C 1
ATOM 2865 O O . SER B 1 153 ? -20.375 10.938 2.863 1 98.12 153 SER B O 1
ATOM 2867 N N . SER B 1 154 ? -19.672 9.656 4.535 1 97.62 154 SER B N 1
ATOM 2868 C CA . SER B 1 154 ? -21.031 9.352 4.988 1 97.62 154 SER B CA 1
ATOM 2869 C C . SER B 1 154 ? -21.047 9.008 6.473 1 97.62 154 SER B C 1
ATOM 2871 O O . SER B 1 154 ? -20.125 8.367 6.98 1 97.62 154 SER B O 1
ATOM 2873 N N . GLN B 1 155 ? -22.109 9.352 7.059 1 97.25 155 GLN B N 1
ATOM 2874 C CA . GLN B 1 155 ? -22.297 9.055 8.477 1 97.25 155 GLN B CA 1
ATOM 2875 C C . GLN B 1 155 ? -22.266 7.547 8.727 1 97.25 155 GLN B C 1
ATOM 2877 O O . GLN B 1 155 ? -21.797 7.09 9.766 1 97.25 155 GLN B O 1
ATOM 2882 N N . GLU B 1 156 ? -22.812 6.828 7.812 1 97.62 156 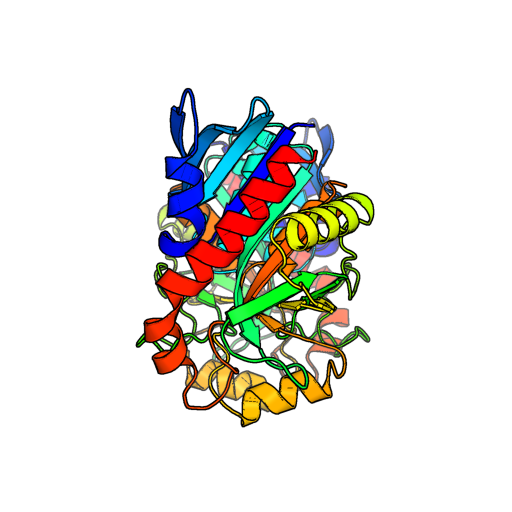GLU B N 1
ATOM 2883 C CA . GLU B 1 156 ? -22.859 5.375 7.938 1 97.62 156 GLU B CA 1
ATOM 2884 C C . GLU B 1 156 ? -21.453 4.785 8.008 1 97.62 156 GLU B C 1
ATOM 2886 O O . GLU B 1 156 ? -21.156 4.004 8.914 1 97.62 156 GLU B O 1
ATOM 2891 N N . ARG B 1 157 ? -20.656 5.133 7.117 1 97.38 157 ARG B N 1
ATOM 2892 C CA . ARG B 1 157 ? -19.281 4.648 7.105 1 97.38 157 ARG B CA 1
ATOM 2893 C C . ARG B 1 157 ? -18.516 5.164 8.312 1 97.38 157 ARG B C 1
ATOM 2895 O O . ARG B 1 157 ? -17.75 4.418 8.93 1 97.38 157 ARG B O 1
ATOM 2902 N N . ARG B 1 158 ? -18.719 6.441 8.562 1 97.81 158 ARG B N 1
ATOM 2903 C CA . ARG B 1 158 ? -18.094 7.066 9.727 1 97.81 158 ARG B CA 1
ATOM 2904 C C . ARG B 1 158 ? -18.422 6.289 11 1 97.81 158 ARG B C 1
ATOM 2906 O O . ARG B 1 158 ? -17.516 5.953 11.773 1 97.81 158 ARG B O 1
ATOM 2913 N N . GLN B 1 159 ? -19.641 5.941 11.227 1 97.81 159 GLN B N 1
ATOM 2914 C CA . GLN B 1 159 ? -20.094 5.246 12.43 1 97.81 159 GLN B CA 1
ATOM 2915 C C . GLN B 1 159 ? -19.562 3.814 12.461 1 97.81 159 GLN B C 1
ATOM 2917 O O . GLN B 1 159 ? -19.25 3.291 13.531 1 97.81 159 GLN B O 1
ATOM 2922 N N . ALA B 1 160 ? -19.547 3.205 11.352 1 98 160 ALA B N 1
ATOM 2923 C CA . ALA B 1 160 ? -18.984 1.858 11.281 1 98 160 ALA B CA 1
ATOM 2924 C C . ALA B 1 160 ? -17.531 1.849 11.734 1 98 160 ALA B C 1
ATOM 2926 O O . ALA B 1 160 ? -17.109 0.956 12.477 1 98 160 ALA B O 1
ATOM 2927 N N . ILE B 1 161 ? -16.766 2.834 11.32 1 98.62 161 ILE B N 1
ATOM 2928 C CA . ILE B 1 161 ? -15.359 2.938 11.68 1 98.62 161 ILE B CA 1
ATOM 2929 C C . ILE B 1 161 ? -15.234 3.182 13.18 1 98.62 161 ILE B C 1
ATOM 2931 O O . ILE B 1 161 ? -14.445 2.52 13.859 1 98.62 161 ILE B O 1
ATOM 2935 N N . ILE B 1 162 ? -16.016 4.086 13.719 1 98 162 ILE B N 1
ATOM 2936 C CA . ILE B 1 162 ? -15.977 4.414 15.133 1 98 162 ILE B CA 1
ATOM 2937 C C . ILE B 1 162 ? -16.344 3.182 15.961 1 98 162 ILE B C 1
ATOM 2939 O O . ILE B 1 162 ? -15.789 2.959 17.031 1 98 162 ILE B O 1
ATOM 2943 N N . GLY B 1 163 ? -17.266 2.375 15.43 1 98.38 163 GLY B N 1
ATOM 2944 C CA . GLY B 1 163 ? -17.641 1.139 16.094 1 98.38 163 GLY B CA 1
ATOM 2945 C C . GLY B 1 163 ? -16.469 0.204 16.312 1 98.38 163 GLY B C 1
ATOM 2946 O O . GLY B 1 163 ? -16.391 -0.456 17.359 1 98.38 163 GLY B O 1
ATOM 2947 N N . HIS B 1 164 ? -15.57 0.137 15.391 1 98.56 164 HIS B N 1
ATOM 2948 C CA . HIS B 1 164 ? -14.398 -0.728 15.492 1 98.56 164 HIS B CA 1
ATOM 2949 C C . HIS B 1 164 ? -13.266 -0.036 16.234 1 98.56 164 HIS B C 1
ATOM 2951 O O . HIS B 1 164 ? -12.445 -0.698 16.875 1 98.56 164 HIS B O 1
ATOM 2957 N N . PHE B 1 165 ? -13.234 1.288 16.125 1 98.62 165 PHE B N 1
ATOM 2958 C CA . PHE B 1 165 ? -12.164 2.096 16.703 1 98.62 165 PHE B CA 1
ATOM 2959 C C . PHE B 1 165 ? -12.727 3.279 17.469 1 98.62 165 PHE B C 1
ATOM 2961 O O . PHE B 1 165 ? -12.594 4.43 17.047 1 98.62 165 PHE B O 1
ATOM 2968 N N . PRO B 1 166 ? -13.172 3.057 18.609 1 97.81 166 PRO B N 1
ATOM 2969 C CA . PRO B 1 166 ? -13.898 4.102 19.344 1 97.81 166 PRO B CA 1
ATOM 2970 C C . PRO B 1 166 ? -13 5.258 19.766 1 97.81 166 PRO B C 1
ATOM 2972 O O . PRO B 1 166 ? -13.492 6.348 20.078 1 97.81 166 PRO B O 1
ATOM 2975 N N . ASN B 1 167 ? -11.672 5.086 19.766 1 97.06 167 ASN B N 1
ATOM 2976 C CA . ASN B 1 167 ? -10.773 6.133 20.25 1 97.06 167 ASN B CA 1
ATOM 2977 C C . ASN B 1 167 ? -10.141 6.898 19.094 1 97.06 167 ASN B C 1
ATOM 2979 O O . ASN B 1 167 ? -9.328 7.797 19.312 1 97.06 167 ASN B O 1
ATOM 2983 N N . ALA B 1 168 ? -10.523 6.574 17.906 1 98.5 168 ALA B N 1
ATOM 2984 C CA . ALA B 1 168 ? -9.898 7.203 16.734 1 98.5 168 ALA B CA 1
ATOM 2985 C C . ALA B 1 168 ? -10.297 8.672 16.625 1 98.5 168 ALA B C 1
ATOM 2987 O O . ALA B 1 168 ? -11.453 9.031 16.875 1 98.5 168 ALA B O 1
ATOM 2988 N N . LEU B 1 169 ? -9.344 9.523 16.219 1 98.75 169 LEU B N 1
ATOM 2989 C CA . LEU B 1 169 ? -9.594 10.953 16.078 1 98.75 169 LEU B CA 1
ATOM 2990 C C . LEU B 1 169 ? -9.836 11.305 14.609 1 98.75 169 LEU B C 1
ATOM 2992 O O . LEU B 1 169 ? -10.625 12.203 14.312 1 98.75 169 LEU B O 1
ATOM 2996 N N . ALA B 1 170 ? -9.141 10.609 13.711 1 98.88 170 ALA B N 1
ATOM 2997 C CA . ALA B 1 170 ? -9.164 11.062 12.32 1 98.88 170 ALA B CA 1
ATOM 2998 C C . ALA B 1 170 ? -9.023 9.891 11.359 1 98.88 170 ALA B C 1
ATOM 3000 O O . ALA B 1 170 ? -8.5 8.836 11.727 1 98.88 170 ALA B O 1
ATOM 3001 N N . VAL B 1 171 ? -9.578 10.062 10.164 1 98.94 171 VAL B N 1
ATOM 3002 C CA . VAL B 1 171 ? -9.43 9.109 9.062 1 98.94 171 VAL B CA 1
ATOM 3003 C C . VAL B 1 171 ? -8.75 9.797 7.883 1 98.94 171 VAL B C 1
ATOM 3005 O O . VAL B 1 171 ? -8.992 10.977 7.609 1 98.94 171 VAL B O 1
ATOM 3008 N N . GLU B 1 172 ? -7.824 9.117 7.293 1 98.88 172 GLU B N 1
ATOM 3009 C CA . GLU B 1 172 ? -7.109 9.609 6.121 1 98.88 172 GLU B CA 1
ATOM 3010 C C . GLU B 1 172 ? -6.605 8.453 5.258 1 98.88 172 GLU B C 1
ATOM 3012 O O . GLU B 1 172 ? -7.09 7.324 5.379 1 98.88 172 GLU B O 1
ATOM 3017 N N . MET B 1 173 ? -5.762 8.695 4.227 1 98.88 173 MET B N 1
ATOM 3018 C CA . MET B 1 173 ? -5.629 7.672 3.195 1 98.88 173 MET B CA 1
ATOM 3019 C C . MET B 1 173 ? -4.18 7.211 3.068 1 98.88 173 MET B C 1
ATOM 3021 O O . MET B 1 173 ? -3.873 6.328 2.264 1 98.88 173 MET B O 1
ATOM 3025 N N . GLU B 1 174 ? -3.252 7.793 3.93 1 98.94 174 GLU B N 1
ATOM 3026 C CA . GLU B 1 174 ? -1.856 7.457 3.664 1 98.94 174 GLU B CA 1
ATOM 3027 C C . GLU B 1 174 ? -1.153 6.977 4.934 1 98.94 174 GLU B C 1
ATOM 3029 O O . GLU B 1 174 ? -0.259 6.133 4.871 1 98.94 174 GLU B O 1
ATOM 3034 N N . GLY B 1 175 ? -1.44 7.441 6.09 1 98.94 175 GLY B N 1
ATOM 3035 C CA . GLY B 1 175 ? -0.626 7.445 7.293 1 98.94 175 GLY B CA 1
ATOM 3036 C C . GLY B 1 175 ? -0.271 6.055 7.781 1 98.94 175 GLY B C 1
ATOM 3037 O O . GLY B 1 175 ? 0.887 5.781 8.102 1 98.94 175 GLY B O 1
ATOM 3038 N N . ALA B 1 176 ? -1.242 5.148 7.836 1 99 176 ALA B N 1
ATOM 3039 C CA . ALA B 1 176 ? -0.978 3.803 8.336 1 99 176 ALA B CA 1
ATOM 3040 C C . ALA B 1 176 ? -0.025 3.049 7.418 1 99 176 ALA B C 1
ATOM 3042 O O . ALA B 1 176 ? 0.786 2.242 7.875 1 99 176 ALA B O 1
ATOM 3043 N N . ALA B 1 177 ? -0.151 3.316 6.102 1 99 177 ALA B N 1
ATOM 3044 C CA . ALA B 1 177 ? 0.775 2.693 5.16 1 99 177 ALA B CA 1
ATOM 3045 C C . ALA B 1 177 ? 2.207 3.162 5.41 1 99 177 ALA B C 1
ATOM 3047 O O . ALA B 1 177 ? 3.141 2.355 5.395 1 99 177 ALA B O 1
ATOM 3048 N N . ILE B 1 178 ? 2.363 4.484 5.629 1 99 178 ILE B N 1
ATOM 3049 C CA . ILE B 1 178 ? 3.668 5.051 5.957 1 99 178 ILE B CA 1
ATOM 3050 C C . ILE B 1 178 ? 4.176 4.457 7.27 1 99 178 ILE B C 1
ATOM 3052 O O . ILE B 1 178 ? 5.336 4.059 7.371 1 99 178 ILE B O 1
ATOM 3056 N N . ALA B 1 179 ? 3.303 4.348 8.258 1 99 179 ALA B N 1
ATOM 3057 C CA . ALA B 1 179 ? 3.646 3.789 9.562 1 99 179 ALA B CA 1
ATOM 3058 C C . ALA B 1 179 ? 4.117 2.344 9.438 1 99 179 ALA B C 1
ATOM 3060 O O . ALA B 1 179 ? 5.137 1.962 10.008 1 99 179 ALA B O 1
ATOM 3061 N N . GLN B 1 180 ? 3.355 1.562 8.703 1 99 180 GLN B N 1
ATOM 3062 C CA . GLN B 1 180 ? 3.73 0.164 8.516 1 99 180 GLN B CA 1
ATOM 3063 C C . GLN B 1 180 ? 5.082 0.044 7.82 1 99 180 GLN B C 1
ATOM 3065 O O . GLN B 1 180 ? 5.902 -0.799 8.188 1 99 180 GLN B O 1
ATOM 3070 N N . CYS B 1 181 ? 5.27 0.849 6.754 1 98.94 181 CYS B N 1
ATOM 3071 C CA . CYS B 1 181 ? 6.547 0.832 6.051 1 98.94 181 CYS B CA 1
ATOM 3072 C C . CYS B 1 181 ? 7.691 1.188 6.992 1 98.94 181 CYS B C 1
ATOM 3074 O O . CYS B 1 181 ? 8.711 0.499 7.023 1 98.94 181 CYS B O 1
ATOM 3076 N N . CYS B 1 182 ? 7.516 2.215 7.758 1 98.94 182 CYS B N 1
ATOM 3077 C CA . CYS B 1 182 ? 8.523 2.615 8.734 1 98.94 182 CYS B CA 1
ATOM 3078 C C . CYS B 1 182 ? 8.766 1.505 9.75 1 98.94 182 CYS B C 1
ATOM 3080 O O . CYS B 1 182 ? 9.914 1.259 10.141 1 98.94 182 CYS B O 1
ATOM 3082 N N . TRP B 1 183 ? 7.688 0.885 10.18 1 98.94 183 TRP B N 1
ATOM 3083 C CA . TRP B 1 183 ? 7.809 -0.228 11.117 1 98.94 183 TRP B CA 1
ATOM 3084 C C . TRP B 1 183 ? 8.656 -1.347 10.523 1 98.94 183 TRP B C 1
ATOM 3086 O O . TRP B 1 183 ? 9.539 -1.89 11.195 1 98.94 183 TRP B O 1
ATOM 3096 N N . GLN B 1 184 ? 8.43 -1.669 9.289 1 98.88 184 GLN B N 1
ATOM 3097 C CA . GLN B 1 184 ? 9.164 -2.725 8.602 1 98.88 184 GLN B CA 1
ATOM 3098 C C . GLN B 1 184 ? 10.648 -2.387 8.5 1 98.88 184 GLN B C 1
ATOM 3100 O O . GLN B 1 184 ? 11.5 -3.279 8.562 1 98.88 184 GLN B O 1
ATOM 3105 N N . PHE B 1 185 ? 10.992 -1.11 8.398 1 98.81 185 PHE B N 1
ATOM 3106 C CA . PHE B 1 185 ? 12.375 -0.667 8.227 1 98.81 185 PHE B CA 1
ATOM 3107 C C . PHE B 1 185 ? 12.977 -0.244 9.562 1 98.81 185 PHE B C 1
ATOM 3109 O O . PHE B 1 185 ? 14.148 0.15 9.617 1 98.81 185 PHE B O 1
ATOM 3116 N N . ASP B 1 186 ? 12.195 -0.261 10.633 1 98.56 186 ASP B N 1
ATOM 3117 C CA . ASP B 1 186 ? 12.617 0.198 11.953 1 98.56 186 ASP B CA 1
ATOM 3118 C C . ASP B 1 186 ? 13.047 1.663 11.906 1 98.56 186 ASP B C 1
ATOM 3120 O O . ASP B 1 186 ? 14.156 2.004 12.336 1 98.56 186 ASP B O 1
ATOM 3124 N N . VAL B 1 187 ? 12.219 2.484 11.289 1 98.88 187 VAL B N 1
ATOM 3125 C CA . VAL B 1 187 ? 12.438 3.924 11.188 1 98.88 187 VAL B CA 1
ATOM 3126 C C . VAL B 1 187 ? 11.344 4.668 11.961 1 98.88 187 VAL B C 1
ATOM 3128 O O . VAL B 1 187 ? 10.156 4.387 11.789 1 98.88 187 VAL B O 1
ATOM 3131 N N . PRO B 1 188 ? 11.688 5.602 12.844 1 98.88 188 PRO B N 1
ATOM 3132 C CA . PRO B 1 188 ? 10.688 6.371 13.578 1 98.88 188 PRO B CA 1
ATOM 3133 C C . PRO B 1 188 ? 9.852 7.273 12.672 1 98.88 188 PRO B C 1
ATOM 3135 O O . PRO B 1 188 ? 10.359 7.793 11.672 1 98.88 188 PRO B O 1
ATOM 3138 N N . PHE B 1 189 ? 8.609 7.504 13.109 1 98.94 189 PHE B N 1
ATOM 3139 C CA . PHE B 1 189 ? 7.715 8.328 12.305 1 98.94 189 PHE B CA 1
ATOM 3140 C C . PHE B 1 189 ? 6.707 9.047 13.195 1 98.94 189 PHE B C 1
ATOM 3142 O O . PHE B 1 189 ? 6.543 8.695 14.367 1 98.94 189 PHE B O 1
ATOM 3149 N N . VAL B 1 190 ? 6.074 10.047 12.602 1 98.94 190 VAL B N 1
ATOM 3150 C CA . VAL B 1 190 ? 4.883 10.664 13.172 1 98.94 190 VAL B CA 1
ATOM 3151 C C . VAL B 1 190 ? 3.99 11.195 12.055 1 98.94 190 VAL B C 1
ATOM 3153 O O . VAL B 1 190 ? 4.469 11.5 10.961 1 98.94 190 VAL B O 1
ATOM 3156 N N . VAL B 1 191 ? 2.705 11.227 12.312 1 98.94 191 VAL B N 1
ATOM 3157 C CA . VAL B 1 191 ? 1.725 11.75 11.375 1 98.94 191 VAL B CA 1
ATOM 3158 C C . VAL B 1 191 ? 1.049 12.984 11.969 1 98.94 191 VAL B C 1
ATOM 3160 O O . VAL B 1 191 ? 0.596 12.961 13.109 1 98.94 191 VAL B O 1
ATOM 3163 N N . ILE B 1 192 ? 1.064 14.031 11.18 1 98.94 192 ILE B N 1
ATOM 3164 C CA . ILE B 1 192 ? 0.424 15.289 11.531 1 98.94 192 ILE B CA 1
ATOM 3165 C C . ILE B 1 192 ? -0.687 15.602 10.531 1 98.94 192 ILE B C 1
ATOM 3167 O O . ILE B 1 192 ? -0.453 15.625 9.32 1 98.94 192 ILE B O 1
ATOM 3171 N N . ARG B 1 193 ? -1.877 15.867 11.023 1 98.81 193 ARG B N 1
ATOM 3172 C CA . ARG B 1 193 ? -3.016 16.141 10.148 1 98.81 193 ARG B CA 1
ATOM 3173 C C . ARG B 1 193 ? -3.768 17.391 10.602 1 98.81 193 ARG B C 1
ATOM 3175 O O . ARG B 1 193 ? -3.914 17.625 11.805 1 98.81 193 ARG B O 1
ATOM 3182 N N . ALA B 1 194 ? -4.172 18.141 9.672 1 98.88 194 ALA B N 1
ATOM 3183 C CA . ALA B 1 194 ? -5.184 19.172 9.914 1 98.88 194 ALA B CA 1
ATOM 3184 C C . ALA B 1 194 ? -6.547 18.734 9.383 1 98.88 194 ALA B C 1
ATOM 3186 O O . ALA B 1 194 ? -6.656 18.25 8.25 1 98.88 194 ALA B O 1
ATOM 3187 N N . ILE B 1 195 ? -7.605 18.891 10.164 1 98.88 195 ILE B N 1
ATOM 3188 C CA . ILE B 1 195 ? -8.93 18.375 9.844 1 98.88 195 ILE B CA 1
ATOM 3189 C C . ILE B 1 195 ? -9.562 19.219 8.75 1 98.88 195 ILE B C 1
ATOM 3191 O O . ILE B 1 195 ? -9.719 20.438 8.914 1 98.88 195 ILE B O 1
ATOM 3195 N N . SER B 1 196 ? -9.914 18.578 7.684 1 98.75 196 SER B N 1
ATOM 3196 C CA . SER B 1 196 ? -10.469 19.281 6.535 1 98.75 196 SER B CA 1
ATOM 3197 C C . SER B 1 196 ? -11.984 19.109 6.457 1 98.75 196 SER B C 1
ATOM 3199 O O . SER B 1 196 ? -12.672 19.859 5.77 1 98.75 196 SER B O 1
ATOM 3201 N N . ASP B 1 197 ? -12.531 18.094 7.086 1 98.62 197 ASP B N 1
ATOM 3202 C CA . ASP B 1 197 ? -13.938 17.703 7.07 1 98.62 197 ASP B CA 1
ATOM 3203 C C . ASP B 1 197 ? -14.258 16.781 8.234 1 98.62 197 ASP B C 1
ATOM 3205 O O . ASP B 1 197 ? -13.383 16.438 9.023 1 98.62 197 ASP B O 1
ATOM 3209 N N . LEU B 1 198 ? -15.531 16.406 8.297 1 97.88 198 LEU B N 1
ATOM 3210 C CA . LEU B 1 198 ? -15.914 15.617 9.461 1 97.88 198 LEU B CA 1
ATOM 3211 C C . LEU B 1 198 ? -16.406 14.234 9.047 1 97.88 198 LEU B C 1
ATOM 3213 O O . LEU B 1 198 ? -17.156 13.594 9.781 1 97.88 198 LEU B O 1
ATOM 3217 N N . GLY B 1 199 ? -16.109 13.797 7.844 1 97 199 GLY B N 1
ATOM 3218 C CA . GLY B 1 199 ? -16.391 12.453 7.363 1 97 199 GLY B CA 1
ATOM 3219 C C . GLY B 1 199 ? -17.875 12.164 7.234 1 97 199 GLY B C 1
ATOM 3220 O O . GLY B 1 199 ? -18.297 11.016 7.352 1 97 199 GLY B O 1
ATOM 3221 N N . ASP B 1 200 ? -18.625 13.25 7.109 1 96.88 200 ASP B N 1
ATOM 3222 C CA . ASP B 1 200 ? -20.062 13.102 6.949 1 96.88 200 ASP B CA 1
ATOM 3223 C C . ASP B 1 200 ? -20.5 13.438 5.52 1 96.88 200 ASP B C 1
ATOM 3225 O O . ASP B 1 200 ? -19.672 13.438 4.605 1 96.88 200 ASP B O 1
ATOM 3229 N N . GLU B 1 201 ? -21.781 13.648 5.281 1 97.38 201 GLU B N 1
ATOM 3230 C CA . GLU B 1 201 ? -22.312 13.836 3.939 1 97.38 201 GLU B CA 1
ATOM 3231 C C . GLU B 1 201 ? -21.75 15.094 3.281 1 97.38 201 GLU B C 1
ATOM 3233 O O . GLU B 1 201 ? -21.781 15.219 2.055 1 97.38 201 GLU B O 1
ATOM 3238 N N . GLU B 1 202 ? -21.203 16 4.059 1 97.44 202 GLU B N 1
ATOM 3239 C CA . GLU B 1 202 ? -20.672 17.25 3.527 1 97.44 202 GLU B CA 1
ATOM 3240 C C . GLU B 1 202 ? -19.156 17.188 3.387 1 97.44 202 GLU B C 1
ATOM 3242 O O . GLU B 1 202 ? -18.516 18.188 3.043 1 97.44 202 GLU B O 1
ATOM 3247 N N . ALA B 1 203 ? -18.672 16.094 3.582 1 97.88 203 ALA B N 1
ATOM 3248 C CA . ALA B 1 203 ? -17.219 15.953 3.699 1 97.88 203 ALA B CA 1
ATOM 3249 C C . ALA B 1 203 ? -16.516 16.375 2.412 1 97.88 203 ALA B C 1
ATOM 3251 O O . ALA B 1 203 ? -15.508 17.078 2.451 1 97.88 203 ALA B O 1
ATOM 3252 N N . SER B 1 204 ? -17.016 15.93 1.257 1 97.75 204 SER B N 1
ATOM 3253 C CA . SER B 1 204 ? -16.344 16.219 -0.006 1 97.75 204 SER B CA 1
ATOM 3254 C C . SER B 1 204 ? -16.344 17.719 -0.298 1 97.75 204 SER B C 1
ATOM 3256 O O . SER B 1 204 ? -15.344 18.266 -0.766 1 97.75 204 SER B O 1
ATOM 3258 N N . ILE B 1 205 ? -17.391 18.375 -0.01 1 97.44 205 ILE B N 1
ATOM 3259 C CA . ILE B 1 205 ? -17.5 19.828 -0.206 1 97.44 205 ILE B CA 1
ATOM 3260 C C . ILE B 1 205 ? -16.578 20.547 0.76 1 97.44 205 ILE B C 1
ATOM 3262 O O . ILE B 1 205 ? -15.836 21.453 0.36 1 97.44 205 ILE B O 1
ATOM 3266 N N . SER B 1 206 ? -16.719 20.172 1.982 1 97.81 206 SER B N 1
ATOM 3267 C CA . SER B 1 206 ? -15.852 20.75 2.996 1 97.81 206 SER B CA 1
ATOM 3268 C C . SER B 1 206 ? -14.383 20.578 2.633 1 97.81 206 SER B C 1
ATOM 3270 O O . SER B 1 206 ? -13.602 21.531 2.689 1 97.81 206 SER B O 1
ATOM 3272 N N . PHE B 1 207 ? -14.008 19.422 2.242 1 98.25 207 PHE B N 1
ATOM 3273 C CA . PHE B 1 207 ? -12.641 19.125 1.82 1 98.25 207 PHE B CA 1
ATOM 3274 C C . PHE B 1 207 ? -12.195 20.094 0.729 1 98.25 207 PHE B C 1
ATOM 3276 O O . PHE B 1 207 ? -11.141 20.719 0.838 1 98.25 207 PHE B O 1
ATOM 3283 N N . ASP B 1 208 ? -12.953 20.234 -0.294 1 97.88 208 ASP B N 1
ATOM 3284 C CA . ASP B 1 208 ? -12.617 21.094 -1.418 1 97.88 208 ASP B CA 1
ATOM 3285 C C . ASP B 1 208 ? -12.43 22.547 -0.962 1 97.88 208 ASP B C 1
ATOM 3287 O O . ASP B 1 208 ? -11.531 23.234 -1.442 1 97.88 208 ASP B O 1
ATOM 3291 N N . GLU B 1 209 ? -13.195 22.891 -0.004 1 98.06 209 GLU B N 1
ATOM 3292 C CA . GLU B 1 209 ? -13.188 24.266 0.484 1 98.06 209 GLU B CA 1
ATOM 3293 C C . GLU B 1 209 ? -11.961 24.531 1.353 1 98.06 209 GLU B C 1
ATOM 3295 O O . GLU B 1 209 ? -11.43 25.641 1.367 1 98.06 209 GLU B O 1
ATOM 3300 N N . PHE B 1 210 ? -11.469 23.531 1.988 1 98.19 210 PHE B N 1
ATOM 3301 C CA . PHE B 1 210 ? -10.555 23.828 3.084 1 98.19 210 PHE B CA 1
ATOM 3302 C C . PHE B 1 210 ? -9.18 23.219 2.822 1 98.19 210 PHE B C 1
ATOM 3304 O O . PHE B 1 210 ? -8.227 23.5 3.553 1 98.19 210 PHE B O 1
ATOM 3311 N N . ILE B 1 211 ? -9.008 22.438 1.805 1 98.25 211 ILE B N 1
ATOM 3312 C CA . ILE B 1 211 ? -7.777 21.672 1.588 1 98.25 211 ILE B CA 1
ATOM 3313 C C . ILE B 1 211 ? -6.59 22.625 1.509 1 98.25 211 ILE B C 1
ATOM 3315 O O . ILE B 1 211 ? -5.512 22.344 2.035 1 98.25 211 ILE B O 1
ATOM 3319 N N . GLU B 1 212 ? -6.715 23.766 0.909 1 97.81 212 GLU B N 1
ATOM 3320 C CA . GLU B 1 212 ? -5.621 24.734 0.815 1 97.81 212 GLU B CA 1
ATOM 3321 C C . GLU B 1 212 ? -5.234 25.266 2.191 1 97.81 212 GLU B C 1
ATOM 3323 O O . GLU B 1 212 ? -4.055 25.281 2.547 1 97.81 212 GLU B O 1
ATOM 3328 N N . LYS B 1 213 ? -6.215 25.641 2.939 1 98 213 LYS B N 1
ATOM 3329 C CA . LYS B 1 213 ? -5.992 26.219 4.254 1 98 213 LYS B CA 1
ATOM 3330 C C . LYS B 1 213 ? -5.414 25.203 5.227 1 98 213 LYS B C 1
ATOM 3332 O O . LYS B 1 213 ? -4.434 25.484 5.922 1 98 213 LYS B O 1
ATOM 3337 N N . VAL B 1 214 ? -5.977 24.062 5.273 1 97.94 214 VAL B N 1
ATOM 3338 C CA . VAL B 1 214 ? -5.562 23.078 6.27 1 97.94 214 VAL B CA 1
ATOM 3339 C C . VAL B 1 214 ? -4.234 22.453 5.855 1 97.94 214 VAL B C 1
ATOM 3341 O O . VAL B 1 214 ? -3.414 22.094 6.707 1 97.94 214 VAL B O 1
ATOM 3344 N N . GLY B 1 215 ? -4.043 22.281 4.582 1 97.56 215 GLY B N 1
ATOM 3345 C CA . GLY B 1 215 ? -2.744 21.828 4.113 1 97.56 215 GLY B CA 1
ATOM 3346 C C . GLY B 1 215 ? -1.61 22.766 4.512 1 97.56 215 GLY B C 1
ATOM 3347 O O . GLY B 1 215 ? -0.557 22.312 4.961 1 97.56 215 GLY B O 1
ATOM 3348 N N . LYS B 1 216 ? -1.84 24.016 4.375 1 97.69 216 LYS B N 1
ATOM 3349 C CA . LYS B 1 216 ? -0.855 25.031 4.77 1 97.69 216 LYS B CA 1
ATOM 3350 C C . LYS B 1 216 ? -0.614 25 6.277 1 97.69 216 LYS B C 1
ATOM 3352 O O . LYS B 1 216 ? 0.522 25.141 6.73 1 97.69 216 LYS B O 1
ATOM 3357 N N . LYS B 1 217 ? -1.652 24.828 7.023 1 98.44 217 LYS B N 1
ATOM 3358 C CA . LYS B 1 217 ? -1.553 24.828 8.477 1 98.44 217 LYS B CA 1
ATOM 3359 C C . LYS B 1 217 ? -0.697 23.656 8.961 1 98.44 217 LYS B C 1
ATOM 3361 O O . LYS B 1 217 ? 0.196 23.828 9.797 1 98.44 217 LYS B O 1
ATOM 3366 N N . SER B 1 218 ? -1.013 22.438 8.508 1 98.5 218 SER B N 1
ATOM 3367 C CA . SER B 1 218 ? -0.221 21.281 8.891 1 98.5 218 SER B CA 1
ATOM 3368 C C . SER B 1 218 ? 1.236 21.438 8.469 1 98.5 218 SER B C 1
ATOM 3370 O O . SER B 1 218 ? 2.146 21.062 9.211 1 98.5 218 SER B O 1
ATOM 3372 N N . ALA B 1 219 ? 1.454 22 7.289 1 98.19 219 ALA B N 1
ATOM 3373 C CA . ALA B 1 219 ? 2.809 22.234 6.789 1 98.19 219 ALA B CA 1
ATOM 3374 C C . ALA B 1 219 ? 3.562 23.219 7.676 1 98.19 219 ALA B C 1
ATOM 3376 O O . ALA B 1 219 ? 4.762 23.062 7.914 1 98.19 219 ALA B O 1
ATOM 3377 N N . GLU B 1 220 ? 2.908 24.219 8.102 1 97.94 220 GLU B N 1
ATOM 3378 C CA . GLU B 1 220 ? 3.527 25.188 8.992 1 97.94 220 GLU B CA 1
ATOM 3379 C C . GLU B 1 220 ? 3.967 24.547 10.305 1 97.94 220 GLU B C 1
ATOM 3381 O O . GLU B 1 220 ? 5.031 24.875 10.836 1 97.94 220 GLU B O 1
ATOM 3386 N N . LEU B 1 221 ? 3.123 23.719 10.805 1 98.69 221 LEU B N 1
ATOM 3387 C CA . LEU B 1 221 ? 3.496 23 12.016 1 98.69 221 LEU B CA 1
ATOM 3388 C C . LEU B 1 221 ? 4.734 22.141 11.773 1 98.69 221 LEU B C 1
ATOM 3390 O O . LEU B 1 221 ? 5.641 22.109 12.609 1 98.69 221 LEU B O 1
ATOM 3394 N N . VAL B 1 222 ? 4.82 21.453 10.648 1 98.75 222 VAL B N 1
ATOM 3395 C CA . VAL B 1 222 ? 5.965 20.609 10.305 1 98.75 222 VAL B CA 1
ATOM 3396 C C . VAL B 1 222 ? 7.227 21.469 10.227 1 98.75 222 VAL B C 1
ATOM 3398 O O . VAL B 1 222 ? 8.289 21.078 10.719 1 98.75 222 VAL B O 1
ATOM 3401 N N . ARG B 1 223 ? 7.098 22.609 9.609 1 98.25 223 ARG B N 1
ATOM 3402 C CA . ARG B 1 223 ? 8.234 23.516 9.516 1 98.25 223 ARG B CA 1
ATOM 3403 C C . ARG B 1 223 ? 8.766 23.859 10.898 1 98.25 223 ARG B C 1
ATOM 3405 O O . ARG B 1 223 ? 9.984 23.906 11.109 1 98.25 223 ARG B O 1
ATOM 3412 N N . GLU B 1 224 ? 7.855 24.172 11.789 1 98.19 224 GLU B N 1
ATOM 3413 C CA . GLU B 1 224 ? 8.258 24.5 13.156 1 98.19 224 GLU B CA 1
ATOM 3414 C C . GLU B 1 224 ? 8.914 23.297 13.836 1 98.19 224 GLU B C 1
ATOM 3416 O O . GLU B 1 224 ? 9.852 23.453 14.625 1 98.19 224 GLU B O 1
ATOM 3421 N N . VAL B 1 225 ? 8.406 22.062 13.586 1 98.38 225 VAL B N 1
ATOM 3422 C CA . VAL B 1 225 ? 9.008 20.844 14.125 1 98.38 225 VAL B CA 1
ATOM 3423 C C . VAL B 1 225 ? 10.453 20.734 13.648 1 98.38 225 VAL B C 1
ATOM 3425 O O . VAL B 1 225 ? 11.344 20.406 14.438 1 98.38 225 VAL B O 1
ATOM 3428 N N . ILE B 1 226 ? 10.68 20.969 12.352 1 97.81 226 ILE B N 1
ATOM 3429 C CA . ILE B 1 226 ? 12.008 20.875 11.758 1 97.81 226 ILE B CA 1
ATOM 3430 C C . ILE B 1 226 ? 12.969 21.797 12.508 1 97.81 226 ILE B C 1
ATOM 3432 O O . ILE B 1 226 ? 14.102 21.391 12.812 1 97.81 226 ILE B O 1
ATOM 3436 N N . LYS B 1 227 ? 12.508 22.938 12.898 1 95.31 227 LYS B N 1
ATOM 3437 C CA . LYS B 1 227 ? 13.344 23.906 13.609 1 95.31 227 LYS B CA 1
ATOM 3438 C C . LYS B 1 227 ? 13.75 23.375 14.977 1 95.31 227 LYS B C 1
ATOM 3440 O O . LYS B 1 227 ? 14.797 23.75 15.508 1 95.31 227 LYS B O 1
ATOM 3445 N N . GLN B 1 228 ? 12.922 22.5 15.484 1 91.81 228 GLN B N 1
ATOM 3446 C CA . GLN B 1 228 ? 13.102 22.062 16.859 1 91.81 228 GLN B CA 1
ATOM 3447 C C . GLN B 1 228 ? 13.914 20.766 16.938 1 91.81 228 GLN B C 1
ATOM 3449 O O . GLN B 1 228 ? 14.312 20.328 18.016 1 91.81 228 GLN B O 1
ATOM 3454 N N . VAL B 1 229 ? 14.18 20.109 15.836 1 90.38 229 VAL B N 1
ATOM 3455 C CA . VAL B 1 229 ? 14.914 18.844 15.852 1 90.38 229 VAL B CA 1
ATOM 3456 C C . VAL B 1 229 ? 16.406 19.109 15.633 1 90.38 229 VAL B C 1
ATOM 3458 O O . VAL B 1 229 ? 16.781 20 14.875 1 90.38 229 VAL B O 1
#

Organism: NCBI:txid883103

InterPro domains:
  IPR000845 Nucleoside phosphorylase domain [PF01048] (2-227)
  IPR010049 MTA/SAH nucleosidase [MF_01684] (2-229)
  IPR010049 MTA/SAH nucleosidase [TIGR01704] (2-229)
  IPR035994 Nucleoside phosphorylase superfamily [G3DSA:3.40.50.1580] (1-229)
  IPR035994 Nucleoside phosphorylase superfamily [SSF53167] (1-227)

Solvent-accessible surface area (backbone atoms only — not comparable to full-atom values): 21505 Å² total; per-residue (Å²): 131,35,40,26,36,39,17,41,48,65,53,24,38,46,67,52,61,71,56,41,40,83,67,46,75,50,74,57,58,86,19,48,35,41,35,30,24,42,88,86,36,54,37,37,39,32,44,33,36,56,25,34,49,35,25,22,47,45,48,47,44,37,40,74,74,67,60,36,54,35,38,38,37,36,19,56,24,24,26,67,26,90,92,62,49,70,64,40,35,38,31,35,47,27,24,25,32,76,60,20,32,29,48,86,74,77,38,54,80,17,13,41,70,99,50,69,52,64,41,70,35,28,67,68,54,44,52,38,47,52,51,25,27,50,76,69,74,47,70,60,50,75,33,30,34,32,12,30,48,40,66,62,46,28,57,68,60,43,50,55,48,37,70,79,39,75,71,33,34,30,40,34,33,32,59,27,31,36,43,50,51,25,57,40,60,72,36,49,34,35,40,38,29,8,18,25,22,55,20,24,79,56,13,58,62,37,28,70,72,28,42,57,61,19,6,42,51,28,29,50,46,48,54,42,25,51,63,71,102,131,34,40,26,37,39,18,40,47,66,52,24,36,46,67,50,60,71,55,41,40,82,66,45,76,51,72,58,56,86,19,48,35,40,36,27,26,42,87,85,36,55,37,38,38,30,42,34,35,54,25,33,50,35,24,21,46,44,48,45,44,36,39,74,72,67,61,35,55,36,39,38,37,37,19,58,24,24,27,68,24,90,91,61,49,70,63,40,34,38,33,34,48,26,25,25,33,74,60,20,32,30,48,83,74,77,38,54,80,18,14,42,70,98,51,67,51,63,42,71,35,29,67,67,54,45,51,39,45,52,52,24,26,50,75,68,74,48,70,60,49,74,33,31,33,30,12,30,48,40,66,63,45,28,56,68,60,44,49,55,49,38,72,78,37,76,72,34,34,31,40,34,35,32,61,27,30,35,43,51,50,25,56,41,61,73,35,49,34,35,40,36,29,8,16,25,21,56,18,24,78,56,14,58,60,38,28,72,73,27,42,56,60,19,6,40,50,27,30,50,46,50,54,43,26,51,62,71,104

pLDDT: mean 98.03, std 1.67, range [86.19, 99.0]